Protein AF-A0A935EIK1-F1 (afdb_monomer_lite)

Structure (mmCIF, N/CA/C/O backbone):
data_AF-A0A935EIK1-F1
#
_entry.id   AF-A0A935EIK1-F1
#
loop_
_atom_site.group_PDB
_atom_site.id
_atom_site.type_symbol
_atom_site.label_atom_id
_atom_site.label_alt_id
_atom_site.label_comp_id
_atom_site.label_asym_id
_atom_site.label_entity_id
_atom_site.label_seq_id
_atom_site.pdbx_PDB_ins_code
_atom_site.Cartn_x
_atom_site.Cartn_y
_atom_site.Cartn_z
_atom_site.occupancy
_atom_site.B_iso_or_equiv
_atom_site.auth_seq_id
_atom_site.auth_comp_id
_atom_site.auth_asym_id
_atom_site.auth_atom_id
_atom_site.pdbx_PDB_model_num
ATOM 1 N N . MET A 1 1 ? 7.803 41.242 -5.830 1.00 48.94 1 MET A N 1
ATOM 2 C CA . MET A 1 1 ? 8.052 39.975 -6.547 1.00 48.94 1 MET A CA 1
ATOM 3 C C . MET A 1 1 ? 9.083 40.246 -7.625 1.00 48.94 1 MET A C 1
ATOM 5 O O . MET A 1 1 ? 8.835 41.115 -8.453 1.00 48.94 1 MET A O 1
ATOM 9 N N . ALA A 1 2 ? 10.243 39.585 -7.590 1.00 46.12 2 ALA A N 1
ATOM 10 C CA . ALA A 1 2 ? 11.174 39.636 -8.714 1.00 46.12 2 ALA A CA 1
ATOM 11 C C . ALA A 1 2 ? 10.506 38.923 -9.898 1.00 46.12 2 ALA A C 1
ATOM 13 O O . ALA A 1 2 ? 10.142 37.754 -9.791 1.00 46.12 2 ALA A O 1
ATOM 14 N N . ALA A 1 3 ? 10.238 39.652 -10.979 1.00 59.41 3 ALA A N 1
ATOM 15 C CA . ALA A 1 3 ? 9.610 39.079 -12.160 1.00 59.41 3 ALA A CA 1
ATOM 16 C C . ALA A 1 3 ? 10.594 38.110 -12.828 1.00 59.41 3 ALA A C 1
ATOM 18 O O . ALA A 1 3 ? 11.733 38.490 -13.097 1.00 59.41 3 ALA A O 1
ATOM 19 N N . LEU A 1 4 ? 10.150 36.879 -13.102 1.00 64.25 4 LEU A N 1
ATOM 20 C CA . LEU A 1 4 ? 10.910 35.935 -13.924 1.00 64.25 4 LEU A CA 1
ATOM 21 C C . LEU A 1 4 ? 11.305 36.606 -15.256 1.00 64.25 4 LEU A C 1
ATOM 23 O O . LEU A 1 4 ? 10.498 37.370 -15.807 1.00 64.25 4 LEU A O 1
ATOM 27 N N . PRO A 1 5 ? 12.509 36.337 -15.796 1.00 64.62 5 PRO A N 1
ATOM 28 C CA . PRO A 1 5 ? 12.889 36.852 -17.102 1.00 64.62 5 PRO A CA 1
ATOM 29 C C . PRO A 1 5 ? 11.842 36.446 -18.147 1.00 64.62 5 PRO A C 1
ATOM 31 O O . PRO A 1 5 ? 11.432 35.289 -18.232 1.00 64.62 5 PRO A O 1
ATOM 34 N N . LYS A 1 6 ? 11.370 37.416 -18.940 1.00 63.69 6 LYS A N 1
ATOM 35 C CA . LYS A 1 6 ? 10.276 37.198 -19.905 1.00 63.69 6 LYS A CA 1
ATOM 36 C C . LYS A 1 6 ? 10.668 36.293 -21.080 1.00 63.69 6 LYS A C 1
ATOM 38 O O . LYS A 1 6 ? 9.774 35.833 -21.787 1.00 63.69 6 LYS A O 1
ATOM 43 N N . LYS A 1 7 ? 11.967 36.079 -21.325 1.00 78.62 7 LYS A N 1
ATOM 44 C CA . LYS A 1 7 ? 12.505 35.248 -22.412 1.00 78.62 7 LYS A CA 1
ATOM 45 C C . LYS A 1 7 ? 13.832 34.619 -21.981 1.00 78.62 7 LYS A C 1
ATOM 47 O O . LYS A 1 7 ? 14.645 35.315 -21.385 1.00 78.62 7 LYS A O 1
ATOM 52 N N . PHE A 1 8 ? 14.015 33.349 -22.329 1.00 85.19 8 PHE A N 1
ATOM 53 C CA . PHE A 1 8 ? 15.267 32.596 -22.225 1.00 85.19 8 PHE A CA 1
ATOM 54 C C . PHE A 1 8 ? 15.775 32.314 -23.644 1.00 85.19 8 PHE A C 1
ATOM 56 O O . PHE A 1 8 ? 14.967 32.170 -24.569 1.00 85.19 8 PHE A O 1
ATOM 63 N N . THR A 1 9 ? 17.088 32.271 -23.838 1.00 88.06 9 THR A N 1
ATOM 64 C CA . THR A 1 9 ? 17.700 31.868 -25.110 1.00 88.06 9 THR A CA 1
ATOM 65 C C . THR A 1 9 ? 17.630 30.342 -25.294 1.00 88.06 9 THR A C 1
ATOM 67 O O . THR A 1 9 ? 17.447 29.617 -24.314 1.00 88.06 9 THR A O 1
ATOM 70 N N . PRO A 1 10 ? 17.778 29.811 -26.526 1.00 85.25 10 PRO A N 1
ATOM 71 C CA . PRO A 1 10 ? 17.805 28.364 -26.757 1.00 85.25 10 PRO A CA 1
ATOM 72 C C . PRO A 1 10 ? 18.889 27.634 -25.951 1.00 85.25 10 PRO A C 1
ATOM 74 O O . PRO A 1 10 ? 18.623 26.562 -25.421 1.00 85.25 10 PRO A O 1
ATOM 77 N N . GLU A 1 11 ? 20.068 28.242 -25.804 1.00 82.94 11 GLU A N 1
ATOM 78 C CA . GLU A 1 11 ? 21.182 27.700 -25.017 1.00 82.94 11 GLU A CA 1
ATOM 79 C C . GLU A 1 11 ? 20.847 27.660 -23.516 1.00 82.94 11 GLU A C 1
ATOM 81 O O . GLU A 1 11 ? 21.081 26.663 -22.839 1.00 82.94 11 GLU A O 1
ATOM 86 N N . GLU A 1 12 ? 20.208 28.708 -22.988 1.00 81.69 12 GLU A N 1
ATOM 87 C CA . GLU A 1 12 ? 19.737 28.735 -21.597 1.00 81.69 12 GLU A CA 1
ATOM 88 C C . GLU A 1 12 ? 18.641 27.689 -21.336 1.00 81.69 12 GLU A C 1
ATOM 90 O O . GLU A 1 12 ? 18.600 27.091 -20.260 1.00 81.69 12 GLU A O 1
ATOM 95 N N . MET A 1 13 ? 17.762 27.447 -22.315 1.00 79.25 13 MET A N 1
ATOM 96 C CA . MET A 1 13 ? 16.729 26.408 -22.241 1.00 79.25 13 MET A CA 1
ATOM 97 C C . MET A 1 13 ? 17.319 24.995 -22.323 1.00 79.25 13 MET A C 1
ATOM 99 O O . MET A 1 13 ? 16.858 24.094 -21.621 1.00 79.25 13 MET A O 1
ATOM 103 N N . GLU A 1 14 ? 18.341 24.788 -23.155 1.00 76.31 14 GLU A N 1
ATOM 104 C CA . GLU A 1 14 ? 19.065 23.517 -23.250 1.00 76.31 14 GLU A CA 1
ATOM 105 C C . GLU A 1 14 ? 19.783 23.185 -21.934 1.00 76.31 14 GLU A C 1
ATOM 107 O O . GLU A 1 14 ? 19.689 22.059 -21.438 1.00 76.31 14 GLU A O 1
ATOM 112 N N . ASN A 1 15 ? 20.373 24.204 -21.305 1.00 77.81 15 ASN A N 1
ATOM 113 C CA . ASN A 1 15 ? 20.990 24.122 -19.981 1.00 77.81 15 ASN A CA 1
ATOM 114 C C . ASN A 1 15 ? 19.970 24.103 -18.822 1.00 77.81 15 ASN A C 1
ATOM 116 O O . ASN A 1 15 ? 20.347 23.920 -17.668 1.00 77.81 15 ASN A O 1
ATOM 120 N N . GLY A 1 16 ? 18.672 24.254 -19.107 1.00 79.56 16 GLY A N 1
ATOM 121 C CA . GLY A 1 16 ? 17.587 24.110 -18.132 1.00 79.56 16 GLY A CA 1
ATOM 122 C C . GLY A 1 16 ? 17.366 25.300 -17.190 1.00 79.56 16 GLY A C 1
ATOM 123 O O . GLY A 1 16 ? 16.641 25.151 -16.201 1.00 79.56 16 GLY A O 1
ATOM 124 N N . LEU A 1 17 ? 17.927 26.475 -17.486 1.00 81.69 17 LEU A N 1
ATOM 125 C CA . LEU A 1 17 ? 17.800 27.676 -16.647 1.00 81.69 17 LEU A CA 1
ATOM 126 C C . LEU A 1 17 ? 16.355 28.192 -16.565 1.00 81.69 17 LEU A C 1
ATOM 128 O O . LEU A 1 17 ? 15.934 28.728 -15.538 1.00 81.69 17 LEU A O 1
ATOM 132 N N . ASP A 1 18 ? 15.554 27.986 -17.613 1.00 81.69 18 ASP A N 1
ATOM 133 C CA . ASP A 1 18 ? 14.126 28.322 -17.614 1.00 81.69 18 ASP A CA 1
ATOM 134 C C . ASP A 1 18 ? 13.339 27.469 -16.605 1.00 81.69 18 ASP A C 1
ATOM 136 O O . ASP A 1 18 ? 12.481 27.972 -15.869 1.00 81.69 18 ASP A O 1
ATOM 140 N N . LYS A 1 19 ? 13.661 26.171 -16.538 1.00 82.44 19 LYS A N 1
ATOM 141 C CA . LYS A 1 19 ? 13.072 25.219 -15.592 1.00 82.44 19 LYS A CA 1
ATOM 142 C C . LYS A 1 19 ? 13.507 25.533 -14.167 1.00 82.44 19 LYS A C 1
ATOM 144 O O . LYS A 1 19 ? 12.672 25.484 -13.265 1.00 82.44 19 LYS A O 1
ATOM 149 N N . GLU A 1 20 ? 14.778 25.870 -13.963 1.00 82.00 20 GLU A N 1
ATOM 150 C CA . GLU A 1 20 ? 15.302 26.273 -12.657 1.00 82.00 20 GLU A CA 1
ATOM 151 C C . GLU A 1 20 ? 14.608 27.537 -12.143 1.00 82.00 20 GLU A C 1
ATOM 153 O O . GLU A 1 20 ? 14.090 27.541 -11.027 1.00 82.00 20 GLU A O 1
ATOM 158 N N . ALA A 1 21 ? 14.490 28.572 -12.976 1.00 83.75 21 ALA A N 1
ATOM 159 C CA . ALA A 1 21 ? 13.821 29.812 -12.598 1.00 83.75 21 ALA A CA 1
ATOM 160 C C . ALA A 1 21 ? 12.345 29.575 -12.219 1.00 83.75 21 ALA A C 1
ATOM 162 O O . ALA A 1 21 ? 11.874 30.072 -11.194 1.00 83.75 21 ALA A O 1
ATOM 163 N N . ARG A 1 22 ? 11.620 28.757 -12.998 1.00 83.19 22 ARG A N 1
ATOM 164 C CA . ARG A 1 22 ? 10.240 28.350 -12.672 1.00 83.19 22 ARG A CA 1
ATOM 165 C C . ARG A 1 22 ? 10.157 27.575 -11.357 1.00 83.19 22 ARG A C 1
ATOM 167 O O . ARG A 1 22 ? 9.254 27.838 -10.566 1.00 83.19 22 ARG A O 1
ATOM 174 N N . ARG A 1 23 ? 11.090 26.649 -11.110 1.00 81.06 23 ARG A N 1
ATOM 175 C CA . ARG A 1 23 ? 11.163 25.875 -9.861 1.00 81.06 23 ARG A CA 1
ATOM 176 C C . ARG A 1 23 ? 11.371 26.798 -8.662 1.00 81.06 23 ARG A C 1
ATOM 178 O O . ARG A 1 23 ? 10.623 26.705 -7.695 1.00 81.06 23 ARG A O 1
ATOM 185 N N . SER A 1 24 ? 12.309 27.737 -8.762 1.00 83.25 24 SER A N 1
ATOM 186 C CA . SER A 1 24 ? 12.592 28.725 -7.716 1.00 83.25 24 SER A CA 1
ATOM 187 C C . SER A 1 24 ? 11.389 29.622 -7.413 1.00 83.25 24 SER A C 1
ATOM 189 O O . SER A 1 24 ? 11.083 29.854 -6.245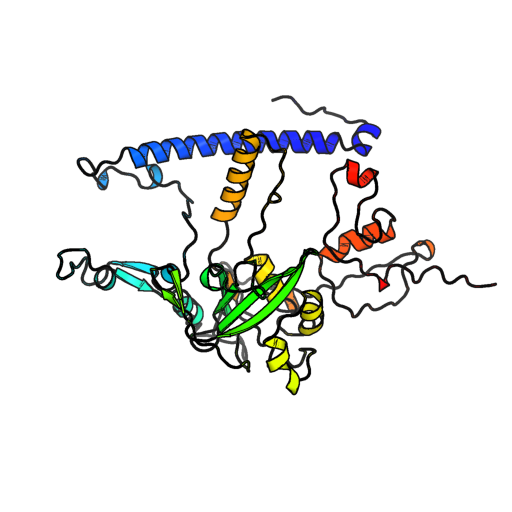 1.00 83.25 24 SER A O 1
ATOM 191 N N . ALA A 1 25 ? 10.658 30.077 -8.437 1.00 83.25 25 ALA A N 1
ATOM 192 C CA . ALA A 1 25 ? 9.421 30.834 -8.236 1.00 83.25 25 ALA A CA 1
ATOM 193 C C . ALA A 1 25 ? 8.346 29.999 -7.517 1.00 83.25 25 ALA A C 1
ATOM 195 O O . ALA A 1 25 ? 7.772 30.460 -6.533 1.00 83.25 25 ALA A O 1
ATOM 196 N N . GLY A 1 26 ? 8.132 28.749 -7.945 1.00 83.44 26 GLY A N 1
ATOM 197 C CA . GLY A 1 26 ? 7.192 27.841 -7.282 1.00 83.44 26 GLY A CA 1
ATOM 198 C C . GLY A 1 26 ? 7.568 27.535 -5.827 1.00 83.44 26 GLY A C 1
ATOM 199 O O . GLY A 1 26 ? 6.696 27.483 -4.958 1.00 83.44 26 GLY A O 1
ATOM 200 N N . HIS A 1 27 ? 8.863 27.385 -5.532 1.00 82.75 27 HIS A N 1
ATOM 201 C CA . HIS A 1 27 ? 9.359 27.198 -4.165 1.00 82.75 27 HIS A CA 1
ATOM 202 C C . HIS A 1 27 ? 9.091 28.425 -3.288 1.00 82.75 27 HIS A C 1
ATOM 204 O O . HIS A 1 27 ? 8.669 28.270 -2.143 1.00 82.75 27 HIS A O 1
ATOM 210 N N . LEU A 1 28 ? 9.292 29.636 -3.817 1.00 84.88 28 LEU A N 1
ATOM 211 C CA . LEU A 1 28 ? 9.009 30.875 -3.094 1.00 84.88 28 LEU A CA 1
ATOM 212 C C . LEU A 1 28 ? 7.517 31.023 -2.774 1.00 84.88 28 LEU A C 1
ATOM 214 O O . LEU A 1 28 ? 7.168 31.319 -1.633 1.00 84.88 28 LEU A O 1
ATOM 218 N N . ASP A 1 29 ? 6.641 30.783 -3.752 1.00 86.50 29 ASP A N 1
ATOM 219 C CA . ASP A 1 29 ? 5.190 30.846 -3.544 1.00 86.50 29 ASP A CA 1
ATOM 220 C C . ASP A 1 29 ? 4.730 29.825 -2.494 1.00 86.50 29 ASP A C 1
ATOM 222 O O . ASP A 1 29 ? 3.924 30.146 -1.617 1.00 86.50 29 ASP A O 1
ATOM 226 N N . THR A 1 30 ? 5.304 28.618 -2.533 1.00 85.19 30 THR A N 1
ATOM 227 C CA . THR A 1 30 ? 5.070 27.579 -1.521 1.00 85.19 30 THR A CA 1
ATOM 228 C C . THR A 1 30 ? 5.524 28.050 -0.139 1.00 85.19 30 THR A C 1
ATOM 230 O O . THR A 1 30 ? 4.749 27.974 0.809 1.00 85.19 30 THR A O 1
ATOM 233 N N . ALA A 1 31 ? 6.730 28.617 -0.021 1.00 84.81 31 ALA A N 1
ATOM 234 C CA . ALA A 1 31 ? 7.272 29.107 1.247 1.00 84.81 31 ALA A CA 1
ATOM 235 C C . ALA A 1 31 ? 6.433 30.245 1.857 1.00 84.81 31 ALA A C 1
ATOM 237 O O . ALA A 1 31 ? 6.176 30.241 3.059 1.00 84.81 31 ALA A O 1
ATOM 238 N N . ILE A 1 32 ? 5.949 31.184 1.036 1.00 89.25 32 ILE A N 1
ATOM 239 C CA . ILE A 1 32 ? 5.035 32.251 1.480 1.00 89.25 32 ILE A CA 1
ATOM 240 C C . ILE A 1 32 ? 3.710 31.654 1.977 1.00 89.25 32 ILE A C 1
ATOM 242 O O . ILE A 1 32 ? 3.155 32.100 2.987 1.00 89.25 32 ILE A O 1
ATOM 246 N N . GLY A 1 33 ? 3.187 30.652 1.264 1.00 89.19 33 GLY A N 1
ATOM 247 C CA . GLY A 1 33 ? 1.994 29.913 1.669 1.00 89.19 33 GLY A CA 1
ATOM 248 C C . GLY A 1 33 ? 2.174 29.221 3.020 1.00 89.19 33 GLY A C 1
ATOM 249 O O . GLY A 1 33 ? 1.354 29.419 3.918 1.00 89.19 33 GLY A O 1
ATOM 250 N N . ASP A 1 34 ? 3.268 28.477 3.180 1.00 85.69 34 ASP A N 1
ATOM 251 C CA . ASP A 1 34 ? 3.597 27.753 4.409 1.00 85.69 34 ASP A CA 1
ATOM 252 C C . ASP A 1 34 ? 3.795 28.693 5.597 1.00 85.69 34 ASP A C 1
ATOM 254 O O . ASP A 1 34 ? 3.262 28.433 6.673 1.00 85.69 34 ASP A O 1
ATOM 258 N N . GLU A 1 35 ? 4.505 29.813 5.420 1.00 87.94 35 GLU A N 1
ATOM 259 C CA . GLU A 1 35 ? 4.701 30.798 6.488 1.00 87.94 35 GLU A CA 1
ATOM 260 C C . GLU A 1 35 ? 3.354 31.332 6.998 1.00 87.94 35 GLU A C 1
ATOM 262 O O . GLU A 1 35 ? 3.126 31.447 8.207 1.00 87.94 35 GLU A O 1
ATOM 267 N N . ARG A 1 36 ? 2.429 31.633 6.080 1.00 90.31 36 ARG A N 1
ATOM 268 C CA . ARG A 1 36 ? 1.091 32.115 6.431 1.00 90.31 36 ARG A CA 1
ATOM 269 C C . ARG A 1 36 ? 0.307 31.078 7.234 1.00 90.31 36 ARG A C 1
ATOM 271 O O . ARG A 1 36 ? -0.321 31.454 8.224 1.00 90.31 36 ARG A O 1
ATOM 278 N N . GLU A 1 37 ? 0.322 29.810 6.830 1.00 85.62 37 GLU A N 1
ATOM 279 C CA . GLU A 1 37 ? -0.364 28.742 7.572 1.00 85.62 37 GLU A CA 1
ATOM 280 C C . GLU A 1 37 ? 0.315 28.460 8.920 1.00 85.62 37 GLU A C 1
ATOM 282 O O . GLU A 1 37 ? -0.363 28.325 9.939 1.00 85.62 37 GLU A O 1
ATOM 287 N N . TYR A 1 38 ? 1.648 28.493 8.973 1.00 84.38 38 TYR A N 1
ATOM 288 C CA . TYR A 1 38 ? 2.403 28.325 10.212 1.00 84.38 38 TYR A CA 1
ATOM 289 C C . TYR A 1 38 ? 2.086 29.421 11.238 1.00 84.38 38 TYR A C 1
ATOM 291 O O . TYR A 1 38 ? 1.880 29.129 12.416 1.00 84.38 38 TYR A O 1
ATOM 299 N N . ARG A 1 39 ? 1.952 30.686 10.813 1.00 88.25 39 ARG A N 1
ATOM 300 C CA . ARG A 1 39 ? 1.531 31.781 11.708 1.00 88.25 39 ARG A CA 1
ATOM 301 C C . ARG A 1 39 ? 0.150 31.534 12.325 1.00 88.25 39 ARG A C 1
ATOM 303 O O . ARG A 1 39 ? -0.043 31.844 13.501 1.00 88.25 39 ARG A O 1
ATOM 310 N N . LYS A 1 40 ? -0.798 30.959 11.572 1.00 85.88 40 LYS A N 1
ATOM 311 C CA . LYS A 1 40 ? -2.114 30.572 12.116 1.00 85.88 40 LYS A CA 1
ATOM 312 C C . LYS A 1 40 ? -1.971 29.466 13.160 1.00 85.88 40 LYS A C 1
ATOM 314 O O . LYS A 1 40 ? -2.536 29.588 14.244 1.00 85.88 40 LYS A O 1
ATOM 319 N N . TYR A 1 41 ? -1.178 28.438 12.855 1.00 83.94 41 TYR A N 1
ATOM 320 C CA . TYR A 1 41 ? -0.890 27.340 13.778 1.00 83.94 41 TYR A CA 1
ATOM 321 C C . TYR A 1 41 ? -0.285 27.840 15.100 1.00 83.94 41 TYR A C 1
ATOM 323 O O . TYR A 1 41 ? -0.772 27.478 16.168 1.00 83.94 41 TYR A O 1
ATOM 331 N N . VAL A 1 42 ? 0.712 28.732 15.050 1.00 87.31 42 VAL A N 1
ATOM 332 C CA . VAL A 1 42 ? 1.326 29.324 16.255 1.00 87.31 42 VAL A CA 1
ATOM 333 C C . VAL A 1 42 ? 0.298 30.082 17.099 1.00 87.31 42 VAL A C 1
ATOM 335 O O . VAL A 1 42 ? 0.295 29.954 18.323 1.00 87.31 42 VAL A O 1
ATOM 338 N N . GLY A 1 43 ? -0.600 30.842 16.465 1.00 88.94 43 GLY A N 1
ATOM 339 C CA . GLY A 1 43 ? -1.696 31.516 17.166 1.00 88.94 43 GLY A CA 1
ATOM 340 C C . GLY A 1 43 ? -2.595 30.536 17.926 1.00 88.94 43 GLY A C 1
ATOM 341 O O . GLY A 1 43 ? -2.879 30.749 19.102 1.00 88.94 43 GLY A O 1
ATOM 342 N N . MET A 1 44 ? -2.981 29.429 17.287 1.00 88.31 44 MET A N 1
ATOM 343 C CA . MET A 1 44 ? -3.814 28.394 17.912 1.00 88.31 44 MET A CA 1
ATOM 344 C C . MET A 1 44 ? -3.094 27.647 19.033 1.00 88.31 44 MET A C 1
ATOM 346 O O . MET A 1 44 ? -3.686 27.408 20.082 1.00 88.31 44 MET A O 1
ATOM 350 N N . LEU A 1 45 ? -1.810 27.324 18.858 1.00 86.62 45 LEU A N 1
ATOM 351 C CA . LEU A 1 45 ? -1.013 26.685 19.904 1.00 86.62 45 LEU A CA 1
ATOM 352 C C . LEU A 1 45 ? -0.897 27.587 21.140 1.00 86.62 45 LEU A C 1
ATOM 354 O O . LEU A 1 45 ? -1.048 27.108 22.261 1.00 86.62 45 LEU A O 1
ATOM 358 N N . ASN A 1 46 ? -0.701 28.894 20.950 1.00 90.75 46 ASN A N 1
ATOM 359 C CA . ASN A 1 46 ? -0.708 29.853 22.055 1.00 90.75 46 ASN A CA 1
ATOM 360 C C . ASN A 1 46 ? -2.066 29.884 22.773 1.00 90.75 46 ASN A C 1
ATOM 362 O O . ASN A 1 46 ? -2.099 29.883 24.004 1.00 90.75 46 ASN A O 1
ATOM 366 N N . ASN A 1 47 ? -3.179 29.853 22.031 1.00 89.88 47 ASN A N 1
ATOM 367 C CA . ASN A 1 47 ? -4.516 29.779 22.625 1.00 89.88 47 ASN A CA 1
ATOM 368 C C . ASN A 1 47 ? -4.693 28.489 23.437 1.00 89.88 47 ASN A C 1
ATOM 370 O O . ASN A 1 47 ? -5.130 28.549 24.586 1.00 89.88 47 ASN A O 1
ATOM 374 N N . LEU A 1 48 ? -4.298 27.339 22.884 1.00 88.38 48 LEU A N 1
ATOM 375 C CA . LEU A 1 48 ? -4.365 26.042 23.558 1.00 88.38 48 LEU A CA 1
ATOM 376 C C . LEU A 1 48 ? -3.528 26.024 24.848 1.00 88.38 48 LEU A C 1
ATOM 378 O O . LEU A 1 48 ? -4.039 25.653 25.902 1.00 88.38 48 LEU A O 1
ATOM 382 N N . LEU A 1 49 ? -2.273 26.480 24.793 1.00 89.31 49 LEU A N 1
ATOM 383 C CA . LEU A 1 49 ? -1.372 26.546 25.953 1.00 89.31 49 LEU A CA 1
ATOM 384 C C . LEU A 1 49 ? -1.816 27.569 27.011 1.00 89.31 49 LEU A C 1
ATOM 386 O O . LEU A 1 49 ? -1.403 27.482 28.168 1.00 89.31 49 LEU A O 1
ATOM 390 N N . SER A 1 50 ? -2.650 28.542 26.636 1.00 89.44 50 SER A N 1
ATOM 391 C CA . SER A 1 50 ? -3.224 29.515 27.569 1.00 89.44 50 SER A CA 1
ATOM 392 C C . SER A 1 50 ? -4.389 28.956 28.392 1.00 89.44 50 SER A C 1
ATOM 394 O O . SER A 1 50 ? -4.743 29.541 29.421 1.00 89.44 50 SER A O 1
ATOM 396 N N . LEU A 1 51 ? -4.969 27.818 27.983 1.00 89.69 51 LEU A N 1
ATOM 397 C CA . LEU A 1 51 ? -6.026 27.154 28.738 1.00 89.69 51 LEU A CA 1
ATOM 398 C C . LEU A 1 51 ? -5.464 26.631 30.065 1.00 89.69 51 LEU A C 1
ATOM 400 O O . LEU A 1 51 ? -4.551 25.808 30.098 1.00 89.69 51 LEU A O 1
ATOM 404 N N . ARG A 1 52 ? -6.042 27.086 31.180 1.00 88.25 52 ARG A N 1
ATOM 405 C CA . ARG A 1 52 ? -5.709 26.603 32.527 1.00 88.25 52 ARG A CA 1
ATOM 406 C C . ARG A 1 52 ? -6.915 25.977 33.191 1.00 88.25 52 ARG A C 1
ATOM 408 O O . ARG A 1 52 ? -8.019 26.504 33.071 1.00 88.25 52 ARG A O 1
ATOM 415 N N . ARG A 1 53 ? -6.693 24.898 33.946 1.00 86.19 53 ARG A N 1
ATOM 416 C CA . ARG A 1 53 ? -7.757 24.164 34.645 1.00 86.19 53 ARG A CA 1
ATOM 417 C C . ARG A 1 53 ? -8.559 25.069 35.578 1.00 86.19 53 ARG A C 1
ATOM 419 O O . ARG A 1 53 ? -9.773 24.926 35.644 1.00 86.19 53 ARG A O 1
ATOM 426 N N . GLU A 1 54 ? -7.897 26.013 36.249 1.00 91.44 54 GLU A N 1
ATOM 427 C CA . GLU A 1 54 ? -8.555 26.944 37.177 1.00 91.44 54 GLU A CA 1
ATOM 428 C C . GLU A 1 54 ? -9.573 27.874 36.492 1.00 91.44 54 GLU A C 1
ATOM 430 O O . GLU A 1 54 ? -10.547 28.278 37.119 1.00 91.44 54 GLU A O 1
ATOM 435 N N . ASN A 1 55 ? -9.365 28.193 35.208 1.00 82.75 55 ASN A N 1
ATOM 436 C CA . ASN A 1 55 ? -10.118 29.218 34.474 1.00 82.75 55 ASN A CA 1
ATOM 437 C C . ASN A 1 55 ? -10.812 28.671 33.214 1.00 82.75 55 ASN A C 1
ATOM 439 O O . ASN A 1 55 ? -11.279 29.444 32.374 1.00 82.75 55 ASN A O 1
ATOM 443 N N . PHE A 1 56 ? -10.855 27.348 33.053 1.00 87.12 56 PHE A N 1
ATOM 444 C CA . PHE A 1 56 ? -11.419 26.709 31.872 1.00 87.12 56 PHE A CA 1
ATOM 445 C C . PHE A 1 56 ? -12.952 26.765 31.903 1.00 87.12 56 PHE A C 1
ATOM 447 O O . PHE A 1 56 ? -13.597 26.116 32.723 1.00 87.12 56 PHE A O 1
ATOM 454 N N . ASP A 1 57 ? -13.540 27.519 30.972 1.00 85.12 57 ASP A N 1
ATOM 455 C CA . ASP A 1 57 ? -14.978 27.509 30.693 1.00 85.12 57 ASP A CA 1
ATOM 456 C C . ASP A 1 57 ? -15.197 27.022 29.260 1.00 85.12 57 ASP A C 1
ATOM 458 O O . ASP A 1 57 ? -14.993 27.771 28.302 1.00 85.12 57 ASP A O 1
ATOM 462 N N . ALA A 1 58 ? -15.637 25.770 29.119 1.00 83.44 58 ALA A N 1
ATOM 463 C CA . ALA A 1 58 ? -15.850 25.127 27.823 1.00 83.44 58 ALA A CA 1
ATOM 464 C C . ALA A 1 58 ? -16.789 25.922 26.896 1.00 83.44 58 ALA A C 1
ATOM 466 O O . ALA A 1 58 ? -16.654 25.846 25.682 1.00 83.44 58 ALA A O 1
ATOM 467 N N . ARG A 1 59 ? -17.710 26.730 27.443 1.00 88.38 59 ARG A N 1
ATOM 468 C CA . ARG A 1 59 ? -18.653 27.538 26.645 1.00 88.38 59 ARG A CA 1
ATOM 469 C C . ARG A 1 59 ? -17.991 28.733 25.962 1.00 88.38 59 ARG A C 1
ATOM 471 O O . ARG A 1 59 ? -18.573 29.307 25.047 1.00 88.38 59 ARG A O 1
ATOM 478 N N . LYS A 1 60 ? -16.817 29.151 26.444 1.00 86.94 60 LYS A N 1
ATOM 479 C CA . LYS A 1 60 ? -16.066 30.301 25.919 1.00 86.94 60 LYS A CA 1
ATOM 480 C C . LYS A 1 60 ? -14.992 29.896 24.916 1.00 86.94 60 LYS A C 1
ATOM 482 O O . LYS A 1 60 ? -14.434 30.768 24.260 1.00 86.94 60 LYS A O 1
ATOM 487 N N . VAL A 1 61 ? -14.697 28.604 24.810 1.00 88.00 61 VAL A N 1
ATOM 488 C CA . VAL A 1 61 ? -13.683 28.075 23.901 1.00 88.00 61 VAL A CA 1
ATOM 489 C C . VAL A 1 61 ? -14.365 27.659 22.608 1.00 88.00 61 VAL A C 1
ATOM 491 O O . VAL A 1 61 ? -15.219 26.775 22.613 1.00 88.00 61 VAL A O 1
ATOM 494 N N . LYS A 1 62 ? -13.978 28.276 21.491 1.00 89.00 62 LYS A N 1
ATOM 495 C CA . LYS A 1 62 ? -14.305 27.731 20.172 1.00 89.00 62 LYS A CA 1
ATOM 496 C C . LYS A 1 62 ? -13.259 26.692 19.818 1.00 89.00 62 LYS A C 1
ATOM 498 O O . LYS A 1 62 ? -12.064 26.970 19.909 1.00 89.00 62 LYS A O 1
ATOM 503 N N . ILE A 1 63 ? -13.699 25.498 19.436 1.00 86.50 63 ILE A N 1
ATOM 504 C CA . ILE A 1 63 ? -12.782 24.385 19.189 1.00 86.50 63 ILE A CA 1
ATOM 505 C C . ILE A 1 63 ? -11.801 24.716 18.058 1.00 86.50 63 ILE A C 1
ATOM 507 O O . ILE A 1 63 ? -10.627 24.384 18.152 1.00 86.50 63 ILE A O 1
ATOM 511 N N . GLU A 1 64 ? -12.242 25.479 17.061 1.00 88.19 64 GLU A N 1
ATOM 512 C CA . GLU A 1 64 ? -11.446 25.909 15.911 1.00 88.19 64 GLU A CA 1
ATOM 513 C C . GLU A 1 64 ? -10.367 26.943 16.272 1.00 88.19 64 GLU A C 1
ATOM 515 O O . GLU A 1 64 ? -9.473 27.204 15.473 1.00 88.19 64 GLU A O 1
ATOM 520 N N . GLU A 1 65 ? -10.444 27.561 17.457 1.00 87.38 65 GLU A N 1
ATOM 521 C CA . GLU A 1 65 ? -9.441 28.514 17.956 1.00 87.38 65 GLU A CA 1
ATOM 522 C C . GLU A 1 65 ? -8.313 27.820 18.735 1.00 87.38 65 GLU A C 1
ATOM 524 O O . GLU A 1 65 ? -7.286 28.448 19.009 1.00 87.38 65 GLU A O 1
ATOM 529 N N . VAL A 1 66 ? -8.496 26.540 19.081 1.00 87.12 66 VAL A N 1
ATOM 530 C CA . VAL A 1 66 ? -7.550 25.729 19.869 1.00 87.12 66 VAL A CA 1
ATOM 531 C C . VAL A 1 66 ? -7.120 24.442 19.158 1.00 87.12 66 VAL A C 1
ATOM 533 O O . VAL A 1 66 ? -6.091 23.870 19.507 1.00 87.12 66 VAL A O 1
ATOM 536 N N . ILE A 1 67 ? -7.862 24.008 18.137 1.00 82.75 67 ILE A N 1
ATOM 537 C CA . ILE A 1 67 ? -7.535 22.903 17.235 1.00 82.75 67 ILE A CA 1
ATOM 538 C C . ILE A 1 67 ? -7.716 23.402 15.801 1.00 82.75 67 ILE A C 1
ATOM 540 O O . ILE A 1 67 ? -8.801 23.838 15.417 1.00 82.75 67 ILE A O 1
ATOM 544 N N . LEU A 1 68 ? -6.656 23.321 14.996 1.00 79.88 68 LEU A N 1
ATOM 545 C CA . LEU A 1 68 ? -6.696 23.753 13.601 1.00 79.88 68 LEU A CA 1
ATOM 546 C C . LEU A 1 68 ? -7.688 22.888 12.802 1.00 79.88 68 LEU A C 1
ATOM 548 O O . LEU A 1 68 ? -7.579 21.659 12.837 1.00 79.88 68 LEU A O 1
ATOM 552 N N . PRO A 1 69 ? -8.632 23.487 12.052 1.00 78.88 69 PRO A N 1
ATOM 553 C CA . PRO A 1 69 ? -9.503 22.731 11.161 1.00 78.88 69 PRO A CA 1
ATOM 554 C C . PRO A 1 69 ? -8.696 21.879 10.177 1.00 78.88 69 PRO A C 1
ATOM 556 O O . PRO A 1 69 ? -7.757 22.366 9.551 1.00 78.88 69 PRO A O 1
ATOM 559 N N . GLY A 1 70 ? -9.062 20.603 10.048 1.00 75.12 70 GLY A N 1
ATOM 560 C CA . GLY A 1 70 ? -8.328 19.639 9.222 1.00 75.12 70 GLY A CA 1
ATOM 561 C C . GLY A 1 70 ? -7.057 19.078 9.870 1.00 75.12 70 GLY A C 1
ATOM 562 O O . GLY A 1 70 ? -6.363 18.290 9.235 1.00 75.12 70 GLY A O 1
ATOM 563 N N . SER A 1 71 ? -6.747 19.440 11.120 1.00 74.38 71 SER A N 1
ATOM 564 C CA . SER A 1 71 ? -5.700 18.770 11.892 1.00 74.38 71 SER A CA 1
ATOM 565 C C . SER A 1 71 ? -6.132 17.342 12.213 1.00 74.38 71 SER A C 1
ATOM 567 O O . SER A 1 71 ? -7.082 17.138 12.968 1.00 74.38 71 SER A O 1
ATOM 569 N N . MET A 1 72 ? -5.424 16.364 11.651 1.00 72.12 72 MET A N 1
ATOM 570 C CA . MET A 1 72 ? -5.717 14.935 11.830 1.00 72.12 72 MET A CA 1
ATOM 571 C C . MET A 1 72 ? -5.052 14.342 13.084 1.00 72.12 72 MET A C 1
ATOM 573 O O . MET A 1 72 ? -5.457 13.281 13.541 1.00 72.12 72 MET A O 1
ATOM 577 N N . GLY A 1 73 ? -4.091 15.053 13.689 1.00 78.62 73 GLY A N 1
ATOM 578 C CA . GLY A 1 73 ? -3.346 14.573 14.855 1.00 78.62 73 GLY A CA 1
ATOM 579 C C . GLY A 1 73 ? -2.282 13.535 14.492 1.00 78.62 73 GLY A C 1
ATOM 580 O O . GLY A 1 73 ? -1.724 13.567 13.395 1.00 78.62 73 GLY A O 1
ATOM 581 N N . ASP A 1 74 ? -1.965 12.661 15.445 1.00 83.31 74 ASP A N 1
ATOM 582 C CA . ASP A 1 74 ? -1.120 11.492 15.198 1.00 83.31 74 ASP A CA 1
ATOM 583 C C . ASP A 1 74 ? -1.925 10.364 14.527 1.00 83.31 74 ASP A C 1
ATOM 585 O O . ASP A 1 74 ? -3.134 10.273 14.760 1.00 83.31 74 ASP A O 1
ATOM 589 N N . PRO A 1 75 ? -1.267 9.486 13.743 1.00 86.56 75 PRO A N 1
ATOM 590 C CA . PRO A 1 75 ? -1.900 8.308 13.155 1.00 86.56 75 PRO A CA 1
ATOM 591 C C . PRO A 1 75 ? -2.607 7.447 14.201 1.00 86.56 75 PRO A C 1
ATOM 593 O O . PRO A 1 75 ? -2.067 7.212 15.289 1.00 86.56 75 PRO A O 1
ATOM 596 N N . ASN A 1 76 ? -3.785 6.925 13.860 1.00 91.38 76 ASN A N 1
ATOM 597 C CA . ASN A 1 76 ? -4.474 5.990 14.742 1.00 91.38 76 ASN A CA 1
ATOM 598 C C . ASN A 1 76 ? -3.692 4.672 14.845 1.00 91.38 76 ASN A C 1
ATOM 600 O O . ASN A 1 76 ? -3.293 4.076 13.844 1.00 91.38 76 ASN A O 1
ATOM 604 N N . THR A 1 77 ? -3.525 4.163 16.064 1.00 93.25 77 THR A N 1
ATOM 605 C CA . THR A 1 77 ? -2.991 2.817 16.288 1.00 93.25 77 THR A CA 1
ATOM 606 C C . THR A 1 77 ? -4.047 1.756 15.981 1.00 93.25 77 THR A C 1
ATOM 608 O O . THR A 1 77 ? -5.252 2.014 16.038 1.00 93.25 77 THR A O 1
ATOM 611 N N . VAL A 1 78 ? -3.623 0.515 15.726 1.00 95.44 78 VAL A N 1
ATOM 612 C CA . VAL A 1 78 ? -4.555 -0.614 15.568 1.00 95.44 78 VAL A CA 1
ATOM 613 C C . VAL A 1 78 ? -5.442 -0.768 16.803 1.00 95.44 78 VAL A C 1
ATOM 615 O O . VAL A 1 78 ? -6.643 -0.985 16.662 1.00 95.44 78 VAL A O 1
ATOM 618 N N . TYR A 1 79 ? -4.894 -0.576 18.007 1.00 95.69 79 TYR A N 1
ATOM 619 C CA . TYR A 1 79 ? -5.676 -0.616 19.243 1.00 95.69 79 TYR A CA 1
ATOM 620 C C . TYR A 1 79 ? -6.798 0.427 19.225 1.00 95.69 79 TYR A C 1
ATOM 622 O O . TYR A 1 79 ? -7.941 0.095 19.548 1.00 95.69 79 TYR A O 1
ATOM 630 N N . GLN A 1 80 ? -6.499 1.663 18.813 1.00 95.00 80 GLN A N 1
ATOM 631 C CA . GLN A 1 80 ? -7.493 2.733 18.701 1.00 95.00 80 GLN A CA 1
ATOM 632 C C . GLN A 1 80 ? -8.554 2.409 17.646 1.00 95.00 80 GLN A C 1
ATOM 634 O O . GLN A 1 80 ? -9.736 2.594 17.913 1.00 95.00 80 GLN A O 1
ATOM 639 N N . LEU A 1 81 ? -8.167 1.862 16.492 1.00 96.06 81 LEU A N 1
ATOM 640 C CA . LEU A 1 81 ? -9.105 1.468 15.433 1.00 96.06 81 LEU A CA 1
ATOM 641 C C . LEU A 1 81 ? -9.993 0.274 15.827 1.00 96.06 81 LEU A C 1
ATOM 643 O O . LEU A 1 81 ? -11.138 0.179 15.382 1.00 96.06 81 LEU A O 1
ATOM 647 N N . GLN A 1 82 ? -9.498 -0.618 16.689 1.00 96.44 82 GLN A N 1
ATOM 648 C CA . GLN A 1 82 ? -10.264 -1.730 17.262 1.00 96.44 82 GLN A CA 1
ATOM 649 C C . GLN A 1 82 ? -11.174 -1.299 18.427 1.00 96.44 82 GLN A C 1
ATOM 651 O O . GLN A 1 82 ? -12.134 -1.999 18.743 1.00 96.44 82 GLN A O 1
ATOM 656 N N . ASN A 1 83 ? -10.886 -0.162 19.067 1.00 96.19 83 ASN A N 1
ATOM 657 C CA . ASN A 1 83 ? -11.563 0.327 20.274 1.00 96.19 83 ASN A CA 1
ATOM 658 C C . ASN A 1 83 ? -12.059 1.772 20.107 1.00 96.19 83 ASN A C 1
ATOM 660 O O . ASN A 1 83 ? -12.068 2.546 21.069 1.00 96.19 83 ASN A O 1
ATOM 664 N N . TYR A 1 84 ? -12.461 2.154 18.895 1.00 94.50 84 TYR A N 1
ATOM 665 C CA . TYR A 1 84 ? -12.699 3.554 18.569 1.00 94.50 84 TYR A CA 1
ATOM 666 C C . TYR A 1 84 ? -13.945 4.081 19.273 1.00 94.50 84 TYR A C 1
ATOM 668 O O . TYR A 1 84 ? -15.027 3.505 19.147 1.00 94.50 84 TYR A O 1
ATOM 676 N N . ILE A 1 85 ? -13.805 5.181 20.010 1.00 93.69 85 ILE A N 1
ATOM 677 C CA . ILE A 1 85 ? -14.904 5.783 20.767 1.00 93.69 85 ILE A CA 1
ATOM 678 C C . ILE A 1 85 ? -15.814 6.555 19.810 1.00 93.69 85 ILE A C 1
ATOM 680 O O . ILE A 1 85 ? -15.392 7.523 19.186 1.00 93.69 85 ILE A O 1
ATOM 684 N N . VAL A 1 86 ? -17.081 6.150 19.733 1.00 93.81 86 VAL A N 1
ATOM 685 C CA . VAL A 1 86 ? -18.091 6.790 18.865 1.00 93.81 86 VAL A CA 1
ATOM 686 C C . VAL A 1 86 ? -19.117 7.614 19.640 1.00 93.81 86 VAL A C 1
ATOM 688 O O . VAL A 1 86 ? -19.936 8.310 19.045 1.00 93.81 86 VAL A O 1
ATOM 691 N N . GLY A 1 87 ? -19.094 7.552 20.971 1.00 93.12 87 GLY A N 1
ATOM 692 C CA . GLY A 1 87 ? -19.990 8.338 21.808 1.00 93.12 87 GLY A CA 1
ATOM 693 C C . GLY A 1 87 ? -19.964 7.924 23.271 1.00 93.12 87 GLY A C 1
ATOM 694 O O . GLY A 1 87 ? -19.331 6.940 23.648 1.00 93.12 87 GLY A O 1
ATOM 695 N N . ILE A 1 88 ? -20.675 8.687 24.096 1.00 94.19 88 ILE A N 1
ATOM 696 C CA . ILE A 1 88 ? -20.918 8.349 25.501 1.00 94.19 88 ILE A CA 1
ATOM 697 C C . ILE A 1 88 ? -21.894 7.169 25.551 1.00 94.19 88 ILE A C 1
ATOM 699 O O . ILE A 1 88 ? -22.815 7.074 24.736 1.00 94.19 88 ILE A O 1
ATOM 703 N N . SER A 1 89 ? -21.684 6.253 26.493 1.00 93.50 89 SER A N 1
ATOM 704 C CA . SER A 1 89 ? -22.597 5.135 26.711 1.00 93.50 89 SER A CA 1
ATOM 705 C C . SER A 1 89 ? -23.977 5.617 27.165 1.00 93.50 89 SER A C 1
ATOM 707 O O . SER A 1 89 ? -24.144 6.715 27.696 1.00 93.50 89 SER A O 1
ATOM 709 N N . GLN A 1 90 ? -24.997 4.772 26.995 1.00 92.19 90 GLN A N 1
ATOM 710 C CA . GLN A 1 90 ? -26.360 5.092 27.444 1.00 92.19 90 GLN A CA 1
ATOM 711 C C . GLN A 1 90 ? -26.449 5.336 28.957 1.00 92.19 90 GLN A C 1
ATOM 713 O O . GLN A 1 90 ? -27.368 6.003 29.424 1.00 92.19 90 GLN A O 1
ATOM 718 N N . THR A 1 91 ? -25.494 4.809 29.722 1.00 91.12 91 THR A N 1
ATOM 719 C CA . THR A 1 91 ? -25.410 4.984 31.173 1.00 91.12 91 THR A CA 1
ATOM 720 C C . THR A 1 91 ? -24.640 6.239 31.593 1.00 91.12 91 THR A C 1
ATOM 722 O O . THR A 1 91 ? -24.569 6.525 32.785 1.00 91.12 91 THR A O 1
ATOM 725 N N . GLY A 1 92 ? -24.084 6.997 30.644 1.00 92.44 92 GLY A N 1
ATOM 726 C CA . GLY A 1 92 ? -23.296 8.194 30.923 1.00 92.44 92 GLY A CA 1
ATOM 727 C C . GLY A 1 92 ? -21.886 7.892 31.437 1.00 92.44 92 GLY A C 1
ATOM 728 O O . GLY A 1 92 ? -21.398 6.766 31.356 1.00 92.44 92 GLY A O 1
ATOM 729 N N . LEU A 1 93 ? -21.226 8.926 31.968 1.00 94.50 93 LEU A N 1
ATOM 730 C CA . LEU A 1 93 ? -19.895 8.813 32.565 1.00 94.50 93 LEU A CA 1
ATOM 731 C C . LEU A 1 93 ? -19.990 8.111 33.924 1.00 94.50 93 LEU A C 1
ATOM 733 O O . LEU A 1 93 ? -20.644 8.606 34.843 1.00 94.50 93 LEU A O 1
ATOM 737 N N . ILE A 1 94 ? -19.329 6.965 34.045 1.00 94.88 94 ILE A N 1
ATOM 738 C CA . ILE A 1 94 ? -19.306 6.136 35.250 1.00 94.88 94 ILE A CA 1
ATOM 739 C C . ILE A 1 94 ? -17.904 6.182 35.842 1.00 94.88 94 ILE A C 1
ATOM 741 O O . ILE A 1 94 ? -16.918 6.109 35.116 1.00 94.88 94 ILE A O 1
ATOM 745 N N . LEU A 1 95 ? -17.816 6.278 37.167 1.00 94.00 95 LEU A N 1
ATOM 746 C CA . LEU A 1 95 ? -16.552 6.113 37.872 1.00 94.00 95 LEU A CA 1
ATOM 747 C C . LEU A 1 95 ? -16.351 4.645 38.270 1.00 94.00 95 LEU A C 1
ATOM 749 O O . LEU A 1 95 ? -17.310 3.960 38.640 1.00 94.00 95 LEU A O 1
ATOM 753 N N . ASN A 1 96 ? -15.112 4.171 38.206 1.00 92.25 96 ASN A N 1
ATOM 754 C CA . ASN A 1 96 ? -14.707 2.876 38.735 1.00 92.25 96 ASN A CA 1
ATOM 755 C C . ASN A 1 96 ? -14.652 2.908 40.280 1.00 92.25 96 ASN A C 1
ATOM 757 O O . ASN A 1 96 ? -14.981 3.909 40.925 1.00 92.25 96 ASN A O 1
ATOM 761 N N . THR A 1 97 ? -14.241 1.797 40.896 1.00 93.06 97 THR A N 1
ATOM 762 C CA . THR A 1 97 ? -14.127 1.674 42.361 1.00 93.06 97 THR A CA 1
ATOM 763 C C . THR A 1 97 ? -13.143 2.661 42.985 1.00 93.06 97 THR A C 1
ATOM 765 O O . THR A 1 97 ? -13.340 3.066 44.130 1.00 93.06 97 THR A O 1
ATOM 768 N N . ASP A 1 98 ? -12.145 3.102 42.221 1.00 94.50 98 ASP A N 1
ATOM 769 C CA . ASP A 1 98 ? -11.110 4.046 42.648 1.00 94.50 98 ASP A CA 1
ATOM 770 C C . ASP A 1 98 ? -11.529 5.514 42.455 1.00 94.50 98 ASP A C 1
ATOM 772 O O . ASP A 1 98 ? -10.783 6.430 42.793 1.00 94.50 98 ASP A O 1
ATOM 776 N N . LYS A 1 99 ? -12.771 5.747 41.997 1.00 91.44 99 LYS A N 1
ATOM 777 C CA . LYS A 1 99 ? -13.348 7.056 41.640 1.00 91.44 99 LYS A CA 1
ATOM 778 C C . LYS A 1 99 ? -12.720 7.710 40.405 1.00 91.44 99 LYS A C 1
ATOM 780 O O . LYS A 1 99 ? -12.961 8.894 40.166 1.00 91.44 99 LYS A O 1
ATOM 785 N N . ASP A 1 100 ? -11.999 6.944 39.598 1.00 93.19 100 ASP A N 1
ATOM 786 C CA . ASP A 1 100 ? -11.530 7.368 38.282 1.00 93.19 100 ASP A CA 1
ATOM 787 C C . ASP A 1 100 ? -12.578 7.072 37.209 1.00 93.19 100 ASP A C 1
ATOM 789 O O . ASP A 1 100 ? -13.454 6.231 37.394 1.00 93.19 100 ASP A O 1
ATOM 793 N N . LEU A 1 101 ? -12.514 7.766 36.072 1.00 92.12 101 LEU A N 1
ATOM 794 C CA . LEU A 1 101 ? -13.444 7.539 34.966 1.00 92.12 101 LEU A CA 1
ATOM 795 C C . LEU A 1 101 ? -13.256 6.131 34.378 1.00 92.12 101 LEU A C 1
ATOM 797 O O . LEU A 1 101 ? -12.195 5.804 33.851 1.00 92.12 101 LEU A O 1
ATOM 801 N N . ASP A 1 102 ? -14.312 5.322 34.406 1.00 93.12 102 ASP A N 1
ATOM 802 C CA . ASP A 1 102 ? -14.349 4.004 33.779 1.00 93.12 102 ASP A CA 1
ATOM 803 C C . ASP A 1 102 ? -14.566 4.171 32.272 1.00 93.12 102 ASP A C 1
ATOM 805 O O . ASP A 1 102 ? -15.696 4.324 31.801 1.00 93.12 102 ASP A O 1
ATOM 809 N N . LEU A 1 103 ? -13.478 4.188 31.504 1.00 90.38 103 LEU A N 1
ATOM 810 C CA . LEU A 1 103 ? -13.534 4.423 30.061 1.00 90.38 103 LEU A CA 1
ATOM 811 C C . LEU A 1 103 ? -14.313 3.339 29.305 1.00 90.38 103 LEU A C 1
ATOM 813 O O . LEU A 1 103 ? -14.838 3.621 28.229 1.00 90.38 103 LEU A O 1
ATOM 817 N N . ASP A 1 104 ? -14.361 2.110 29.816 1.00 89.75 104 ASP A N 1
ATOM 818 C CA . ASP A 1 104 ? -14.993 0.974 29.136 1.00 89.75 104 ASP A CA 1
ATOM 819 C C . ASP A 1 104 ? -16.510 1.049 29.261 1.00 89.75 104 ASP A C 1
ATOM 821 O O . ASP A 1 104 ? -17.237 0.801 28.301 1.00 89.75 104 ASP A O 1
ATOM 825 N N . ARG A 1 105 ? -16.999 1.450 30.437 1.00 92.25 105 ARG A N 1
ATOM 826 C CA . ARG A 1 105 ? -18.434 1.597 30.700 1.00 92.25 105 ARG A CA 1
ATOM 827 C C . ARG A 1 105 ? -18.974 2.971 30.328 1.00 92.25 105 ARG A C 1
ATOM 829 O O . ARG A 1 105 ? -20.175 3.102 30.097 1.00 92.25 105 ARG A O 1
ATOM 836 N N . SER A 1 106 ? -18.118 3.989 30.264 1.00 94.94 106 SER A N 1
ATOM 837 C CA . SER A 1 106 ? -18.526 5.368 29.961 1.00 94.94 106 SER A CA 1
ATOM 838 C C . SER A 1 106 ? -18.704 5.649 28.473 1.00 94.94 106 SER A C 1
ATOM 840 O O . SER A 1 106 ? -19.372 6.620 28.119 1.00 94.94 106 SER A O 1
ATOM 842 N N . PHE A 1 107 ? -18.132 4.828 27.589 1.00 96.00 107 PHE A N 1
ATOM 843 C CA . PHE A 1 107 ? -18.108 5.098 26.152 1.00 96.00 107 PHE A CA 1
ATOM 844 C C . PHE A 1 107 ? -18.564 3.899 25.322 1.00 96.00 107 PHE A C 1
ATOM 846 O O . PHE A 1 107 ? -18.263 2.750 25.629 1.00 96.00 107 PHE A O 1
ATOM 853 N N . VAL A 1 108 ? -19.270 4.181 24.228 1.00 95.94 108 VAL A N 1
ATOM 854 C CA . VAL A 1 108 ? -19.537 3.203 23.172 1.00 95.94 108 VAL A CA 1
ATOM 855 C C . VAL A 1 108 ? -18.311 3.126 22.278 1.00 95.94 108 VAL A C 1
ATOM 857 O O . VAL A 1 108 ? -17.814 4.154 21.808 1.00 95.94 108 VAL A O 1
ATOM 860 N N . ARG A 1 109 ? -17.852 1.902 22.019 1.00 95.38 109 ARG A N 1
ATOM 861 C CA . ARG A 1 109 ? -16.716 1.636 21.143 1.00 95.38 109 ARG A CA 1
ATOM 862 C C . ARG A 1 109 ? -17.108 0.781 19.959 1.00 95.38 109 ARG A C 1
ATOM 864 O O . ARG A 1 109 ? -18.010 -0.049 20.054 1.00 95.38 109 ARG A O 1
ATOM 871 N N . VAL A 1 110 ? -16.400 0.984 18.859 1.00 95.94 110 VAL A N 1
ATOM 872 C CA . VAL A 1 110 ? -16.559 0.211 17.635 1.00 95.94 110 VAL A CA 1
ATOM 873 C C . VAL A 1 110 ? -15.199 -0.288 17.174 1.00 95.94 110 VAL A C 1
ATOM 875 O O . VAL A 1 110 ? -14.222 0.457 17.167 1.00 95.94 110 VAL A O 1
ATOM 878 N N . ASN A 1 111 ? -15.160 -1.550 16.756 1.00 96.94 111 ASN A N 1
ATOM 879 C CA . ASN A 1 111 ? -14.058 -2.081 15.974 1.00 96.94 111 ASN A CA 1
ATOM 880 C C . ASN A 1 111 ? -14.299 -1.730 14.499 1.00 96.94 111 ASN A C 1
ATOM 882 O O . ASN A 1 111 ? -15.218 -2.276 13.880 1.00 96.94 111 ASN A O 1
ATOM 886 N N . TYR A 1 112 ? -13.503 -0.819 13.930 1.00 97.19 112 TYR A N 1
ATOM 887 C CA . TYR A 1 112 ? -13.671 -0.398 12.536 1.00 97.19 112 TYR A CA 1
ATOM 888 C C . TYR A 1 112 ? -13.493 -1.547 11.542 1.00 97.19 112 TYR A C 1
ATOM 890 O O . TYR A 1 112 ? -14.188 -1.574 10.530 1.00 97.19 112 TYR A O 1
ATOM 898 N N . PHE A 1 113 ? -12.625 -2.516 11.832 1.00 97.75 113 PHE A N 1
ATOM 899 C CA . PHE A 1 113 ? -12.390 -3.664 10.956 1.00 97.75 113 PHE A CA 1
ATOM 900 C C . PHE A 1 113 ? -13.655 -4.527 10.828 1.00 97.75 113 PHE A C 1
ATOM 902 O O . PHE A 1 113 ? -14.136 -4.767 9.715 1.00 97.75 113 PHE A O 1
ATOM 909 N N . ASP A 1 114 ? -14.261 -4.891 11.964 1.00 96.00 114 ASP A N 1
ATOM 910 C CA . ASP A 1 114 ? -15.534 -5.622 12.009 1.00 96.00 114 ASP A CA 1
ATOM 911 C C . ASP A 1 114 ? -16.680 -4.786 11.414 1.00 96.00 114 ASP A C 1
ATOM 913 O O . ASP A 1 114 ? -17.483 -5.288 10.621 1.00 96.00 114 ASP A O 1
ATOM 917 N N . LEU A 1 115 ? -16.768 -3.495 11.764 1.00 96.25 115 LEU A N 1
ATOM 918 C CA . LEU A 1 115 ? -17.808 -2.595 11.260 1.00 96.25 115 LEU A CA 1
ATOM 919 C C . LEU A 1 115 ? -17.777 -2.533 9.731 1.00 96.25 115 LEU A C 1
ATOM 921 O O . LEU A 1 115 ? -18.806 -2.719 9.086 1.00 96.25 115 LEU A O 1
ATOM 925 N N . LEU A 1 116 ? -16.608 -2.290 9.144 1.00 95.94 116 LEU A N 1
ATOM 926 C CA . LEU A 1 116 ? -16.443 -2.168 7.700 1.00 95.94 116 LEU A CA 1
ATOM 927 C C . LEU A 1 116 ? -16.703 -3.512 7.004 1.00 95.94 116 LEU A C 1
ATOM 929 O O . LEU A 1 116 ? -17.478 -3.587 6.050 1.00 95.94 116 LEU A O 1
ATOM 933 N N . ARG A 1 117 ? -16.154 -4.621 7.505 1.00 95.06 117 ARG A N 1
ATOM 934 C CA . ARG A 1 117 ? -16.344 -5.936 6.865 1.00 95.06 117 ARG A CA 1
ATOM 935 C C . ARG A 1 117 ? -17.728 -6.543 7.058 1.00 95.06 117 ARG A C 1
ATOM 937 O O . ARG A 1 117 ? -18.154 -7.385 6.255 1.00 95.06 117 ARG A O 1
ATOM 944 N N . SER A 1 118 ? -18.475 -6.098 8.063 1.00 94.75 118 SER A N 1
ATOM 945 C CA . SER A 1 118 ? -19.864 -6.510 8.278 1.00 94.75 118 SER A CA 1
ATOM 946 C C . SER A 1 118 ? -20.870 -5.793 7.375 1.00 94.75 118 SER A C 1
ATOM 948 O O . SER A 1 118 ? -22.008 -6.254 7.293 1.00 94.75 118 SER A O 1
ATOM 950 N N . GLN A 1 119 ? -20.477 -4.746 6.635 1.00 93.94 119 GLN A N 1
ATOM 951 C CA . GLN A 1 119 ? -21.393 -4.027 5.743 1.00 93.94 119 GLN A CA 1
ATOM 952 C C . GLN A 1 119 ? -22.028 -4.962 4.701 1.00 93.94 119 GLN A C 1
ATOM 954 O O . GLN A 1 119 ? -21.354 -5.783 4.071 1.00 93.94 119 GLN A O 1
ATOM 959 N N . ARG A 1 120 ? -23.347 -4.851 4.513 1.00 91.94 120 ARG A N 1
ATOM 960 C CA . ARG A 1 120 ? -24.127 -5.632 3.539 1.00 91.94 120 ARG A CA 1
ATOM 961 C C . ARG A 1 120 ? -25.133 -4.742 2.838 1.00 91.94 120 ARG A C 1
ATOM 963 O O . ARG A 1 120 ? -25.796 -3.929 3.480 1.00 91.94 120 ARG A O 1
ATOM 970 N N . VAL A 1 121 ? -25.331 -4.982 1.549 1.00 88.31 121 VAL A N 1
ATOM 971 C CA . VAL A 1 121 ? -26.436 -4.387 0.796 1.00 88.31 121 VAL A CA 1
ATOM 972 C C . VAL A 1 121 ? -27.563 -5.408 0.676 1.00 88.31 121 VAL A C 1
ATOM 974 O O . VAL A 1 121 ? -27.333 -6.577 0.378 1.00 88.31 121 VAL A O 1
ATOM 977 N N . ARG A 1 122 ? -28.800 -4.987 0.955 1.00 82.94 122 ARG A N 1
ATOM 978 C CA . ARG A 1 122 ? -29.963 -5.895 0.973 1.00 82.94 122 ARG A CA 1
ATOM 979 C C . ARG A 1 122 ? -30.361 -6.376 -0.421 1.00 82.94 122 ARG A C 1
ATOM 981 O O . ARG A 1 122 ? -30.728 -7.533 -0.576 1.00 82.94 122 ARG A O 1
ATOM 988 N N . ASN A 1 123 ? -30.254 -5.498 -1.416 1.00 74.50 123 ASN A N 1
ATOM 989 C CA . ASN A 1 123 ? -30.630 -5.785 -2.793 1.00 74.50 123 ASN A CA 1
ATOM 990 C C . ASN A 1 123 ? -29.383 -5.740 -3.664 1.00 74.50 123 ASN A C 1
ATOM 992 O O . ASN A 1 123 ? -28.854 -4.659 -3.921 1.00 74.50 123 ASN A O 1
ATOM 996 N N . ASN A 1 124 ? -28.924 -6.906 -4.117 1.00 73.19 124 ASN A N 1
ATOM 997 C CA . ASN A 1 124 ? -27.959 -6.938 -5.200 1.00 73.19 124 ASN A CA 1
ATOM 998 C C . ASN A 1 124 ? -28.707 -6.893 -6.531 1.00 73.19 124 ASN A C 1
ATOM 1000 O O . ASN A 1 124 ? -29.557 -7.739 -6.799 1.00 73.19 124 ASN A O 1
ATOM 1004 N N . VAL A 1 125 ? -28.404 -5.888 -7.344 1.00 71.12 125 VAL A N 1
ATOM 1005 C CA . VAL A 1 125 ? -29.037 -5.688 -8.652 1.00 71.12 125 VAL A CA 1
ATOM 1006 C C . VAL A 1 125 ? -28.472 -6.624 -9.725 1.00 71.12 125 VAL A C 1
ATOM 1008 O O . VAL A 1 125 ? -29.053 -6.725 -10.801 1.00 71.12 125 VAL A O 1
ATOM 1011 N N . GLN A 1 126 ? -27.368 -7.328 -9.443 1.00 80.50 126 GLN A N 1
ATOM 1012 C CA . GLN A 1 126 ? -26.725 -8.263 -10.367 1.00 80.50 126 GLN A CA 1
ATOM 1013 C C . GLN A 1 126 ? -26.568 -9.655 -9.741 1.00 80.50 126 GLN A C 1
ATOM 1015 O O . GLN A 1 126 ? -25.998 -9.820 -8.659 1.00 80.50 126 GLN A O 1
ATOM 1020 N N . ALA A 1 127 ? -27.051 -10.679 -10.447 1.00 82.69 127 ALA A N 1
ATOM 1021 C CA . ALA A 1 127 ? -26.861 -12.070 -10.052 1.00 82.69 127 ALA A CA 1
ATOM 1022 C C . ALA A 1 127 ? -25.367 -12.438 -10.048 1.00 82.69 127 ALA A C 1
ATOM 1024 O O . ALA A 1 127 ? -24.614 -12.040 -10.934 1.00 82.69 127 ALA A O 1
ATOM 1025 N N . GLY A 1 128 ? -24.934 -13.203 -9.043 1.00 82.31 128 GLY A N 1
ATOM 1026 C CA . GLY A 1 128 ? -23.538 -13.638 -8.911 1.00 82.31 128 GLY A CA 1
ATOM 1027 C C . GLY A 1 128 ? -22.564 -12.564 -8.412 1.00 82.31 128 GLY A C 1
ATOM 1028 O O . GLY A 1 128 ? -21.378 -12.851 -8.275 1.00 82.31 128 GLY A O 1
ATOM 1029 N N . VAL A 1 129 ? -23.031 -11.348 -8.111 1.00 85.75 129 VAL A N 1
ATOM 1030 C CA . VAL A 1 129 ? -22.236 -10.346 -7.389 1.00 85.75 129 VAL A CA 1
ATOM 1031 C C . VAL A 1 129 ? -22.446 -10.540 -5.885 1.00 85.75 1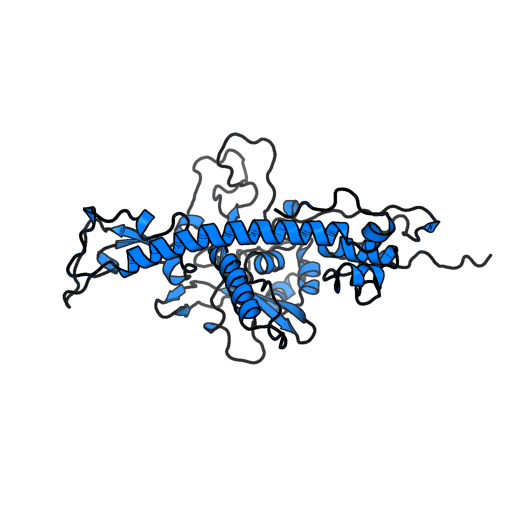29 VAL A C 1
ATOM 1033 O O . VAL A 1 129 ? -23.553 -10.814 -5.414 1.00 85.75 129 VAL A O 1
ATOM 1036 N N . SER A 1 130 ? -21.376 -10.412 -5.103 1.00 88.12 130 SER A N 1
ATOM 1037 C CA . SER A 1 130 ? -21.457 -10.470 -3.641 1.00 88.12 130 SER A CA 1
ATOM 1038 C C . SER A 1 130 ? -22.288 -9.304 -3.106 1.00 88.12 130 SER A C 1
ATOM 1040 O O . SER A 1 130 ? -22.161 -8.186 -3.590 1.00 88.12 130 SER A O 1
ATOM 1042 N N . ASN A 1 131 ? -23.102 -9.523 -2.072 1.00 90.94 131 ASN A N 1
ATOM 1043 C CA . ASN A 1 131 ? -23.783 -8.432 -1.364 1.00 90.94 131 ASN A CA 1
ATOM 1044 C C . ASN A 1 131 ? -22.892 -7.737 -0.311 1.00 90.94 131 ASN A C 1
ATOM 1046 O O . ASN A 1 131 ? -23.377 -6.905 0.462 1.00 90.94 131 ASN A O 1
ATOM 1050 N N . ARG A 1 132 ? -21.607 -8.114 -0.249 1.00 92.69 132 ARG A N 1
ATOM 1051 C CA . ARG A 1 132 ? -20.583 -7.543 0.630 1.00 92.69 132 ARG A CA 1
ATOM 1052 C C . ARG A 1 132 ? -19.742 -6.543 -0.176 1.00 92.69 132 ARG A C 1
ATOM 1054 O O . ARG A 1 132 ? -18.942 -6.991 -0.994 1.00 92.69 132 ARG A O 1
ATOM 1061 N N . PRO A 1 133 ? -19.893 -5.227 0.043 1.00 92.19 133 PRO A N 1
ATOM 1062 C CA . PRO A 1 133 ? -19.234 -4.215 -0.779 1.00 92.19 133 PRO A CA 1
ATOM 1063 C C . PRO A 1 133 ? -17.745 -4.041 -0.477 1.00 92.19 133 PRO A C 1
ATOM 1065 O O . PRO A 1 133 ? -17.015 -3.521 -1.310 1.00 92.19 133 PRO A O 1
ATOM 1068 N N . ILE A 1 134 ? -17.289 -4.462 0.702 1.00 95.25 134 ILE A N 1
ATOM 1069 C CA . ILE A 1 134 ? -15.895 -4.336 1.135 1.00 95.25 134 ILE A CA 1
ATOM 1070 C C . ILE A 1 134 ? -15.234 -5.705 1.043 1.00 95.25 134 ILE A C 1
ATOM 1072 O O . ILE A 1 134 ? -15.793 -6.697 1.522 1.00 95.25 134 ILE A O 1
ATOM 1076 N N . ASP A 1 135 ? -14.058 -5.751 0.433 1.00 95.31 135 ASP A N 1
ATOM 1077 C CA . ASP A 1 135 ? -13.259 -6.961 0.279 1.00 95.31 135 ASP A CA 1
ATOM 1078 C C . ASP A 1 135 ? -12.397 -7.220 1.510 1.00 95.31 135 ASP A C 1
ATOM 1080 O O . ASP A 1 135 ? -12.613 -8.184 2.241 1.00 95.31 135 ASP A O 1
ATOM 1084 N N . PHE A 1 136 ? -11.495 -6.282 1.784 1.00 97.56 136 PHE A N 1
ATOM 1085 C CA . PHE A 1 136 ? -10.611 -6.271 2.932 1.00 97.56 136 PHE A CA 1
ATOM 1086 C C . PHE A 1 136 ? -10.331 -4.831 3.366 1.00 97.56 136 PHE A C 1
ATOM 1088 O O . PHE A 1 136 ? -10.608 -3.865 2.647 1.00 97.56 136 PHE A O 1
ATOM 1095 N N . VAL A 1 137 ? -9.764 -4.708 4.558 1.00 98.12 137 VAL A N 1
ATOM 1096 C CA . VAL A 1 137 ? -9.222 -3.459 5.094 1.00 98.12 137 VAL A CA 1
ATOM 1097 C C . VAL A 1 137 ? -7.734 -3.676 5.336 1.00 98.12 137 VAL A C 1
ATOM 1099 O O . VAL A 1 137 ? -7.367 -4.715 5.873 1.00 98.12 137 VAL A O 1
ATOM 1102 N N . ALA A 1 138 ? -6.882 -2.741 4.931 1.00 97.81 138 ALA A N 1
ATOM 1103 C CA . ALA A 1 138 ? -5.442 -2.831 5.128 1.00 97.81 138 ALA A CA 1
ATOM 1104 C C . ALA A 1 138 ? -4.917 -1.650 5.948 1.00 97.81 138 ALA A C 1
ATOM 1106 O O . ALA A 1 138 ? -5.376 -0.519 5.776 1.00 97.81 138 ALA A O 1
ATOM 1107 N N . VAL A 1 139 ? -3.965 -1.925 6.838 1.00 96.12 139 VAL A N 1
ATOM 1108 C CA . VAL A 1 139 ? -3.300 -0.929 7.688 1.00 96.12 139 VAL A CA 1
ATOM 1109 C C . VAL A 1 139 ? -1.831 -1.274 7.867 1.00 96.12 139 VAL A C 1
ATOM 1111 O O . VAL A 1 139 ? -1.437 -2.437 7.797 1.00 96.12 139 VAL A O 1
ATOM 1114 N N . ARG A 1 140 ? -1.025 -0.263 8.171 1.00 93.31 140 ARG A N 1
ATOM 1115 C CA . ARG A 1 140 ? 0.362 -0.442 8.595 1.00 93.31 140 ARG A CA 1
ATOM 1116 C C . ARG A 1 140 ? 0.410 -0.855 10.073 1.00 93.31 140 ARG A C 1
ATOM 1118 O O . ARG A 1 140 ? -0.246 -0.239 10.911 1.00 93.31 140 ARG A O 1
ATOM 1125 N N . LEU A 1 141 ? 1.200 -1.872 10.404 1.00 91.50 141 LEU A N 1
ATOM 1126 C CA . LEU A 1 141 ? 1.520 -2.260 11.779 1.00 91.50 141 LEU A CA 1
ATOM 1127 C C . LEU A 1 141 ? 2.797 -1.554 12.253 1.00 91.50 141 LEU A C 1
ATOM 1129 O O . LEU A 1 141 ? 3.674 -1.273 11.441 1.00 91.50 141 LEU A O 1
ATOM 1133 N N . PRO A 1 142 ? 2.963 -1.286 13.560 1.00 86.25 142 PRO A N 1
ATOM 1134 C CA . PRO A 1 142 ? 4.265 -0.874 14.073 1.00 86.25 142 PRO A CA 1
ATOM 1135 C C . PRO A 1 142 ? 5.290 -1.996 13.853 1.00 86.25 142 PRO A C 1
ATOM 1137 O O . PRO A 1 142 ? 4.996 -3.153 14.144 1.00 86.25 142 PRO A O 1
ATOM 1140 N N . GLY A 1 143 ? 6.486 -1.660 13.363 1.00 76.25 143 GLY A N 1
ATOM 1141 C CA . GLY A 1 143 ? 7.543 -2.634 13.072 1.00 76.25 143 GLY A CA 1
ATOM 1142 C C . GLY A 1 143 ? 8.260 -3.192 14.306 1.00 76.25 143 GLY A C 1
ATOM 1143 O O . GLY A 1 143 ? 8.659 -4.351 14.292 1.00 76.25 143 GLY A O 1
ATOM 1144 N N . GLU A 1 144 ? 8.382 -2.421 15.396 1.00 76.38 144 GLU A N 1
ATOM 1145 C CA . GLU A 1 144 ? 9.137 -2.814 16.607 1.00 76.38 144 GLU A CA 1
ATOM 1146 C C . GLU A 1 144 ? 8.785 -4.211 17.164 1.00 76.38 144 GLU A C 1
ATOM 1148 O O . GLU A 1 144 ? 9.703 -4.992 17.414 1.00 76.38 144 GLU A O 1
ATOM 1153 N N . PRO A 1 145 ? 7.502 -4.616 17.289 1.00 72.12 145 PRO A N 1
ATOM 1154 C CA . PRO A 1 145 ? 7.140 -5.958 17.757 1.00 72.12 145 PRO A CA 1
ATOM 1155 C C . PRO A 1 145 ? 7.626 -7.107 16.857 1.00 72.12 145 PRO A C 1
ATOM 1157 O O . PRO A 1 145 ? 7.648 -8.256 17.292 1.00 72.12 145 PRO A O 1
ATOM 1160 N N . PHE A 1 146 ? 8.010 -6.815 15.612 1.00 75.88 146 PHE A N 1
ATOM 1161 C CA . PHE A 1 146 ? 8.459 -7.787 14.614 1.00 75.88 146 PHE A CA 1
ATOM 1162 C C . PHE A 1 146 ? 9.993 -7.784 14.431 1.00 75.88 146 PHE A C 1
ATOM 1164 O O . PHE A 1 146 ? 10.517 -8.598 13.666 1.00 75.88 146 PHE A O 1
ATOM 1171 N N . ARG A 1 147 ? 10.718 -6.923 15.172 1.00 69.12 147 ARG A N 1
ATOM 1172 C CA . ARG A 1 147 ? 12.179 -6.719 15.122 1.00 69.12 147 ARG A CA 1
ATOM 1173 C C . ARG A 1 147 ? 12.936 -7.440 16.269 1.00 69.12 147 ARG A C 1
ATOM 1175 O O . ARG A 1 147 ? 13.316 -6.850 17.269 1.00 69.12 147 ARG A O 1
ATOM 1182 N N . SER A 1 148 ? 13.142 -8.746 16.154 1.00 52.19 148 SER A N 1
ATOM 1183 C CA . SER A 1 148 ? 13.922 -9.660 17.030 1.00 52.19 148 SER A CA 1
ATOM 1184 C C . SER A 1 148 ? 15.102 -10.537 16.448 1.00 52.19 148 SER A C 1
ATOM 1186 O O . SER A 1 148 ? 15.550 -11.431 17.159 1.00 52.19 148 SER A O 1
ATOM 1188 N N . SER A 1 149 ? 15.627 -10.379 15.210 1.00 47.84 149 SER A N 1
ATOM 1189 C CA . SER A 1 149 ? 16.666 -11.226 14.542 1.00 47.84 149 SER A CA 1
ATOM 1190 C C . SER A 1 149 ? 17.080 -10.778 13.107 1.00 47.84 149 SER A C 1
ATOM 1192 O O . SER A 1 149 ? 16.324 -10.114 12.412 1.00 47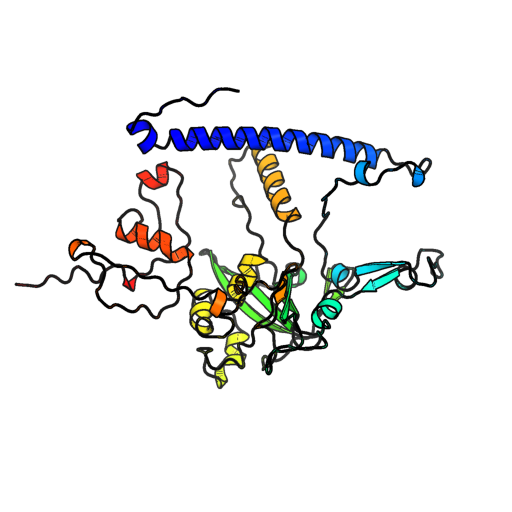.84 149 SER A O 1
ATOM 1194 N N . ASN A 1 150 ? 18.226 -11.255 12.587 1.00 45.78 150 ASN A N 1
ATOM 1195 C CA . ASN A 1 150 ? 18.800 -10.952 11.247 1.00 45.78 150 ASN A CA 1
ATOM 1196 C C . ASN A 1 150 ? 17.991 -11.437 10.008 1.00 45.78 150 ASN A C 1
ATOM 1198 O O . ASN A 1 150 ? 18.528 -11.500 8.905 1.00 45.78 150 ASN A O 1
ATOM 1202 N N . THR A 1 151 ? 16.725 -11.835 10.160 1.00 50.12 151 THR A N 1
ATOM 1203 C CA . THR A 1 151 ? 15.863 -12.338 9.063 1.00 50.12 151 THR A CA 1
ATOM 1204 C C . THR A 1 151 ? 14.604 -11.490 8.865 1.00 50.12 151 THR A C 1
ATOM 1206 O O . THR A 1 151 ? 13.582 -11.985 8.386 1.00 50.12 151 THR A O 1
ATOM 1209 N N . GLN A 1 152 ? 14.665 -10.222 9.269 1.00 62.53 152 GLN A N 1
ATOM 1210 C CA . GLN A 1 152 ? 13.482 -9.447 9.619 1.00 62.53 152 GLN A CA 1
ATOM 1211 C C . GLN A 1 152 ? 13.011 -8.419 8.621 1.00 62.53 152 GLN A C 1
ATOM 1213 O O . GLN A 1 152 ? 13.797 -7.988 7.781 1.00 62.53 152 GLN A O 1
ATOM 1218 N N . PRO A 1 153 ? 11.733 -8.020 8.758 1.00 61.38 153 PRO A N 1
ATOM 1219 C CA . PRO A 1 153 ? 11.256 -6.813 8.128 1.00 61.38 153 PRO A CA 1
ATOM 1220 C C . PRO A 1 153 ? 12.042 -5.622 8.675 1.00 61.38 153 PRO A C 1
ATOM 1222 O O . PRO A 1 153 ? 12.110 -5.415 9.891 1.00 61.38 153 PRO A O 1
ATOM 1225 N N . ASP A 1 154 ? 12.662 -4.859 7.789 1.00 70.94 154 ASP A N 1
ATOM 1226 C CA . ASP A 1 154 ? 13.229 -3.551 8.121 1.00 70.94 154 ASP A CA 1
ATOM 1227 C C . ASP A 1 154 ? 12.155 -2.450 8.047 1.00 70.94 154 ASP A C 1
ATOM 1229 O O . ASP A 1 154 ? 12.219 -1.466 8.789 1.00 70.94 154 ASP A O 1
ATOM 1233 N N . GLU A 1 155 ? 11.113 -2.674 7.252 1.00 79.75 155 GLU A N 1
ATOM 1234 C CA . GLU A 1 155 ? 9.917 -1.852 7.106 1.00 79.75 155 GLU A CA 1
ATOM 1235 C C . GLU A 1 155 ? 8.781 -2.255 8.064 1.00 79.75 155 GLU A C 1
ATOM 1237 O O . GLU A 1 155 ? 8.820 -3.258 8.783 1.00 79.75 155 GLU A O 1
ATOM 1242 N N . ASN A 1 156 ? 7.743 -1.419 8.107 1.00 88.25 156 ASN A N 1
ATOM 1243 C CA . ASN A 1 156 ? 6.548 -1.678 8.899 1.00 88.25 156 ASN A CA 1
ATOM 1244 C C . ASN A 1 156 ? 5.636 -2.681 8.168 1.00 88.25 156 ASN A C 1
ATOM 1246 O O . ASN A 1 156 ? 5.176 -2.363 7.072 1.00 88.25 156 ASN A O 1
ATOM 1250 N N . PRO A 1 157 ? 5.294 -3.840 8.763 1.00 92.88 157 PRO A N 1
ATOM 1251 C CA . PRO A 1 157 ? 4.442 -4.821 8.098 1.00 92.88 157 PRO A CA 1
ATOM 1252 C C . PRO A 1 157 ? 3.044 -4.279 7.786 1.00 92.88 157 PRO A C 1
ATOM 1254 O O . PRO A 1 157 ? 2.497 -3.450 8.517 1.00 92.88 157 PRO A O 1
ATOM 1257 N N . ILE A 1 158 ? 2.419 -4.811 6.742 1.00 95.50 158 ILE A N 1
ATOM 1258 C CA . ILE A 1 158 ? 1.057 -4.459 6.338 1.00 95.50 158 ILE A CA 1
ATOM 1259 C C . ILE A 1 158 ? 0.111 -5.542 6.845 1.00 95.50 158 ILE A C 1
ATOM 1261 O O . ILE A 1 158 ? 0.229 -6.705 6.465 1.00 95.50 158 ILE A O 1
ATOM 1265 N N . TRP A 1 159 ? -0.874 -5.176 7.656 1.00 97.25 159 TRP A N 1
ATOM 1266 C CA . TRP A 1 159 ? -1.962 -6.073 8.023 1.00 97.25 159 TRP A CA 1
ATOM 1267 C C . TRP A 1 159 ? -3.127 -5.917 7.057 1.00 97.25 159 TRP A C 1
ATOM 1269 O O . TRP A 1 159 ? -3.658 -4.824 6.890 1.00 97.25 159 TRP A O 1
ATOM 1279 N N . VAL A 1 160 ? -3.550 -7.027 6.460 1.00 98.31 160 VAL A N 1
ATOM 1280 C CA . VAL A 1 160 ? -4.723 -7.129 5.596 1.00 98.31 160 VAL A CA 1
ATOM 1281 C C . VAL A 1 160 ? -5.788 -7.952 6.316 1.00 98.31 160 VAL A C 1
ATOM 1283 O O . VAL A 1 160 ? -5.669 -9.166 6.493 1.00 98.31 160 VAL A O 1
ATOM 1286 N N . TYR A 1 161 ? -6.850 -7.277 6.736 1.00 98.50 161 TYR A N 1
ATOM 1287 C CA . TYR A 1 161 ? -7.975 -7.845 7.458 1.00 98.50 161 TYR A CA 1
ATOM 1288 C C . TYR A 1 161 ? -9.076 -8.302 6.492 1.00 98.50 161 TYR A C 1
ATOM 1290 O O . TYR A 1 161 ? -9.790 -7.484 5.898 1.00 98.50 161 TYR A O 1
ATOM 1298 N N . GLY A 1 162 ? -9.223 -9.623 6.348 1.00 96.81 162 GLY A N 1
ATOM 1299 C CA . GLY A 1 162 ? -10.344 -10.261 5.659 1.00 96.81 162 GLY A CA 1
ATOM 1300 C C . GLY A 1 162 ? -11.514 -10.497 6.609 1.00 96.81 162 GLY A C 1
ATOM 1301 O O . GLY A 1 162 ? -12.616 -10.032 6.355 1.00 96.81 162 GLY A O 1
ATOM 1302 N N . ASP A 1 163 ? -11.302 -11.184 7.716 1.00 95.44 163 ASP A N 1
ATOM 1303 C CA . ASP A 1 163 ? -12.239 -11.285 8.840 1.00 95.44 163 ASP A CA 1
ATOM 1304 C C . ASP A 1 163 ? -11.467 -11.722 10.096 1.00 95.44 163 ASP A C 1
ATOM 1306 O O . ASP A 1 163 ? -10.240 -11.644 10.127 1.00 95.44 163 ASP A O 1
ATOM 1310 N N . ASN A 1 164 ? -12.147 -12.147 11.161 1.00 95.38 164 ASN A N 1
ATOM 1311 C CA . ASN A 1 164 ? -11.469 -12.555 12.394 1.00 95.38 164 ASN A CA 1
ATOM 1312 C C . ASN A 1 164 ? -10.661 -13.856 12.249 1.00 95.38 164 ASN A C 1
ATOM 1314 O O . ASN A 1 164 ? -9.677 -14.025 12.970 1.00 95.38 164 ASN A O 1
ATOM 1318 N N . ASP A 1 165 ? -11.007 -14.714 11.290 1.00 97.31 165 ASP A N 1
ATOM 1319 C CA . ASP A 1 165 ? -10.384 -16.024 11.086 1.00 97.31 165 ASP A CA 1
ATOM 1320 C C . ASP A 1 165 ? -9.381 -16.027 9.919 1.00 97.31 165 ASP A C 1
ATOM 1322 O O . ASP A 1 165 ? -8.503 -16.890 9.857 1.00 97.31 165 ASP A O 1
ATOM 1326 N N . LYS A 1 166 ? -9.511 -15.080 8.980 1.00 97.62 166 LYS A N 1
ATOM 1327 C CA . LYS A 1 166 ? -8.728 -14.994 7.742 1.00 97.62 166 LYS A CA 1
ATOM 1328 C C . LYS A 1 166 ? -8.101 -13.616 7.570 1.00 97.62 166 LYS A C 1
ATOM 1330 O O . LYS A 1 166 ? -8.720 -12.673 7.070 1.00 97.62 166 LYS A O 1
ATOM 1335 N N . GLN A 1 167 ? -6.837 -13.510 7.964 1.00 98.12 167 GLN A N 1
ATOM 1336 C CA . GLN A 1 167 ? -6.046 -12.284 7.898 1.00 98.12 167 GLN A CA 1
ATOM 1337 C C . GLN A 1 167 ? -4.646 -12.580 7.371 1.00 98.12 167 GLN A C 1
ATOM 1339 O O . GLN A 1 167 ? -4.172 -13.715 7.425 1.00 98.12 167 GLN A O 1
ATOM 1344 N N . VAL A 1 168 ? -3.980 -11.547 6.868 1.00 98.00 168 VAL A N 1
ATOM 1345 C CA . VAL A 1 168 ? -2.619 -11.651 6.341 1.00 98.00 168 VAL A CA 1
ATOM 1346 C C . VAL A 1 168 ? -1.762 -10.545 6.919 1.00 98.00 168 VAL A C 1
ATOM 1348 O O . VAL A 1 168 ? -2.209 -9.405 7.003 1.00 98.00 168 VAL A O 1
ATOM 1351 N N . ILE A 1 169 ? -0.523 -10.869 7.265 1.00 96.81 169 ILE A N 1
ATOM 1352 C CA . ILE A 1 169 ? 0.542 -9.887 7.448 1.00 96.81 169 ILE A CA 1
ATOM 1353 C C . ILE A 1 169 ? 1.487 -10.012 6.253 1.00 96.81 169 ILE A C 1
ATOM 1355 O O . ILE A 1 169 ? 2.026 -11.089 5.992 1.00 96.81 169 ILE A O 1
ATOM 1359 N N . ILE A 1 170 ? 1.659 -8.923 5.511 1.00 96.00 170 ILE A N 1
ATOM 1360 C CA . ILE A 1 170 ? 2.673 -8.805 4.465 1.00 96.00 170 ILE A CA 1
ATOM 1361 C C . ILE A 1 170 ? 3.896 -8.179 5.114 1.00 96.00 170 ILE A C 1
ATOM 1363 O O . ILE A 1 170 ? 3.829 -7.083 5.670 1.00 96.00 170 ILE A O 1
ATOM 1367 N N . HIS A 1 171 ? 5.004 -8.898 5.041 1.00 94.00 171 HIS A N 1
ATOM 1368 C CA . HIS A 1 171 ? 6.302 -8.416 5.482 1.00 94.00 171 HIS A CA 1
ATOM 1369 C C . HIS A 1 171 ? 7.109 -7.986 4.266 1.00 94.00 171 HIS A C 1
ATOM 1371 O O . HIS A 1 171 ? 7.073 -8.687 3.254 1.00 94.00 171 HIS A O 1
ATOM 1377 N N . SER A 1 172 ? 7.860 -6.901 4.388 1.00 92.06 172 SER A N 1
ATOM 1378 C CA . SER A 1 172 ? 8.841 -6.432 3.410 1.00 92.06 172 SER A CA 1
ATOM 1379 C C . SER A 1 172 ? 10.213 -6.334 4.067 1.00 92.06 172 SER A C 1
ATOM 1381 O O . SER A 1 172 ? 10.314 -6.099 5.269 1.00 92.06 172 SER A O 1
ATOM 1383 N N . ARG A 1 173 ? 11.268 -6.586 3.294 1.00 89.38 173 ARG A N 1
ATOM 1384 C CA . ARG A 1 173 ? 12.650 -6.336 3.701 1.00 89.38 173 ARG A CA 1
ATOM 1385 C C . ARG A 1 173 ? 13.475 -5.839 2.528 1.00 89.38 173 ARG A C 1
ATOM 1387 O O . ARG A 1 173 ? 13.281 -6.344 1.420 1.00 89.38 173 ARG A O 1
ATOM 1394 N N . THR A 1 174 ? 14.440 -4.972 2.785 1.00 86.94 174 THR A N 1
ATOM 1395 C CA . THR A 1 174 ? 15.404 -4.502 1.792 1.00 86.94 174 THR A CA 1
ATOM 1396 C C . THR A 1 174 ? 16.784 -5.102 2.065 1.00 86.94 174 THR A C 1
ATOM 1398 O O . THR A 1 174 ? 17.257 -5.142 3.199 1.00 86.94 174 THR A O 1
ATOM 1401 N N . ASP A 1 175 ? 17.433 -5.639 1.030 1.00 84.38 175 ASP A N 1
ATOM 1402 C CA . ASP A 1 175 ? 18.813 -6.123 1.137 1.00 84.38 175 ASP A CA 1
ATOM 1403 C C . ASP A 1 175 ? 19.853 -4.994 0.974 1.00 84.38 175 ASP A C 1
ATOM 1405 O O . ASP A 1 175 ? 19.524 -3.857 0.633 1.00 84.38 175 ASP A O 1
ATOM 1409 N N . ASP A 1 176 ? 21.138 -5.309 1.169 1.00 79.88 176 ASP A N 1
ATOM 1410 C CA . ASP A 1 176 ? 22.239 -4.335 1.052 1.00 79.88 176 ASP A CA 1
ATOM 1411 C C . ASP A 1 176 ? 22.346 -3.680 -0.344 1.00 79.88 176 ASP A C 1
ATOM 1413 O O . ASP A 1 176 ? 22.960 -2.622 -0.494 1.00 79.88 176 ASP A O 1
ATOM 1417 N N . ASN A 1 177 ? 21.763 -4.294 -1.380 1.00 77.50 177 ASN A N 1
ATOM 1418 C CA . ASN A 1 177 ? 21.745 -3.771 -2.746 1.00 77.50 177 ASN A CA 1
ATOM 1419 C C . ASN A 1 177 ? 20.496 -2.923 -3.039 1.00 77.50 177 ASN A C 1
ATOM 1421 O O . ASN A 1 177 ? 20.363 -2.403 -4.154 1.00 77.50 177 ASN A O 1
ATOM 1425 N N . GLY A 1 178 ? 19.595 -2.773 -2.065 1.00 79.62 178 GLY A N 1
ATOM 1426 C CA . GLY A 1 178 ? 18.325 -2.072 -2.212 1.00 79.62 178 GLY A CA 1
ATOM 1427 C C . GLY A 1 178 ? 17.220 -2.916 -2.850 1.00 79.62 178 GLY A C 1
ATOM 1428 O O . GLY A 1 178 ? 16.226 -2.352 -3.301 1.00 79.62 178 GLY A O 1
ATOM 1429 N N . ALA A 1 179 ? 17.386 -4.239 -2.956 1.00 85.38 179 ALA A N 1
ATOM 1430 C CA . ALA A 1 179 ? 16.358 -5.115 -3.501 1.00 85.38 179 ALA A CA 1
ATOM 1431 C C . ALA A 1 179 ? 15.344 -5.497 -2.419 1.00 85.38 179 ALA A C 1
ATOM 1433 O O . ALA A 1 179 ? 15.709 -5.990 -1.349 1.00 85.38 179 ALA A O 1
ATOM 1434 N N . ILE A 1 180 ? 14.061 -5.312 -2.731 1.00 89.56 180 ILE A N 1
ATOM 1435 C CA . ILE A 1 180 ? 12.967 -5.599 -1.807 1.00 89.56 180 ILE A CA 1
ATOM 1436 C C . ILE A 1 180 ? 12.511 -7.053 -1.969 1.00 89.56 180 ILE A C 1
ATOM 1438 O O . ILE A 1 180 ? 12.362 -7.578 -3.080 1.00 89.56 180 ILE A O 1
ATOM 1442 N N . SER A 1 181 ? 12.293 -7.722 -0.841 1.00 93.88 181 SER A N 1
ATOM 1443 C CA . SER A 1 181 ? 11.669 -9.041 -0.755 1.00 93.88 181 SER A CA 1
ATOM 1444 C C . SER A 1 181 ? 10.452 -9.001 0.150 1.00 93.88 181 SER A C 1
ATOM 1446 O O . SER A 1 181 ? 10.439 -8.278 1.142 1.00 93.88 181 SER A O 1
ATOM 1448 N N . TYR A 1 182 ? 9.473 -9.854 -0.135 1.00 95.38 182 TYR A N 1
ATOM 1449 C CA . TYR A 1 182 ? 8.239 -9.944 0.625 1.00 95.38 182 TYR A CA 1
ATOM 1450 C C . TYR A 1 182 ? 7.921 -11.357 1.092 1.00 95.38 182 TYR A C 1
ATOM 1452 O O . TYR A 1 182 ? 8.301 -12.342 0.452 1.00 95.38 182 TYR A O 1
ATOM 1460 N N . ARG A 1 183 ? 7.153 -11.444 2.179 1.00 95.12 183 ARG A N 1
ATOM 1461 C CA . ARG A 1 183 ? 6.615 -12.694 2.725 1.00 95.12 183 ARG A CA 1
ATOM 1462 C C . ARG A 1 183 ? 5.144 -12.530 3.098 1.00 95.12 183 ARG A C 1
ATOM 1464 O O . ARG A 1 183 ? 4.768 -11.544 3.729 1.00 95.12 183 ARG A O 1
ATOM 1471 N N . TYR A 1 184 ? 4.331 -13.527 2.752 1.00 96.69 184 TYR A N 1
ATOM 1472 C CA . TYR A 1 184 ? 2.904 -13.581 3.063 1.00 96.69 184 TYR A CA 1
ATOM 1473 C C . TYR A 1 184 ? 2.673 -14.475 4.288 1.00 96.69 184 TYR A C 1
ATOM 1475 O O . TYR A 1 184 ? 2.911 -15.681 4.247 1.00 96.69 184 TYR A O 1
ATOM 1483 N N . GLN A 1 185 ? 2.213 -13.898 5.398 1.00 96.12 185 GLN A N 1
ATOM 1484 C CA . GLN A 1 185 ? 1.951 -14.642 6.631 1.00 96.12 185 GLN A CA 1
ATOM 1485 C C . GLN A 1 185 ? 0.452 -14.707 6.917 1.00 96.12 185 GLN A C 1
ATOM 1487 O O . GLN A 1 185 ? -0.186 -13.685 7.157 1.00 96.12 185 GLN A O 1
ATOM 1492 N N . SER A 1 186 ? -0.109 -15.915 6.925 1.00 97.56 186 SER A N 1
ATOM 1493 C CA . SER A 1 186 ? -1.508 -16.152 7.293 1.00 97.56 186 SER A CA 1
ATOM 1494 C C . SER A 1 186 ? -1.680 -16.125 8.811 1.00 97.56 186 SER A C 1
ATOM 1496 O O . SER A 1 186 ? -0.968 -16.824 9.530 1.00 97.56 186 SER A O 1
ATOM 1498 N N . VAL A 1 187 ? -2.623 -15.324 9.306 1.00 97.81 187 VAL A N 1
ATOM 1499 C CA . VAL A 1 187 ? -2.891 -15.172 10.743 1.00 97.81 187 VAL A CA 1
ATOM 1500 C C . VAL A 1 187 ? -4.393 -15.078 11.028 1.00 97.81 187 VAL A C 1
ATOM 1502 O O . VAL A 1 187 ? -5.198 -14.817 10.132 1.00 97.81 187 VAL A O 1
ATOM 1505 N N . SER A 1 188 ? -4.774 -15.271 12.288 1.00 98.19 188 SER A N 1
ATOM 1506 C CA . SER A 1 188 ? -6.128 -15.042 12.797 1.00 98.19 188 SER A CA 1
ATOM 1507 C C . SER A 1 188 ? -6.101 -14.271 14.118 1.00 98.19 188 SER A C 1
ATOM 1509 O O . SER A 1 188 ? -5.104 -14.268 14.852 1.00 98.19 188 SER A O 1
ATOM 1511 N N . GLY A 1 189 ? -7.206 -13.581 14.411 1.00 97.00 189 GLY A N 1
ATOM 1512 C CA . GLY A 1 189 ? -7.418 -12.901 15.687 1.00 97.00 189 GLY A CA 1
ATOM 1513 C C . GLY A 1 189 ? -6.392 -11.815 16.025 1.00 97.00 189 GLY A C 1
ATOM 1514 O O . GLY A 1 189 ? -6.116 -11.622 17.209 1.00 97.00 189 GLY A O 1
ATOM 1515 N N . LEU A 1 190 ? -5.815 -11.123 15.029 1.00 97.00 190 LEU A N 1
ATOM 1516 C CA . LEU A 1 190 ? -4.842 -10.065 15.301 1.00 97.00 190 LEU A CA 1
ATOM 1517 C C . LEU A 1 190 ? -5.469 -8.933 16.116 1.00 97.00 190 LEU A C 1
ATOM 1519 O O . LEU A 1 190 ? -6.491 -8.347 15.747 1.00 97.00 190 LEU A O 1
ATOM 1523 N N . ARG A 1 191 ? -4.817 -8.601 17.227 1.00 95.81 191 ARG A N 1
ATOM 1524 C CA . ARG A 1 191 ? -5.175 -7.499 18.112 1.00 95.81 191 ARG A CA 1
ATOM 1525 C C . ARG A 1 191 ? -3.930 -6.744 18.539 1.00 95.81 191 ARG A C 1
ATOM 1527 O O . ARG A 1 191 ? -2.899 -7.347 18.819 1.00 95.81 191 ARG A O 1
ATOM 1534 N N . GLN A 1 192 ? -4.054 -5.427 18.644 1.00 95.00 192 GLN A N 1
ATOM 1535 C CA . GLN A 1 192 ? -3.082 -4.623 19.372 1.00 95.00 192 GLN A CA 1
ATOM 1536 C C . GLN A 1 192 ? -3.637 -4.291 20.758 1.00 95.00 192 GLN A C 1
ATOM 1538 O O . GLN A 1 192 ? -4.822 -3.992 20.894 1.00 95.00 192 GLN A O 1
ATOM 1543 N N . ASN A 1 193 ? -2.802 -4.365 21.788 1.00 93.75 193 ASN A N 1
ATOM 1544 C CA . ASN A 1 193 ? -3.140 -3.964 23.150 1.00 93.75 193 ASN A CA 1
ATOM 1545 C C . ASN A 1 193 ? -2.832 -2.476 23.380 1.00 93.75 193 ASN A C 1
ATOM 1547 O O . ASN A 1 193 ? -2.143 -1.833 22.590 1.00 93.75 193 ASN A O 1
ATOM 1551 N N . ALA A 1 194 ? -3.329 -1.922 24.488 1.00 91.50 194 ALA A N 1
ATOM 1552 C CA . ALA A 1 194 ? -3.130 -0.511 24.831 1.00 91.50 194 ALA A CA 1
ATOM 1553 C C . ALA A 1 194 ? -1.650 -0.129 25.033 1.00 91.50 194 ALA A C 1
ATOM 1555 O O . ALA A 1 194 ? -1.289 1.029 24.849 1.00 91.50 194 ALA A O 1
ATOM 1556 N N . ASP A 1 195 ? -0.799 -1.096 25.387 1.00 91.25 195 ASP A N 1
ATOM 1557 C CA . ASP A 1 195 ? 0.654 -0.930 25.528 1.00 91.25 195 ASP A CA 1
ATOM 1558 C C . ASP A 1 195 ? 1.412 -0.984 24.187 1.00 91.25 195 ASP A C 1
ATOM 1560 O O . ASP A 1 195 ? 2.634 -0.865 24.157 1.00 91.25 195 ASP A O 1
ATOM 1564 N N . GLY A 1 196 ? 0.696 -1.167 23.073 1.00 90.00 196 GLY A N 1
ATOM 1565 C CA . GLY A 1 196 ? 1.256 -1.265 21.730 1.00 90.00 196 GLY A CA 1
ATOM 1566 C C . GLY A 1 196 ? 1.661 -2.679 21.308 1.00 90.00 196 GLY A C 1
ATOM 1567 O O . GLY A 1 196 ? 1.957 -2.869 20.125 1.00 90.00 196 GLY A O 1
ATOM 1568 N N . SER A 1 197 ? 1.628 -3.669 22.210 1.00 91.44 197 SER A N 1
ATOM 1569 C CA . SER A 1 197 ? 1.935 -5.064 21.874 1.00 91.44 197 SER A CA 1
ATOM 1570 C C . SER A 1 197 ? 0.912 -5.637 20.893 1.00 91.44 197 SER A C 1
ATOM 1572 O O . SER A 1 197 ? -0.286 -5.365 20.988 1.00 91.44 197 SER A O 1
ATOM 1574 N N . VAL A 1 198 ? 1.387 -6.429 19.932 1.00 92.50 198 VAL A N 1
ATOM 1575 C CA . VAL A 1 198 ? 0.554 -7.060 18.902 1.00 92.50 198 VAL A CA 1
ATOM 1576 C C . VAL A 1 198 ? 0.514 -8.561 19.156 1.00 92.50 198 VAL A C 1
ATOM 1578 O O . VAL A 1 198 ? 1.554 -9.197 19.310 1.00 92.50 198 VAL A O 1
ATOM 1581 N N . VAL A 1 199 ? -0.690 -9.123 19.206 1.00 94.38 199 VAL A N 1
ATOM 1582 C CA . VAL A 1 199 ? -0.940 -10.552 19.420 1.00 94.38 199 VAL A CA 1
ATOM 1583 C C . VAL A 1 199 ? -1.796 -11.097 18.288 1.00 94.38 199 VAL A C 1
ATOM 1585 O O . VAL A 1 199 ? -2.723 -10.434 17.833 1.00 94.38 199 VAL A O 1
ATOM 1588 N N . PHE A 1 200 ? -1.486 -12.301 17.827 1.00 95.81 200 PHE A N 1
ATOM 1589 C CA . PHE A 1 200 ? -2.235 -13.024 16.801 1.00 95.81 200 PHE A CA 1
ATOM 1590 C C . PHE A 1 200 ? -1.898 -14.513 16.890 1.00 95.81 200 PHE A C 1
ATOM 1592 O O . PHE A 1 200 ? -0.933 -14.907 17.550 1.00 95.81 200 PHE A O 1
ATOM 1599 N N . LYS A 1 201 ? -2.681 -15.341 16.203 1.00 96.81 201 LYS A N 1
ATOM 1600 C CA . LYS A 1 201 ? -2.369 -16.752 15.986 1.00 96.81 201 LYS A CA 1
ATOM 1601 C C . LYS A 1 201 ? -1.893 -16.937 14.549 1.00 96.81 201 LYS A C 1
ATOM 1603 O O . LYS A 1 201 ? -2.570 -16.508 13.622 1.00 96.81 201 LYS A O 1
ATOM 1608 N N . GLU A 1 202 ? -0.736 -17.564 14.364 1.00 95.75 202 GLU A N 1
ATOM 1609 C CA . GLU A 1 202 ? -0.277 -17.970 13.033 1.00 95.75 202 GLU A CA 1
ATOM 1610 C C . GLU A 1 202 ? -1.122 -19.145 12.531 1.00 95.75 202 GLU A C 1
ATOM 1612 O O . GLU A 1 202 ? -1.407 -20.091 13.272 1.00 95.75 202 GLU A O 1
ATOM 1617 N N . GLU A 1 203 ? -1.550 -19.064 11.277 1.00 97.00 203 GLU A N 1
ATOM 1618 C CA . GLU A 1 203 ? -2.384 -20.068 10.627 1.00 97.00 203 GLU A CA 1
ATOM 1619 C C . GLU A 1 203 ? -1.626 -20.723 9.473 1.00 97.00 203 GLU A C 1
ATOM 1621 O O . GLU A 1 203 ? -0.748 -20.128 8.848 1.00 97.00 203 GLU A O 1
ATOM 1626 N N . SER A 1 204 ? -2.002 -21.958 9.144 1.00 95.62 204 SER A N 1
ATOM 1627 C CA . SER A 1 204 ? -1.528 -22.584 7.909 1.00 95.62 204 SER A CA 1
ATOM 1628 C C . SER A 1 204 ? -2.134 -21.877 6.698 1.00 95.62 204 SER A C 1
ATOM 1630 O O . SER A 1 204 ? -3.341 -21.621 6.662 1.00 95.62 204 SER A O 1
ATOM 1632 N N . VAL A 1 205 ? -1.301 -21.600 5.693 1.00 94.81 205 VAL A N 1
ATOM 1633 C CA . VAL A 1 205 ? -1.754 -21.043 4.414 1.00 94.81 205 VAL A CA 1
ATOM 1634 C C . VAL A 1 205 ? -2.779 -21.984 3.777 1.00 94.81 205 VAL A C 1
ATOM 1636 O O . VAL A 1 205 ? -2.604 -23.203 3.766 1.00 94.81 205 VAL A O 1
ATOM 1639 N N . GLY A 1 206 ? -3.855 -21.411 3.244 1.00 95.81 206 GLY A N 1
ATOM 1640 C CA . GLY A 1 206 ? -4.941 -22.150 2.613 1.00 95.81 206 GLY A CA 1
ATOM 1641 C C . GLY A 1 206 ? -5.925 -21.222 1.899 1.00 95.81 206 GLY A C 1
ATOM 1642 O O . GLY A 1 206 ? -5.643 -20.034 1.747 1.00 95.81 206 GLY A O 1
ATOM 1643 N N . PRO A 1 207 ? -7.086 -21.736 1.466 1.00 97.19 207 PRO A N 1
ATOM 1644 C CA . PRO A 1 207 ? -8.065 -20.939 0.738 1.00 97.19 207 PRO A CA 1
ATOM 1645 C C . PRO A 1 207 ? -8.773 -19.916 1.639 1.00 97.19 207 PRO A C 1
ATOM 1647 O O . PRO A 1 207 ? -8.953 -20.136 2.844 1.00 97.19 207 PRO A O 1
ATOM 1650 N N . GLY A 1 208 ? -9.236 -18.823 1.030 1.00 96.06 208 GLY A N 1
ATOM 1651 C CA . GLY A 1 208 ? -10.083 -17.810 1.660 1.00 96.06 208 GLY A CA 1
ATOM 1652 C C . GLY A 1 208 ? -9.336 -16.730 2.443 1.00 96.06 208 GLY A C 1
ATOM 1653 O O . GLY A 1 208 ? -9.980 -15.840 2.998 1.00 96.06 208 GLY A O 1
ATOM 1654 N N . PHE A 1 209 ? -8.003 -16.778 2.497 1.00 98.00 209 PHE A N 1
ATOM 1655 C CA . PHE A 1 209 ? -7.225 -15.652 3.009 1.00 98.00 209 PHE A CA 1
ATOM 1656 C C . PHE A 1 209 ? -7.231 -14.480 2.006 1.00 98.00 209 PHE A C 1
ATOM 1658 O O . PHE A 1 209 ? -7.342 -14.702 0.797 1.00 98.00 209 PHE A O 1
ATOM 1665 N N . PRO A 1 210 ? -7.116 -13.223 2.481 1.00 97.50 210 PRO A N 1
ATOM 1666 C CA . PRO A 1 210 ? -7.002 -12.047 1.622 1.00 97.50 210 PRO A CA 1
ATOM 1667 C C . PRO A 1 210 ? -6.039 -12.223 0.441 1.00 97.50 210 PRO A C 1
ATOM 1669 O O . PRO A 1 210 ? -4.994 -12.861 0.566 1.00 97.50 210 PRO A O 1
ATOM 1672 N N . LEU A 1 211 ? -6.380 -11.615 -0.699 1.00 97.25 211 LEU A N 1
ATOM 1673 C CA . LEU A 1 211 ? -5.689 -11.734 -1.996 1.00 97.25 211 LEU A CA 1
ATOM 1674 C C . LEU A 1 211 ? -5.838 -13.094 -2.703 1.00 97.25 211 LEU A C 1
ATOM 1676 O O . LEU A 1 211 ? -5.549 -13.175 -3.891 1.00 97.25 211 LEU A O 1
ATOM 1680 N N . GLY A 1 212 ? -6.326 -14.142 -2.028 1.00 96.75 212 GLY A N 1
ATOM 1681 C CA . GLY A 1 212 ? -6.773 -15.392 -2.658 1.00 96.75 212 GLY A CA 1
ATOM 1682 C C . GLY A 1 212 ? -5.727 -16.150 -3.487 1.00 96.75 212 GLY A C 1
ATOM 1683 O O . GLY A 1 212 ? -6.099 -16.965 -4.326 1.00 96.75 212 GLY A O 1
ATOM 1684 N N . TYR A 1 213 ? -4.428 -15.888 -3.298 1.00 97.81 213 TYR A N 1
ATOM 1685 C CA . TYR A 1 213 ? -3.369 -16.478 -4.130 1.00 97.81 213 TYR A CA 1
ATOM 1686 C C . TYR A 1 213 ? -3.313 -18.006 -4.049 1.00 97.81 213 TYR A C 1
ATOM 1688 O O . TYR A 1 213 ? -2.956 -18.664 -5.023 1.00 97.81 213 TYR A O 1
ATOM 1696 N N . PHE A 1 214 ? -3.662 -18.585 -2.897 1.00 98.12 214 PHE A N 1
ATOM 1697 C CA . PHE A 1 214 ? -3.603 -20.030 -2.699 1.00 98.12 214 PHE A CA 1
ATOM 1698 C C . PHE A 1 214 ? -4.575 -20.772 -3.627 1.00 98.12 214 PHE A C 1
ATOM 1700 O O . PHE A 1 214 ? -4.220 -21.796 -4.210 1.00 98.12 214 PHE A O 1
ATOM 1707 N N . GLU A 1 215 ? -5.789 -20.252 -3.787 1.00 97.62 215 GLU A N 1
ATOM 1708 C CA . GLU A 1 215 ? -6.860 -20.840 -4.591 1.00 97.62 215 GLU A CA 1
ATOM 1709 C C . GLU A 1 215 ? -6.926 -20.326 -6.037 1.00 97.62 215 GLU A C 1
ATOM 1711 O O . GLU A 1 215 ? -7.671 -20.886 -6.841 1.00 97.62 215 GLU A O 1
ATOM 1716 N N . ASP A 1 216 ? -6.163 -19.288 -6.391 1.00 97.88 216 ASP A N 1
ATOM 1717 C CA . ASP A 1 216 ? -6.220 -18.692 -7.726 1.00 97.88 216 ASP A CA 1
ATOM 1718 C C . ASP A 1 216 ? -5.636 -19.653 -8.786 1.00 97.88 216 ASP A C 1
ATOM 1720 O O . ASP A 1 216 ? -4.491 -20.105 -8.656 1.00 97.88 216 ASP A O 1
ATOM 1724 N N . PRO A 1 217 ? -6.392 -20.032 -9.831 1.00 97.50 217 PRO A N 1
ATOM 1725 C CA . PRO A 1 217 ? -5.920 -20.980 -10.840 1.00 97.50 217 PRO A CA 1
ATOM 1726 C C . PRO A 1 217 ? -4.772 -20.428 -11.695 1.00 97.50 217 PRO A C 1
ATOM 1728 O O . PRO A 1 217 ? -3.972 -21.216 -12.190 1.00 97.50 217 PRO A O 1
ATOM 1731 N N . ASP A 1 218 ? -4.658 -19.104 -11.824 1.00 97.56 218 ASP A N 1
ATOM 1732 C CA . ASP A 1 218 ? -3.642 -18.429 -12.635 1.00 97.56 218 ASP A CA 1
ATOM 1733 C C . ASP A 1 218 ? -2.380 -18.075 -11.828 1.00 97.56 218 ASP A C 1
ATOM 1735 O O . ASP A 1 218 ? -1.455 -17.444 -12.349 1.00 97.56 218 ASP A O 1
ATOM 1739 N N . PHE A 1 219 ? -2.313 -18.481 -10.555 1.00 98.12 219 PHE A N 1
ATOM 1740 C CA . PHE A 1 219 ? -1.098 -18.359 -9.757 1.00 98.12 219 PHE A CA 1
ATOM 1741 C C . PHE A 1 219 ? -0.041 -19.338 -10.271 1.00 98.12 219 PHE A C 1
ATOM 1743 O O . PHE A 1 219 ? -0.273 -20.550 -10.293 1.00 98.12 219 PHE A O 1
ATOM 1750 N N . ALA A 1 220 ? 1.118 -18.813 -10.683 1.00 97.69 220 ALA A N 1
ATOM 1751 C CA . ALA A 1 220 ? 2.106 -19.574 -11.452 1.00 97.69 220 ALA A CA 1
ATOM 1752 C C . ALA A 1 220 ? 2.797 -20.698 -10.660 1.00 97.69 220 ALA A C 1
ATOM 1754 O O . ALA A 1 220 ? 3.469 -21.542 -11.251 1.00 97.69 220 ALA A O 1
ATOM 1755 N N . ILE A 1 221 ? 2.642 -20.711 -9.334 1.00 98.19 221 ILE A N 1
ATOM 1756 C CA . ILE A 1 221 ? 3.216 -21.731 -8.460 1.00 98.19 221 ILE A CA 1
ATOM 1757 C C . ILE A 1 221 ? 2.335 -22.995 -8.473 1.00 98.19 221 ILE A C 1
ATOM 1759 O O . ILE A 1 221 ? 1.114 -22.881 -8.264 1.00 98.19 221 ILE A O 1
ATOM 1763 N N . PRO A 1 222 ? 2.923 -24.194 -8.676 1.00 97.62 222 PRO A N 1
ATOM 1764 C CA . PRO A 1 222 ? 2.204 -25.467 -8.627 1.00 97.62 222 PRO A CA 1
ATOM 1765 C C . PRO A 1 222 ? 1.394 -25.634 -7.340 1.00 97.62 222 PRO A C 1
ATOM 1767 O O . PRO A 1 222 ? 1.849 -25.254 -6.263 1.00 97.62 222 PRO A O 1
ATOM 1770 N N . ALA A 1 223 ? 0.183 -26.188 -7.443 1.00 96.25 223 ALA A N 1
ATOM 1771 C CA . ALA A 1 223 ? -0.793 -26.216 -6.349 1.00 96.25 223 ALA A CA 1
ATOM 1772 C C . ALA A 1 223 ? -0.271 -26.861 -5.050 1.00 96.25 223 ALA A C 1
ATOM 1774 O O . ALA A 1 223 ? -0.601 -26.398 -3.959 1.00 96.25 223 ALA A O 1
ATOM 1775 N N . ASP A 1 224 ? 0.555 -27.896 -5.167 1.00 96.94 224 ASP A N 1
ATOM 1776 C CA . ASP A 1 224 ? 1.205 -28.617 -4.070 1.00 96.94 224 ASP A CA 1
ATOM 1777 C C . ASP A 1 224 ? 2.359 -27.839 -3.414 1.00 96.94 224 ASP A C 1
ATOM 1779 O O . ASP A 1 224 ? 2.697 -28.095 -2.259 1.00 96.94 224 ASP A O 1
ATOM 1783 N N . GLU A 1 225 ? 2.906 -26.834 -4.098 1.00 97.69 225 GLU A N 1
ATOM 1784 C CA . GLU A 1 225 ? 3.995 -25.983 -3.608 1.00 97.69 225 GLU A CA 1
ATOM 1785 C C . GLU A 1 225 ? 3.502 -24.639 -3.038 1.00 97.69 225 GLU A C 1
ATOM 1787 O O . GLU A 1 225 ? 4.230 -23.974 -2.296 1.00 97.69 225 GLU A O 1
ATOM 1792 N N . ARG A 1 226 ? 2.253 -24.235 -3.324 1.00 97.62 226 ARG A N 1
ATOM 1793 C CA . ARG A 1 226 ? 1.717 -22.898 -2.986 1.00 97.62 226 ARG A CA 1
ATOM 1794 C C . ARG A 1 226 ? 1.843 -22.533 -1.513 1.00 97.62 226 ARG A C 1
ATOM 1796 O O . ARG A 1 226 ? 2.251 -21.419 -1.201 1.00 97.62 226 ARG A O 1
ATOM 1803 N N . ALA A 1 227 ? 1.490 -23.444 -0.605 1.00 96.62 227 ALA A N 1
ATOM 1804 C CA . ALA A 1 227 ? 1.535 -23.163 0.832 1.00 96.62 227 ALA A CA 1
ATOM 1805 C C . ALA A 1 227 ? 2.964 -22.873 1.312 1.00 96.62 227 ALA A C 1
ATOM 1807 O O . ALA A 1 227 ? 3.186 -21.918 2.061 1.00 96.62 227 ALA A O 1
ATOM 1808 N N . ALA A 1 228 ? 3.927 -23.683 0.860 1.00 96.38 228 ALA A N 1
ATOM 1809 C CA . ALA A 1 228 ? 5.333 -23.512 1.199 1.00 96.38 228 ALA A CA 1
ATOM 1810 C C . ALA A 1 228 ? 5.875 -22.212 0.600 1.00 96.38 228 ALA A C 1
ATOM 1812 O O . ALA A 1 228 ? 6.462 -21.413 1.324 1.00 96.38 228 ALA A O 1
ATOM 1813 N N . TRP A 1 229 ? 5.600 -21.968 -0.684 1.00 97.81 229 TRP A N 1
ATOM 1814 C CA . TRP A 1 229 ? 6.065 -20.779 -1.389 1.00 97.81 229 TRP A CA 1
ATOM 1815 C C . TRP A 1 229 ? 5.522 -19.490 -0.758 1.00 97.81 229 TRP A C 1
ATOM 1817 O O . TRP A 1 229 ? 6.299 -18.606 -0.420 1.00 97.81 229 TRP A O 1
ATOM 1827 N N . LEU A 1 230 ? 4.212 -19.385 -0.501 1.00 97.19 230 LEU A N 1
ATOM 1828 C CA . LEU A 1 230 ? 3.616 -18.178 0.098 1.00 97.19 230 LEU A CA 1
ATOM 1829 C C . LEU A 1 230 ? 4.212 -17.855 1.479 1.00 97.19 230 LEU A C 1
ATOM 1831 O O . LEU A 1 230 ? 4.350 -16.688 1.842 1.00 97.19 230 LEU A O 1
ATOM 1835 N N . SER A 1 231 ? 4.606 -18.885 2.229 1.00 93.25 231 SER A N 1
ATOM 1836 C CA . SER A 1 231 ? 5.116 -18.753 3.595 1.00 93.25 231 SER A CA 1
ATOM 1837 C C . SER A 1 231 ? 6.591 -18.346 3.678 1.00 93.25 231 SER A C 1
ATOM 1839 O O . SER A 1 231 ? 7.092 -18.185 4.795 1.00 93.25 231 SER A O 1
ATOM 1841 N N . THR A 1 232 ? 7.302 -18.185 2.558 1.00 94.69 232 THR A N 1
ATOM 1842 C CA . THR A 1 232 ? 8.730 -17.820 2.521 1.00 94.69 232 THR A CA 1
ATOM 1843 C C . THR A 1 232 ? 8.968 -16.440 1.908 1.00 94.69 232 THR A C 1
ATOM 1845 O O . THR A 1 232 ? 8.062 -15.805 1.377 1.00 94.69 232 THR A O 1
ATOM 1848 N N . TRP A 1 233 ? 10.201 -15.949 2.036 1.00 95.12 233 TRP A N 1
ATOM 1849 C CA . TRP A 1 233 ? 10.631 -14.696 1.421 1.00 95.12 233 TRP A CA 1
ATOM 1850 C C . TRP A 1 233 ? 10.911 -14.890 -0.067 1.00 95.12 233 TRP A C 1
ATOM 1852 O O . TRP A 1 233 ? 11.661 -15.798 -0.417 1.00 95.12 233 TRP A O 1
ATOM 1862 N N . HIS A 1 234 ? 10.384 -13.990 -0.894 1.00 96.50 234 HIS A N 1
ATOM 1863 C CA . HIS A 1 234 ? 10.679 -13.901 -2.326 1.00 96.50 234 HIS A CA 1
ATOM 1864 C C . HIS A 1 234 ? 10.904 -12.451 -2.714 1.00 96.50 234 HIS A C 1
ATOM 1866 O O . HIS A 1 234 ? 10.288 -11.551 -2.145 1.00 96.50 234 HIS A O 1
ATOM 1872 N N . THR A 1 235 ? 11.766 -12.216 -3.688 1.00 95.06 235 THR A N 1
ATOM 1873 C CA . THR A 1 235 ? 11.998 -10.885 -4.252 1.00 95.06 235 THR A CA 1
ATOM 1874 C C . THR A 1 235 ? 10.726 -10.324 -4.888 1.00 95.06 235 THR A C 1
ATOM 1876 O O . THR A 1 235 ? 9.832 -11.066 -5.307 1.00 95.06 235 THR A O 1
ATOM 1879 N N . GLU A 1 236 ? 10.649 -9.001 -5.027 1.00 93.94 236 GLU A N 1
ATOM 1880 C CA . GLU A 1 236 ? 9.564 -8.344 -5.767 1.00 93.94 236 GLU A CA 1
ATOM 1881 C C . GLU A 1 236 ? 9.372 -8.936 -7.176 1.00 93.94 236 GLU A C 1
ATOM 1883 O O . GLU A 1 236 ? 8.247 -9.159 -7.622 1.00 93.94 236 GLU A O 1
ATOM 1888 N N . THR A 1 237 ? 10.473 -9.248 -7.869 1.00 93.62 237 THR A N 1
ATOM 1889 C CA . THR A 1 237 ? 10.430 -9.816 -9.224 1.00 93.62 237 THR A CA 1
ATOM 1890 C C . THR A 1 237 ? 9.836 -11.225 -9.240 1.00 93.62 237 THR A C 1
ATOM 1892 O O . THR A 1 237 ? 9.040 -11.531 -10.127 1.00 93.62 237 THR A O 1
ATOM 1895 N N . GLU A 1 238 ? 10.186 -12.072 -8.270 1.00 96.56 238 GLU A N 1
ATOM 1896 C CA . GLU A 1 238 ? 9.603 -13.412 -8.128 1.00 96.56 238 GLU A CA 1
ATOM 1897 C C . GLU A 1 238 ? 8.107 -13.332 -7.810 1.00 96.56 238 GLU A C 1
ATOM 1899 O O . GLU A 1 238 ? 7.312 -14.032 -8.437 1.00 96.56 238 GLU A O 1
ATOM 1904 N N . TRP A 1 239 ? 7.704 -12.422 -6.915 1.00 97.12 239 TRP A N 1
ATOM 1905 C CA . TRP A 1 239 ? 6.290 -12.156 -6.645 1.00 97.12 239 TRP A CA 1
ATOM 1906 C C . TRP A 1 239 ? 5.543 -11.711 -7.897 1.00 97.12 239 TRP A C 1
ATOM 1908 O O . TRP A 1 239 ? 4.509 -12.289 -8.230 1.00 97.12 239 TRP A O 1
ATOM 1918 N N . MET A 1 240 ? 6.073 -10.733 -8.630 1.00 95.38 240 MET A N 1
ATOM 1919 C CA . MET A 1 240 ? 5.449 -10.232 -9.851 1.00 95.38 240 MET A CA 1
ATOM 1920 C C . MET A 1 240 ? 5.313 -11.337 -10.908 1.00 95.38 240 MET A C 1
ATOM 1922 O O . MET A 1 240 ? 4.244 -11.499 -11.498 1.00 95.38 240 MET A O 1
ATOM 1926 N N . ALA A 1 241 ? 6.354 -12.152 -11.103 1.00 96.25 241 ALA A N 1
ATOM 1927 C CA . ALA A 1 241 ? 6.301 -13.317 -11.982 1.00 96.25 241 ALA A CA 1
ATOM 1928 C C . ALA A 1 241 ? 5.203 -14.304 -11.556 1.00 96.25 241 ALA A C 1
ATOM 1930 O O . ALA A 1 241 ? 4.422 -14.746 -12.401 1.00 96.25 241 ALA A O 1
ATOM 1931 N N . ALA A 1 242 ? 5.086 -14.582 -10.256 1.00 97.56 242 ALA A N 1
ATOM 1932 C CA . ALA A 1 242 ? 4.127 -15.540 -9.727 1.00 97.56 242 ALA A CA 1
ATOM 1933 C C . ALA A 1 242 ? 2.667 -15.063 -9.828 1.00 97.56 242 ALA A C 1
ATOM 1935 O O . ALA A 1 242 ? 1.785 -15.863 -10.154 1.00 97.56 242 ALA A O 1
ATOM 1936 N N . VAL A 1 243 ? 2.402 -13.773 -9.574 1.00 97.00 243 VAL A N 1
ATOM 1937 C CA . VAL A 1 243 ? 1.032 -13.259 -9.405 1.00 97.00 243 VAL A CA 1
ATOM 1938 C C . VAL A 1 243 ? 0.461 -12.501 -10.604 1.00 97.00 243 VAL A C 1
ATOM 1940 O O . VAL A 1 243 ? -0.756 -12.360 -10.659 1.00 97.00 243 VAL A O 1
ATOM 1943 N N . HIS A 1 244 ? 1.244 -12.057 -11.597 1.00 95.38 244 HIS A N 1
ATOM 1944 C CA . HIS A 1 244 ? 0.760 -11.120 -12.637 1.00 95.38 244 HIS A CA 1
ATOM 1945 C C . HIS A 1 244 ? -0.465 -11.575 -13.467 1.00 95.38 244 HIS A C 1
ATOM 1947 O O . HIS A 1 244 ? -1.137 -10.742 -14.092 1.00 95.38 244 HIS A O 1
ATOM 1953 N N . LYS A 1 245 ? -0.766 -12.881 -13.504 1.00 95.88 245 LYS A N 1
ATOM 1954 C CA . LYS A 1 245 ? -1.955 -13.442 -14.175 1.00 95.88 245 LYS A CA 1
ATOM 1955 C C . LYS A 1 245 ? -3.148 -13.676 -13.243 1.00 95.88 245 LYS A C 1
ATOM 1957 O O . LYS A 1 245 ? -4.261 -13.759 -13.746 1.00 95.88 245 LYS A O 1
ATOM 1962 N N . THR A 1 246 ? -2.934 -13.695 -11.928 1.00 97.44 246 THR A N 1
ATOM 1963 C CA . THR A 1 246 ? -3.981 -13.889 -10.910 1.00 97.44 246 THR A CA 1
ATOM 1964 C C . THR A 1 246 ? -4.994 -12.747 -10.893 1.00 97.44 246 THR A C 1
ATOM 1966 O O . THR A 1 246 ? -4.762 -11.667 -11.451 1.00 97.44 246 THR A O 1
ATOM 1969 N N . LYS A 1 247 ? -6.106 -12.941 -10.174 1.00 96.00 247 LYS A N 1
ATOM 1970 C CA . LYS A 1 247 ? -7.099 -11.896 -9.898 1.00 96.00 247 LYS A CA 1
ATOM 1971 C C . LYS A 1 247 ? -6.470 -10.650 -9.268 1.00 96.00 247 LYS A C 1
ATOM 1973 O O . LYS A 1 247 ? -6.881 -9.543 -9.616 1.00 96.00 247 LYS A O 1
ATOM 1978 N N . TYR A 1 248 ? -5.491 -10.812 -8.380 1.00 96.56 248 TYR A N 1
ATOM 1979 C CA . TYR A 1 248 ? -4.773 -9.724 -7.707 1.00 96.56 248 TYR A CA 1
ATOM 1980 C C . TYR A 1 248 ? -3.341 -9.624 -8.234 1.00 96.56 248 TYR A C 1
ATOM 1982 O O . TYR A 1 248 ? -2.386 -10.012 -7.571 1.00 96.56 248 TYR A O 1
ATOM 1990 N N . SER A 1 249 ? -3.169 -9.088 -9.440 1.00 93.31 249 SER A N 1
ATOM 1991 C CA . SER A 1 249 ? -1.917 -9.270 -10.183 1.00 93.31 249 SER A CA 1
ATOM 1992 C C . SER A 1 249 ? -0.671 -8.622 -9.577 1.00 93.31 249 SER A C 1
ATOM 1994 O O . SER A 1 249 ? 0.438 -9.023 -9.905 1.00 93.31 249 SER A O 1
ATOM 1996 N N . ASN A 1 250 ? -0.829 -7.596 -8.745 1.00 91.44 250 ASN A N 1
ATOM 1997 C CA . ASN A 1 250 ? 0.276 -6.893 -8.090 1.00 91.44 250 ASN A CA 1
ATOM 1998 C C . ASN A 1 250 ? -0.100 -6.401 -6.684 1.00 91.44 250 ASN A C 1
ATOM 2000 O O . ASN A 1 250 ? 0.559 -5.509 -6.158 1.00 91.44 250 ASN A O 1
ATOM 2004 N N . ALA A 1 251 ? -1.161 -6.946 -6.077 1.00 95.25 251 ALA A N 1
ATOM 2005 C CA . ALA A 1 251 ? -1.725 -6.389 -4.848 1.00 95.25 251 ALA A CA 1
ATOM 2006 C C . ALA A 1 251 ? -0.747 -6.417 -3.679 1.00 95.25 251 ALA A C 1
ATOM 2008 O O . ALA A 1 251 ? -0.739 -5.491 -2.884 1.00 95.25 251 ALA A O 1
ATOM 2009 N N . LEU A 1 252 ? 0.083 -7.457 -3.580 1.00 95.12 252 LEU A N 1
ATOM 2010 C CA . LEU A 1 252 ? 1.057 -7.564 -2.497 1.00 95.12 252 LEU A CA 1
ATOM 2011 C C . LEU A 1 252 ? 2.073 -6.410 -2.548 1.00 95.12 252 LEU A C 1
ATOM 2013 O O . LEU A 1 252 ? 2.273 -5.726 -1.550 1.00 95.12 252 LEU A O 1
ATOM 2017 N N . ILE A 1 253 ? 2.642 -6.167 -3.731 1.00 93.25 253 ILE A N 1
ATOM 2018 C CA . ILE A 1 253 ? 3.621 -5.098 -3.978 1.00 93.25 253 ILE A CA 1
ATOM 2019 C C . ILE A 1 253 ? 2.934 -3.735 -3.836 1.00 93.25 253 ILE A C 1
ATOM 2021 O O . ILE A 1 253 ? 3.396 -2.865 -3.109 1.00 93.25 253 ILE A O 1
ATOM 2025 N N . GLY A 1 254 ? 1.770 -3.572 -4.471 1.00 93.56 254 GLY A N 1
ATOM 2026 C CA . GLY A 1 254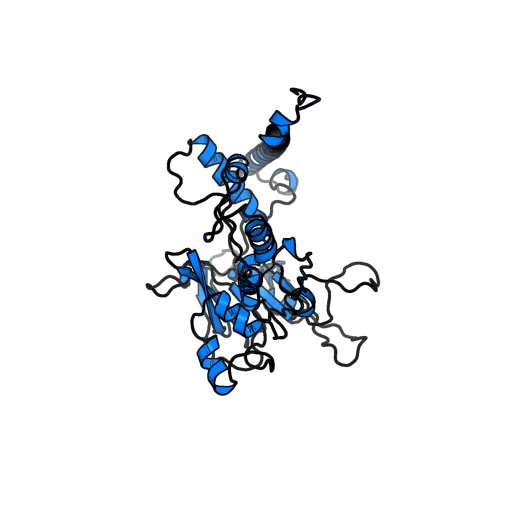 ? 1.011 -2.325 -4.452 1.00 93.56 254 GLY A CA 1
ATOM 2027 C C . GLY A 1 254 ? 0.495 -1.937 -3.065 1.00 93.56 254 GLY A C 1
ATOM 2028 O O . GLY A 1 254 ? 0.426 -0.751 -2.767 1.00 93.56 254 GLY A O 1
ATOM 2029 N N . LEU A 1 255 ? 0.148 -2.903 -2.209 1.00 95.12 255 LEU A N 1
ATOM 2030 C CA . LEU A 1 255 ? -0.219 -2.636 -0.818 1.00 95.12 255 LEU A CA 1
ATOM 2031 C C . LEU A 1 255 ? 0.979 -2.140 -0.016 1.00 95.12 255 LEU A C 1
ATOM 2033 O O . LEU A 1 255 ? 0.800 -1.199 0.750 1.00 95.12 255 LEU A O 1
ATOM 2037 N N . ASN A 1 256 ? 2.166 -2.728 -0.211 1.00 91.31 256 ASN A N 1
ATOM 2038 C CA . ASN A 1 256 ? 3.386 -2.205 0.396 1.00 91.31 256 ASN A CA 1
ATOM 2039 C C . ASN A 1 256 ? 3.623 -0.771 -0.071 1.00 91.31 256 ASN A C 1
ATOM 2041 O O . ASN A 1 256 ? 3.601 0.136 0.737 1.00 91.31 256 ASN A O 1
ATOM 2045 N N . GLU A 1 257 ? 3.700 -0.529 -1.377 1.00 89.06 257 GLU A N 1
ATOM 2046 C CA . GLU A 1 257 ? 3.930 0.810 -1.936 1.00 89.06 257 GLU A CA 1
ATOM 2047 C C . GLU A 1 257 ? 2.917 1.865 -1.456 1.00 89.06 257 GLU A C 1
ATOM 2049 O O . GLU A 1 257 ? 3.284 2.994 -1.136 1.00 89.06 257 GLU A O 1
ATOM 2054 N N . GLN A 1 258 ? 1.635 1.503 -1.374 1.00 90.38 258 GLN A N 1
ATOM 2055 C CA . GLN A 1 258 ? 0.557 2.418 -0.994 1.00 90.38 258 GLN A CA 1
ATOM 2056 C C . GLN A 1 258 ? 0.553 2.775 0.499 1.00 90.38 258 GLN A C 1
ATOM 2058 O O . GLN A 1 258 ? 0.045 3.837 0.872 1.00 90.38 258 GLN A O 1
ATOM 2063 N N . LEU A 1 259 ? 1.040 1.875 1.350 1.00 90.56 259 LEU A N 1
ATOM 2064 C CA . LEU A 1 259 ? 0.980 2.004 2.803 1.00 90.56 259 LEU A CA 1
ATOM 2065 C C . LEU A 1 259 ? 2.365 2.008 3.449 1.00 90.56 259 LEU A C 1
ATOM 2067 O O . LEU A 1 259 ? 2.424 2.106 4.666 1.00 90.56 259 LEU A O 1
ATOM 2071 N N . ASP A 1 260 ? 3.470 1.933 2.720 1.00 83.19 260 ASP A N 1
ATOM 2072 C CA . ASP A 1 260 ? 4.822 2.088 3.257 1.00 83.19 260 ASP A CA 1
ATOM 2073 C C . ASP A 1 260 ? 5.191 3.577 3.403 1.00 83.19 260 ASP A C 1
ATOM 2075 O O . ASP A 1 260 ? 4.487 4.468 2.914 1.00 83.19 260 ASP A O 1
ATOM 2079 N N . ARG A 1 261 ? 6.229 3.876 4.190 1.00 78.31 261 ARG A N 1
ATOM 2080 C CA . ARG A 1 261 ? 6.736 5.235 4.385 1.00 78.31 261 ARG A CA 1
ATOM 2081 C C . ARG A 1 261 ? 7.832 5.515 3.378 1.00 78.31 261 ARG A C 1
ATOM 2083 O O . ARG A 1 261 ? 8.951 5.050 3.530 1.00 78.31 261 ARG A O 1
ATOM 2090 N N . HIS A 1 262 ? 7.539 6.416 2.450 1.00 76.44 262 HIS A N 1
ATOM 2091 C CA . HIS A 1 262 ? 8.503 6.894 1.462 1.00 76.44 262 HIS A CA 1
ATOM 2092 C C . HIS A 1 262 ? 9.197 8.168 1.961 1.00 76.44 262 HIS A C 1
ATOM 2094 O O . HIS A 1 262 ? 8.635 9.267 1.808 1.00 76.44 262 HIS A O 1
ATOM 2100 N N . PRO A 1 263 ? 10.391 8.080 2.586 1.00 76.25 263 PRO A N 1
ATOM 2101 C CA . PRO A 1 263 ? 11.104 9.267 3.032 1.00 76.25 263 PRO A CA 1
ATOM 2102 C C . PRO A 1 263 ? 11.408 10.176 1.839 1.00 76.25 263 PRO A C 1
ATOM 2104 O O . PRO A 1 263 ? 11.871 9.738 0.788 1.00 76.25 263 PRO A O 1
ATOM 2107 N N . VAL A 1 264 ? 11.145 11.475 1.992 1.00 76.50 264 VAL A N 1
ATOM 2108 C CA . VAL A 1 264 ? 11.393 12.456 0.914 1.00 76.50 264 VAL A CA 1
ATOM 2109 C C . VAL A 1 264 ? 12.886 12.689 0.708 1.00 76.50 264 VAL A C 1
ATOM 2111 O O . VAL A 1 264 ? 13.331 13.016 -0.390 1.00 76.50 264 VAL A O 1
ATOM 2114 N N . PHE A 1 265 ? 13.641 12.569 1.796 1.00 80.12 265 PHE A N 1
ATOM 2115 C CA . PHE A 1 265 ? 15.061 12.866 1.866 1.00 80.12 265 PHE A CA 1
ATOM 2116 C C . PHE A 1 265 ? 15.795 11.616 2.332 1.00 80.12 265 PHE A C 1
ATOM 2118 O O . PHE A 1 265 ? 15.326 10.928 3.239 1.00 80.12 265 PHE A O 1
ATOM 2125 N N . ALA A 1 266 ? 16.950 11.341 1.731 1.00 67.81 266 ALA A N 1
ATOM 2126 C CA . ALA A 1 266 ? 17.773 10.210 2.123 1.00 67.81 266 ALA A CA 1
ATOM 2127 C C . ALA A 1 266 ? 18.245 10.358 3.579 1.00 67.81 266 ALA A C 1
ATOM 2129 O O . ALA A 1 266 ? 18.653 11.438 4.020 1.00 67.81 266 ALA A O 1
ATOM 2130 N N . SER A 1 267 ? 18.207 9.258 4.328 1.00 59.44 267 SER A N 1
ATOM 2131 C CA . SER A 1 267 ? 18.817 9.182 5.652 1.00 59.44 267 SER A CA 1
ATOM 2132 C C . SER A 1 267 ? 20.342 9.237 5.530 1.00 59.44 267 SER A C 1
ATOM 2134 O O . SER A 1 267 ? 20.921 8.481 4.754 1.00 59.44 267 SER A O 1
ATOM 2136 N N . GLY A 1 268 ? 20.999 10.086 6.325 1.00 59.06 268 GLY A N 1
ATOM 2137 C CA . GLY A 1 268 ? 22.462 10.076 6.460 1.00 59.06 268 GLY A CA 1
ATOM 2138 C C . GLY A 1 268 ? 23.241 11.040 5.560 1.00 59.06 268 GLY A C 1
ATOM 2139 O O . GLY A 1 268 ? 24.460 10.924 5.495 1.00 59.06 268 GLY A O 1
ATOM 2140 N N . GLU A 1 269 ? 22.598 12.009 4.899 1.00 65.56 269 GLU A N 1
ATOM 2141 C CA . GLU A 1 269 ? 23.337 13.118 4.275 1.00 65.56 269 GLU A CA 1
ATOM 2142 C C . GLU A 1 269 ? 24.038 13.962 5.357 1.00 65.56 269 GLU A C 1
ATOM 2144 O O . GLU A 1 269 ? 23.386 14.554 6.218 1.00 65.56 269 GLU A O 1
ATOM 2149 N N . THR A 1 270 ? 25.373 14.005 5.328 1.00 60.81 270 THR A N 1
ATOM 2150 C CA . THR A 1 270 ? 26.201 14.619 6.384 1.00 60.81 270 THR A CA 1
ATOM 2151 C C . THR A 1 270 ? 26.474 16.114 6.197 1.00 60.81 270 THR A C 1
ATOM 2153 O O . THR A 1 270 ? 26.939 16.753 7.134 1.00 60.81 270 THR A O 1
ATOM 2156 N N . ASP A 1 271 ? 26.133 16.689 5.039 1.00 75.00 271 ASP A N 1
ATOM 2157 C CA . ASP A 1 271 ? 26.426 18.091 4.679 1.00 75.00 271 ASP A CA 1
ATOM 2158 C C . ASP A 1 271 ? 25.174 18.982 4.655 1.00 75.00 271 ASP A C 1
ATOM 2160 O O . ASP A 1 271 ? 25.024 19.890 3.836 1.00 75.00 271 ASP A O 1
ATOM 2164 N N . VAL A 1 272 ? 24.233 18.717 5.558 1.00 81.38 272 VAL A N 1
ATOM 2165 C CA . VAL A 1 272 ? 22.986 19.478 5.654 1.00 81.38 272 VAL A CA 1
ATOM 2166 C C . VAL A 1 272 ? 23.125 20.540 6.745 1.00 81.38 272 VAL A C 1
ATOM 2168 O O . VAL A 1 272 ? 23.470 20.228 7.885 1.00 81.38 272 VAL A O 1
ATOM 2171 N N . SER A 1 273 ? 22.857 21.810 6.419 1.00 87.00 273 SER A N 1
ATOM 2172 C CA . SER A 1 273 ? 22.837 22.875 7.430 1.00 87.00 273 SER A CA 1
ATOM 2173 C C . SER A 1 273 ? 21.750 22.609 8.479 1.00 87.00 273 SER A C 1
ATOM 2175 O O . SER A 1 273 ? 20.774 21.907 8.214 1.00 87.00 273 SER A O 1
ATOM 2177 N N . ALA A 1 274 ? 21.882 23.191 9.674 1.00 86.88 274 ALA A N 1
ATOM 2178 C CA . ALA A 1 274 ? 20.872 23.027 10.722 1.00 86.88 274 ALA A CA 1
ATOM 2179 C C . ALA A 1 274 ? 19.470 23.450 10.242 1.00 86.88 274 ALA A C 1
ATOM 2181 O O . ALA A 1 274 ? 18.504 22.715 10.445 1.00 86.88 274 ALA A O 1
ATOM 2182 N N . ASP A 1 275 ? 19.374 24.587 9.548 1.00 86.00 275 ASP A N 1
ATOM 2183 C CA . ASP A 1 275 ? 18.113 25.101 9.005 1.00 86.00 275 ASP A CA 1
ATOM 2184 C C . ASP A 1 275 ? 17.525 24.173 7.937 1.00 86.00 275 ASP A C 1
ATOM 2186 O O . ASP A 1 275 ? 16.333 23.866 7.970 1.00 86.00 275 ASP A O 1
ATOM 2190 N N . GLU A 1 276 ? 18.354 23.658 7.028 1.00 84.19 276 GLU A N 1
ATOM 2191 C CA . GLU A 1 276 ? 17.907 22.698 6.018 1.00 84.19 276 GLU A CA 1
ATOM 2192 C C . GLU A 1 276 ? 17.441 21.388 6.676 1.00 84.19 276 GLU A C 1
ATOM 2194 O O . GLU A 1 276 ? 16.408 20.835 6.301 1.00 84.19 276 GLU A O 1
ATOM 2199 N N . GLY A 1 277 ? 18.120 20.925 7.7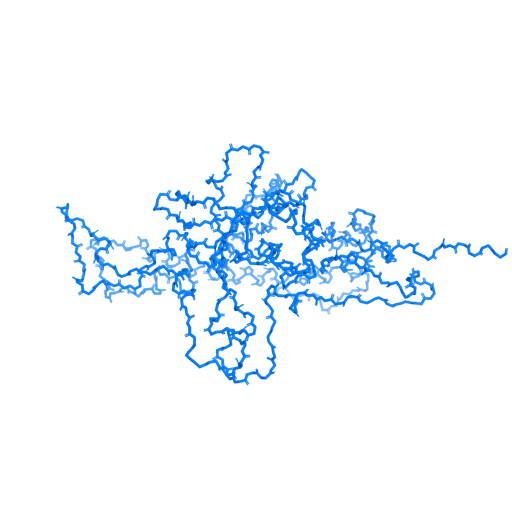29 1.00 86.69 277 GLY A N 1
ATOM 2200 C CA . GLY A 1 277 ? 17.687 19.769 8.514 1.00 86.69 277 GLY A CA 1
ATOM 2201 C C . GLY A 1 277 ? 16.309 19.976 9.155 1.00 86.69 277 GLY A C 1
ATOM 2202 O O . GLY A 1 277 ? 15.463 19.075 9.129 1.00 86.69 277 GLY A O 1
ATOM 2203 N N . LEU A 1 278 ? 16.041 21.178 9.680 1.00 84.44 278 LEU A N 1
ATOM 2204 C CA . LEU A 1 278 ? 14.728 21.547 10.216 1.00 84.44 278 LEU A CA 1
ATOM 2205 C C . LEU A 1 278 ? 13.648 21.552 9.129 1.00 84.44 278 LEU A C 1
ATOM 2207 O O . LEU A 1 278 ? 12.573 20.987 9.347 1.00 84.44 278 LEU A O 1
ATOM 2211 N N . LEU A 1 279 ? 13.934 22.148 7.969 1.00 83.12 279 LEU A N 1
ATOM 2212 C CA . LEU A 1 279 ? 13.011 22.199 6.834 1.00 83.12 279 LEU A CA 1
ATOM 2213 C C . LEU A 1 279 ? 12.681 20.798 6.317 1.00 83.12 279 LEU A C 1
ATOM 2215 O O . LEU A 1 279 ? 11.508 20.472 6.130 1.00 83.12 279 LEU A O 1
ATOM 2219 N N . ARG A 1 280 ? 13.687 19.938 6.153 1.00 86.50 280 ARG A N 1
ATOM 2220 C CA . ARG A 1 280 ? 13.497 18.549 5.719 1.00 86.50 280 ARG A CA 1
ATOM 2221 C C . ARG A 1 280 ? 12.628 17.762 6.690 1.00 86.50 280 ARG A C 1
ATOM 2223 O O . ARG A 1 280 ? 11.675 17.111 6.267 1.00 86.50 280 ARG A O 1
ATOM 2230 N N . ARG A 1 281 ? 12.883 17.884 7.997 1.00 85.31 281 ARG A N 1
ATOM 2231 C CA . ARG A 1 281 ? 12.047 17.261 9.034 1.00 85.31 281 ARG A CA 1
ATOM 2232 C C . ARG A 1 281 ? 10.610 17.783 9.004 1.00 85.31 281 ARG A C 1
ATOM 2234 O O . ARG A 1 281 ? 9.679 16.994 9.129 1.00 85.31 281 ARG A O 1
ATOM 2241 N N . PHE A 1 282 ? 10.421 19.089 8.815 1.00 84.25 282 PHE A N 1
ATOM 2242 C CA . PHE A 1 282 ? 9.091 19.684 8.676 1.00 84.25 282 PHE A CA 1
ATOM 2243 C C . PHE A 1 282 ? 8.338 19.110 7.466 1.00 84.25 282 PHE A C 1
ATOM 2245 O O . PHE A 1 282 ? 7.199 18.673 7.609 1.00 84.25 282 PHE A O 1
ATOM 2252 N N . ARG A 1 283 ? 8.985 19.027 6.298 1.00 84.25 283 ARG A N 1
ATOM 2253 C CA . ARG A 1 283 ? 8.400 18.444 5.078 1.00 84.25 283 ARG A CA 1
ATOM 2254 C C . ARG A 1 283 ? 8.084 16.960 5.215 1.00 84.25 283 ARG A C 1
ATOM 2256 O O . ARG A 1 283 ? 7.027 16.525 4.765 1.00 84.25 283 ARG A O 1
ATOM 2263 N N . GLN A 1 284 ? 8.970 16.196 5.850 1.00 86.44 284 GLN A N 1
ATOM 2264 C CA . GLN A 1 284 ? 8.723 14.787 6.141 1.00 86.44 284 GLN A CA 1
ATOM 2265 C C . GLN A 1 284 ? 7.483 14.638 7.028 1.00 86.44 284 GLN A C 1
ATOM 2267 O O . GLN A 1 284 ? 6.566 13.899 6.684 1.00 86.44 284 GLN A O 1
ATOM 2272 N N . ARG A 1 285 ? 7.396 15.425 8.108 1.00 84.31 285 ARG A N 1
ATOM 2273 C CA . ARG A 1 285 ? 6.239 15.407 9.005 1.00 84.31 285 ARG A CA 1
ATOM 2274 C C . ARG A 1 285 ? 4.945 15.815 8.301 1.00 84.31 285 ARG A C 1
ATOM 2276 O O . ARG A 1 285 ? 3.917 15.209 8.570 1.00 84.31 285 ARG A O 1
ATOM 2283 N N . GLN A 1 286 ? 4.984 16.800 7.398 1.00 82.25 286 GLN A N 1
ATOM 2284 C CA . GLN A 1 286 ? 3.819 17.178 6.588 1.00 82.25 286 GLN A CA 1
ATOM 2285 C C . GLN A 1 286 ? 3.287 16.002 5.761 1.00 82.25 286 GLN A C 1
ATOM 2287 O O . GLN A 1 286 ? 2.074 15.852 5.667 1.00 82.25 286 GLN A O 1
ATOM 2292 N N . ARG A 1 287 ? 4.161 15.162 5.189 1.00 84.50 287 ARG A N 1
ATOM 2293 C CA . ARG A 1 287 ? 3.714 13.953 4.483 1.00 84.50 287 ARG A CA 1
ATOM 2294 C C . ARG A 1 287 ? 3.099 12.947 5.445 1.00 84.50 287 ARG A C 1
ATOM 2296 O O . ARG A 1 287 ? 1.961 12.549 5.228 1.00 84.50 287 ARG A O 1
ATOM 2303 N N . GLU A 1 288 ? 3.801 12.635 6.533 1.00 84.94 288 GLU A N 1
ATOM 2304 C CA . GLU A 1 288 ? 3.364 11.641 7.522 1.00 84.94 288 GLU A CA 1
ATOM 2305 C C . GLU A 1 288 ? 1.965 11.926 8.084 1.00 84.94 288 GLU A C 1
ATOM 2307 O O . GLU A 1 288 ? 1.169 11.007 8.223 1.00 84.94 288 GLU A O 1
ATOM 2312 N N . VAL A 1 289 ? 1.635 13.189 8.383 1.00 82.56 289 VAL A N 1
ATOM 2313 C CA . VAL A 1 289 ? 0.318 13.553 8.953 1.00 82.56 289 VAL A CA 1
ATOM 2314 C C . VAL A 1 289 ? -0.825 13.545 7.932 1.00 82.56 289 VAL A C 1
ATOM 2316 O O . VAL A 1 289 ? -1.982 13.709 8.308 1.00 82.56 289 VAL A O 1
ATOM 2319 N N . THR A 1 290 ? -0.510 13.401 6.643 1.00 82.88 290 THR A N 1
ATOM 2320 C CA . THR A 1 290 ? -1.500 13.268 5.559 1.00 82.88 290 THR A CA 1
ATOM 2321 C C . THR A 1 290 ? -1.631 11.838 5.046 1.00 82.88 290 THR A C 1
ATOM 2323 O O . THR A 1 290 ? -2.469 11.580 4.181 1.00 82.88 290 THR A O 1
ATOM 2326 N N . GLU A 1 291 ? -0.814 10.913 5.554 1.00 85.94 291 GLU A N 1
ATOM 2327 C CA . GLU A 1 291 ? -0.929 9.495 5.227 1.00 85.94 291 GLU A CA 1
ATOM 2328 C C . GLU A 1 291 ? -2.255 8.933 5.750 1.00 85.94 291 GLU A C 1
ATOM 2330 O O . GLU A 1 291 ? -2.768 9.340 6.793 1.00 85.94 291 GLU A O 1
ATOM 2335 N N . ALA A 1 292 ? -2.829 7.994 5.003 1.00 88.25 292 ALA A N 1
ATOM 2336 C CA . ALA A 1 292 ? -4.038 7.312 5.429 1.00 88.25 292 ALA A CA 1
ATOM 2337 C C . ALA A 1 292 ? -3.705 6.255 6.490 1.00 88.25 292 ALA A C 1
ATOM 2339 O O . ALA A 1 292 ? -2.829 5.417 6.281 1.00 88.25 292 ALA A O 1
ATOM 2340 N N . ASP A 1 293 ? -4.469 6.235 7.582 1.00 88.94 293 ASP A N 1
ATOM 2341 C CA . ASP A 1 293 ? -4.373 5.174 8.595 1.00 88.94 293 ASP A CA 1
ATOM 2342 C C . ASP A 1 293 ? -4.950 3.840 8.097 1.00 88.94 293 ASP A C 1
ATOM 2344 O O . ASP A 1 293 ? -4.563 2.769 8.559 1.00 88.94 293 ASP A O 1
ATOM 2348 N N . LEU A 1 294 ? -5.913 3.914 7.173 1.00 93.25 294 LEU A N 1
ATOM 2349 C CA . LEU A 1 294 ? -6.734 2.806 6.697 1.00 93.25 294 LEU A CA 1
ATOM 2350 C C . LEU A 1 294 ? -6.889 2.868 5.180 1.00 93.25 294 LEU A C 1
ATOM 2352 O O . LEU A 1 294 ? -7.337 3.876 4.632 1.00 93.25 294 LEU A O 1
ATOM 2356 N N . LEU A 1 295 ? -6.632 1.742 4.520 1.00 95.56 295 LEU A N 1
ATOM 2357 C CA . LEU A 1 295 ? -7.056 1.488 3.150 1.00 95.56 295 LEU A CA 1
ATOM 2358 C C . LEU A 1 295 ? -8.242 0.525 3.164 1.00 95.56 295 LEU A C 1
ATOM 2360 O O . LEU A 1 295 ? -8.179 -0.553 3.751 1.00 95.56 295 LEU A O 1
ATOM 2364 N N . ILE A 1 296 ? -9.327 0.893 2.489 1.00 95.81 296 ILE A N 1
ATOM 2365 C CA . ILE A 1 296 ? -10.517 0.049 2.349 1.00 95.81 296 ILE A CA 1
ATOM 2366 C C . ILE A 1 296 ? -10.632 -0.331 0.880 1.00 95.81 296 ILE A C 1
ATOM 2368 O O . ILE A 1 296 ? -10.833 0.542 0.036 1.00 95.81 296 ILE A O 1
ATOM 2372 N N . LEU A 1 297 ? -10.529 -1.625 0.573 1.00 95.00 297 LEU A N 1
ATOM 2373 C CA . LEU A 1 297 ? -10.715 -2.098 -0.793 1.00 95.00 297 LEU A CA 1
ATOM 2374 C C . LEU A 1 297 ? -12.177 -2.501 -1.018 1.00 95.00 297 LEU A C 1
ATOM 2376 O O . LEU A 1 297 ? -12.756 -3.279 -0.254 1.00 95.00 297 LEU A O 1
ATOM 2380 N N . ALA A 1 298 ? -12.769 -1.993 -2.096 1.00 93.19 298 ALA A N 1
ATOM 2381 C CA . ALA A 1 298 ? -14.060 -2.466 -2.574 1.00 93.19 298 ALA A CA 1
ATOM 2382 C C . ALA A 1 298 ? -13.951 -3.905 -3.109 1.00 93.19 298 ALA A C 1
ATOM 2384 O O . ALA A 1 298 ? -12.953 -4.290 -3.716 1.00 93.19 298 ALA A O 1
ATOM 2385 N N . ASN A 1 299 ? -14.993 -4.703 -2.890 1.00 91.62 299 ASN A N 1
ATOM 2386 C CA . ASN A 1 299 ? -15.090 -6.045 -3.458 1.00 91.62 299 ASN A CA 1
ATOM 2387 C C . ASN A 1 299 ? -15.212 -5.991 -4.983 1.00 91.62 299 ASN A C 1
ATOM 2389 O O . ASN A 1 299 ? -15.543 -4.958 -5.562 1.00 91.62 299 ASN A O 1
ATOM 2393 N N . ASP A 1 300 ? -14.941 -7.114 -5.641 1.00 88.44 300 ASP A N 1
ATOM 2394 C CA . ASP A 1 300 ? -15.050 -7.207 -7.090 1.00 88.44 300 ASP A CA 1
ATOM 2395 C C . ASP A 1 300 ? -16.456 -6.780 -7.535 1.00 88.44 300 ASP A C 1
ATOM 2397 O O . ASP A 1 300 ? -17.467 -7.191 -6.952 1.00 88.44 300 ASP A O 1
ATOM 2401 N N . ARG A 1 301 ? -16.498 -5.922 -8.560 1.00 86.56 301 ARG A N 1
ATOM 2402 C CA . ARG A 1 301 ? -17.706 -5.271 -9.101 1.00 86.56 301 ARG A CA 1
ATOM 2403 C C . ARG A 1 301 ? -18.414 -4.297 -8.149 1.00 86.56 301 ARG A C 1
ATOM 2405 O O . ARG A 1 301 ? -19.522 -3.861 -8.459 1.00 86.56 301 ARG A O 1
ATOM 2412 N N . TRP A 1 302 ? -17.783 -3.911 -7.042 1.00 87.38 302 TRP A N 1
ATOM 2413 C CA . TRP A 1 302 ? -18.199 -2.780 -6.213 1.00 87.38 302 TRP A CA 1
ATOM 2414 C C . TRP A 1 302 ? -17.304 -1.562 -6.442 1.00 87.38 302 TRP A C 1
ATOM 2416 O O . TRP A 1 302 ? -16.115 -1.681 -6.725 1.00 87.38 302 TRP A O 1
ATOM 2426 N N . ASN A 1 303 ? -17.882 -0.374 -6.278 1.00 84.88 303 ASN A N 1
ATOM 2427 C CA . ASN A 1 303 ? -17.163 0.893 -6.193 1.00 84.88 303 ASN A CA 1
ATOM 2428 C C . ASN A 1 303 ? -17.742 1.733 -5.040 1.00 84.88 303 ASN A C 1
ATOM 2430 O O . ASN A 1 303 ? -18.857 1.481 -4.577 1.00 84.88 303 ASN A O 1
ATOM 2434 N N . PHE A 1 304 ? -16.974 2.708 -4.553 1.00 83.56 304 PHE A N 1
ATOM 2435 C CA . PHE A 1 304 ? -17.412 3.646 -3.515 1.00 83.56 304 PHE A CA 1
ATOM 2436 C C . PHE A 1 304 ? -17.747 5.013 -4.123 1.00 83.56 304 PHE A C 1
ATOM 2438 O O . PHE A 1 304 ? -17.182 6.032 -3.732 1.00 83.56 304 PHE A O 1
ATOM 2445 N N . ASP A 1 305 ? -18.670 5.043 -5.087 1.00 76.12 305 ASP A N 1
ATOM 2446 C CA . ASP A 1 305 ? -19.131 6.295 -5.689 1.00 76.12 305 ASP A CA 1
ATOM 2447 C C . ASP A 1 305 ? -20.319 6.882 -4.910 1.00 76.12 305 ASP A C 1
ATOM 2449 O O . ASP A 1 305 ? -21.337 6.232 -4.673 1.00 76.12 305 ASP A O 1
ATOM 2453 N N . VAL A 1 306 ? -20.196 8.149 -4.504 1.00 60.88 306 VAL A N 1
ATOM 2454 C CA . VAL A 1 306 ? -21.170 8.812 -3.615 1.00 60.88 306 VAL A CA 1
ATOM 2455 C C . VAL A 1 306 ? -22.264 9.570 -4.391 1.00 60.88 306 VAL A C 1
ATOM 2457 O O . VAL A 1 306 ? -23.230 10.035 -3.785 1.00 60.88 306 VAL A O 1
ATOM 2460 N N . ARG A 1 307 ? -22.185 9.713 -5.728 1.00 53.16 307 ARG A N 1
ATOM 2461 C CA . ARG A 1 307 ? -23.186 10.484 -6.501 1.00 53.16 307 ARG A CA 1
ATOM 2462 C C . ARG A 1 307 ? -23.461 9.955 -7.913 1.00 53.16 307 ARG A C 1
ATOM 2464 O O . ARG A 1 307 ? -22.604 10.035 -8.782 1.00 53.16 307 ARG A O 1
ATOM 2471 N N . GLY A 1 308 ? -24.727 9.587 -8.146 1.00 56.34 308 GLY A N 1
ATOM 2472 C CA . GLY A 1 308 ? -25.304 9.286 -9.462 1.00 56.34 308 GLY A CA 1
ATOM 2473 C C . GLY A 1 308 ? -24.986 7.880 -9.975 1.00 56.34 308 GLY A C 1
ATOM 2474 O O . GLY A 1 308 ? -23.960 7.304 -9.636 1.00 56.34 308 GLY A O 1
ATOM 2475 N N . PHE A 1 309 ? -25.869 7.321 -10.808 1.00 55.44 309 PHE A N 1
ATOM 2476 C CA . PHE A 1 309 ? -25.501 6.185 -11.654 1.00 55.44 309 PHE A CA 1
ATOM 2477 C C . PHE A 1 309 ? -24.399 6.674 -12.593 1.00 55.44 309 PHE A C 1
ATOM 2479 O O . PHE A 1 309 ? -24.697 7.352 -13.574 1.00 55.44 309 PHE A O 1
ATOM 2486 N N . ASN A 1 310 ? -23.140 6.396 -12.268 1.00 53.19 310 ASN A N 1
ATOM 2487 C CA . ASN A 1 310 ? -22.042 6.580 -13.198 1.00 53.19 310 ASN A CA 1
ATOM 2488 C C . ASN A 1 310 ? -21.967 5.315 -14.068 1.00 53.19 310 ASN A C 1
ATOM 2490 O O . ASN A 1 310 ? -21.574 4.262 -13.567 1.00 53.19 310 ASN A O 1
ATOM 2494 N N . PRO A 1 311 ? -22.398 5.355 -15.343 1.00 55.88 311 PRO A N 1
ATOM 2495 C CA . PRO A 1 311 ? -22.304 4.195 -16.226 1.00 55.88 311 PRO A CA 1
ATOM 2496 C C . PRO A 1 311 ? -20.854 3.911 -16.651 1.00 55.88 311 PRO A C 1
ATOM 2498 O O . PRO A 1 311 ? -20.589 2.860 -17.232 1.00 55.88 311 PRO A O 1
ATOM 2501 N N . GLY A 1 312 ? -19.921 4.835 -16.390 1.00 57.19 312 GLY A N 1
ATOM 2502 C CA . GLY A 1 312 ? -18.493 4.614 -16.573 1.00 57.19 312 GLY A CA 1
ATOM 2503 C C . GLY A 1 312 ? -17.938 3.849 -15.379 1.00 57.19 312 GLY A C 1
ATOM 2504 O O . GLY A 1 312 ? -17.988 4.346 -14.258 1.00 57.19 312 GLY A O 1
ATOM 2505 N N . GLY A 1 313 ? -17.431 2.636 -15.610 1.00 66.31 313 GLY A N 1
ATOM 2506 C CA . GLY A 1 313 ? -16.714 1.877 -14.585 1.00 66.31 313 GLY A CA 1
ATOM 2507 C C . GLY A 1 313 ? -15.581 2.694 -13.952 1.00 66.31 313 GLY A C 1
ATOM 2508 O O . GLY A 1 313 ? -15.063 3.629 -14.560 1.00 66.31 313 GLY A O 1
ATOM 2509 N N . ASN A 1 314 ? -15.206 2.339 -12.726 1.00 73.50 314 ASN A N 1
ATOM 2510 C CA . ASN A 1 314 ? -14.133 2.996 -11.983 1.00 73.50 314 ASN A CA 1
ATOM 2511 C C . ASN A 1 314 ? -12.887 2.089 -11.936 1.00 73.50 314 ASN A C 1
ATOM 2513 O O . ASN A 1 314 ? -12.986 0.873 -12.105 1.00 73.50 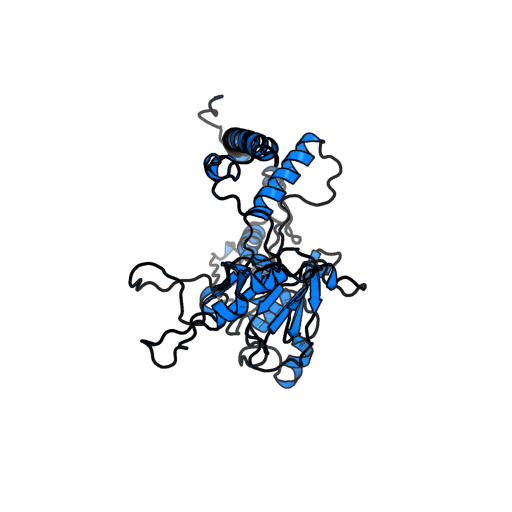314 ASN A O 1
ATOM 2517 N N . HIS A 1 315 ? -11.725 2.688 -11.712 1.00 82.19 315 HIS A N 1
ATOM 2518 C CA . HIS A 1 315 ? -10.417 2.037 -11.585 1.00 82.19 315 HIS A CA 1
ATOM 2519 C C . HIS A 1 315 ? -9.796 2.371 -10.217 1.00 82.19 315 HIS A C 1
ATOM 2521 O O . HIS A 1 315 ? -10.365 3.133 -9.442 1.00 82.19 315 HIS A O 1
ATOM 2527 N N . GLY A 1 316 ? -8.636 1.791 -9.899 1.00 84.94 316 GLY A N 1
ATOM 2528 C CA . GLY A 1 316 ? -7.945 2.016 -8.617 1.00 84.94 316 GLY A CA 1
ATOM 2529 C C . GLY A 1 316 ? -8.076 0.871 -7.608 1.00 84.94 316 GLY A C 1
ATOM 2530 O O . GLY A 1 316 ? -7.694 1.020 -6.453 1.00 84.94 316 GLY A O 1
ATOM 2531 N N . SER A 1 317 ? -8.595 -0.284 -8.029 1.00 90.25 317 SER A N 1
ATOM 2532 C CA . SER A 1 317 ? -8.485 -1.530 -7.260 1.00 90.25 317 SER A CA 1
ATOM 2533 C C . SER A 1 317 ? -7.145 -2.225 -7.511 1.00 90.25 317 SER A C 1
ATOM 2535 O O . SER A 1 317 ? -6.543 -2.017 -8.561 1.00 90.25 317 SER A O 1
ATOM 2537 N N . PHE A 1 318 ? -6.790 -3.204 -6.679 1.00 93.56 318 PHE A N 1
ATOM 2538 C CA . PHE A 1 318 ? -5.684 -4.130 -6.964 1.00 93.56 318 PHE A CA 1
ATOM 2539 C C . PHE A 1 318 ? -6.054 -5.319 -7.870 1.00 93.56 318 PHE A C 1
ATOM 2541 O O . PHE A 1 318 ? -5.229 -6.203 -8.103 1.00 93.56 318 PHE A O 1
ATOM 2548 N N . PHE A 1 319 ? -7.290 -5.371 -8.380 1.00 94.06 319 PHE A N 1
ATOM 2549 C CA . PHE A 1 319 ? -7.674 -6.382 -9.359 1.00 94.06 319 PHE A CA 1
ATOM 2550 C C . PHE A 1 319 ? -6.899 -6.204 -10.661 1.00 94.06 319 PHE A C 1
ATOM 2552 O O . PHE A 1 319 ? -6.712 -5.079 -11.128 1.00 94.06 319 PHE A O 1
ATOM 2559 N N . ARG A 1 320 ? -6.564 -7.320 -11.309 1.00 93.38 320 ARG A N 1
ATOM 2560 C CA . ARG A 1 320 ? -5.847 -7.356 -12.587 1.00 93.38 320 ARG A CA 1
ATOM 2561 C C . ARG A 1 320 ? -6.486 -6.481 -13.662 1.00 93.38 320 ARG A C 1
ATOM 2563 O O . ARG A 1 320 ? -5.774 -5.876 -14.450 1.00 93.38 320 ARG A O 1
ATOM 2570 N N . ILE A 1 321 ? -7.815 -6.375 -13.685 1.00 90.19 321 ILE A N 1
ATOM 2571 C CA . ILE A 1 321 ? -8.531 -5.511 -14.638 1.00 90.19 321 ILE A CA 1
ATOM 2572 C C . ILE A 1 321 ? -8.190 -4.017 -14.482 1.00 90.19 321 ILE A C 1
ATOM 2574 O O . ILE A 1 321 ? -8.292 -3.272 -15.449 1.00 90.19 321 ILE A O 1
ATOM 2578 N N . SER A 1 322 ? -7.772 -3.590 -13.288 1.00 90.50 322 SER A N 1
ATOM 2579 C CA . SER A 1 322 ? -7.389 -2.205 -12.991 1.00 90.50 322 SER A CA 1
ATOM 2580 C C . SER A 1 322 ? -5.884 -1.962 -13.092 1.00 90.50 322 SER A C 1
ATOM 2582 O O . SER A 1 322 ? -5.473 -0.818 -13.263 1.00 90.50 322 SER A O 1
ATOM 2584 N N . THR A 1 323 ? -5.060 -3.001 -12.950 1.00 91.38 323 THR A N 1
ATOM 2585 C CA . THR A 1 323 ? -3.601 -2.855 -12.813 1.00 91.38 323 THR A CA 1
ATOM 2586 C C . THR A 1 323 ? -2.816 -3.411 -13.998 1.00 91.38 323 THR A C 1
ATOM 2588 O O . THR A 1 323 ? -1.682 -2.995 -14.228 1.00 91.38 323 THR A O 1
ATOM 2591 N N . ASN A 1 324 ? -3.399 -4.304 -14.802 1.00 91.50 324 ASN A N 1
ATOM 2592 C CA . ASN A 1 324 ? -2.763 -4.805 -16.015 1.00 91.50 324 ASN A CA 1
ATOM 2593 C C . ASN A 1 324 ? -2.894 -3.782 -17.151 1.00 91.50 324 ASN A C 1
ATOM 2595 O O . ASN A 1 324 ? -3.996 -3.455 -17.588 1.00 91.50 324 ASN A O 1
ATOM 2599 N N . SER A 1 325 ? -1.755 -3.300 -17.644 1.00 91.12 325 SER A N 1
ATOM 2600 C CA . SER A 1 325 ? -1.670 -2.404 -18.798 1.00 91.12 325 SER A CA 1
ATOM 2601 C C . SER A 1 325 ? -0.843 -3.042 -19.908 1.00 91.12 325 SER A C 1
ATOM 2603 O O . SER A 1 325 ? 0.104 -3.780 -19.646 1.00 91.12 325 SER A O 1
ATOM 2605 N N . THR A 1 326 ? -1.183 -2.741 -21.161 1.00 91.06 326 THR A N 1
ATOM 2606 C CA . THR A 1 326 ? -0.396 -3.172 -22.323 1.00 91.06 326 THR A CA 1
ATOM 2607 C C . THR A 1 326 ? 0.551 -2.057 -22.744 1.00 91.06 326 THR A C 1
ATOM 2609 O O . THR A 1 326 ? 0.110 -0.948 -23.045 1.00 91.06 326 THR A O 1
ATOM 2612 N N . PHE A 1 327 ? 1.846 -2.360 -22.813 1.00 92.00 327 PHE A N 1
ATOM 2613 C CA . PHE A 1 327 ? 2.846 -1.472 -23.393 1.00 92.00 327 PHE A CA 1
ATOM 2614 C C . PHE A 1 327 ? 3.217 -1.951 -24.799 1.00 92.00 327 PHE A C 1
ATOM 2616 O O . PHE A 1 327 ? 3.645 -3.087 -24.981 1.00 92.00 327 PHE A O 1
ATOM 2623 N N . MET A 1 328 ? 3.041 -1.085 -25.799 1.00 93.50 328 MET A N 1
ATOM 2624 C CA . MET A 1 328 ? 3.389 -1.369 -27.192 1.00 93.50 328 MET A CA 1
ATOM 2625 C C . MET A 1 328 ? 4.420 -0.358 -27.685 1.00 93.50 328 MET A C 1
ATOM 2627 O O . MET A 1 328 ? 4.238 0.849 -27.520 1.00 93.50 328 MET A O 1
ATOM 2631 N N . ILE A 1 329 ? 5.473 -0.848 -28.339 1.00 90.12 329 ILE A N 1
ATOM 2632 C CA . ILE A 1 329 ? 6.490 -0.021 -28.990 1.00 90.12 329 ILE A CA 1
ATOM 2633 C C . ILE A 1 329 ? 6.512 -0.376 -30.475 1.00 90.12 329 ILE A C 1
ATOM 2635 O O . ILE A 1 329 ? 6.567 -1.548 -30.843 1.00 90.12 329 ILE A O 1
ATOM 2639 N N . ALA A 1 330 ? 6.494 0.641 -31.331 1.00 90.44 330 ALA A N 1
ATOM 2640 C CA . ALA A 1 330 ? 6.683 0.493 -32.767 1.00 90.44 330 ALA A CA 1
ATOM 2641 C C . ALA A 1 330 ? 7.788 1.439 -33.241 1.00 90.44 330 ALA A C 1
ATOM 2643 O O . ALA A 1 330 ? 7.896 2.569 -32.766 1.00 90.44 330 ALA A O 1
ATOM 2644 N N . GLY A 1 331 ? 8.597 0.980 -34.193 1.00 85.50 331 GLY A N 1
ATOM 2645 C CA . GLY A 1 331 ? 9.681 1.762 -34.773 1.00 85.50 331 GLY A CA 1
ATOM 2646 C C . GLY A 1 331 ? 10.043 1.297 -36.180 1.00 85.50 331 GLY A C 1
ATOM 2647 O O . GLY A 1 331 ? 9.640 0.218 -36.620 1.00 85.50 331 GLY A O 1
ATOM 2648 N N . GLY A 1 332 ? 10.751 2.159 -36.911 1.00 81.81 332 GLY A N 1
ATOM 2649 C CA . GLY A 1 332 ? 11.268 1.852 -38.245 1.00 81.81 332 GLY A CA 1
ATOM 2650 C C . GLY A 1 332 ? 12.492 0.934 -38.197 1.00 81.81 332 GLY A C 1
ATOM 2651 O O . GLY A 1 332 ? 13.009 0.620 -37.131 1.00 81.81 332 GLY A O 1
ATOM 2652 N N . ARG A 1 333 ? 13.006 0.533 -39.367 1.00 81.06 333 ARG A N 1
ATOM 2653 C CA . ARG A 1 333 ? 14.206 -0.328 -39.453 1.00 81.06 333 ARG A CA 1
ATOM 2654 C C . ARG A 1 333 ? 15.409 0.251 -38.697 1.00 81.06 333 ARG A C 1
ATOM 2656 O O . ARG A 1 333 ? 16.157 -0.503 -38.088 1.00 81.06 333 ARG A O 1
ATOM 2663 N N . ASP A 1 334 ? 15.531 1.575 -38.671 1.00 82.44 334 ASP A N 1
ATOM 2664 C CA . ASP A 1 334 ? 16.664 2.275 -38.059 1.00 82.44 334 ASP A CA 1
ATOM 2665 C C . ASP A 1 334 ? 16.564 2.408 -36.530 1.00 82.44 334 ASP A C 1
ATOM 2667 O O . ASP A 1 334 ? 17.509 2.866 -35.893 1.00 82.44 334 ASP A O 1
ATOM 2671 N N . THR A 1 335 ? 15.443 2.011 -35.912 1.00 80.31 335 THR A N 1
ATOM 2672 C CA . THR A 1 335 ? 15.269 2.109 -34.451 1.00 80.31 335 THR A CA 1
ATOM 2673 C C . THR A 1 335 ? 15.718 0.854 -33.705 1.00 80.31 335 THR A C 1
ATOM 2675 O O . THR A 1 335 ? 15.769 0.872 -32.479 1.00 80.31 335 THR A O 1
ATOM 2678 N N . GLY A 1 336 ? 15.988 -0.253 -34.409 1.00 80.00 336 GLY A N 1
ATOM 2679 C CA . GLY A 1 336 ? 16.378 -1.529 -33.797 1.00 80.00 336 GLY A CA 1
ATOM 2680 C C . GLY A 1 336 ? 15.281 -2.215 -32.971 1.00 80.00 336 GLY A C 1
ATOM 2681 O O . GLY A 1 336 ? 15.583 -3.154 -32.238 1.00 80.00 336 GLY A O 1
ATOM 2682 N N . ILE A 1 337 ? 14.023 -1.764 -33.085 1.00 88.56 337 ILE A N 1
ATOM 2683 C CA . ILE A 1 337 ? 12.888 -2.345 -32.356 1.00 88.56 337 ILE A CA 1
ATOM 2684 C C . ILE A 1 337 ? 12.459 -3.648 -33.052 1.00 88.56 337 ILE A C 1
ATOM 2686 O O . ILE A 1 337 ? 12.194 -3.627 -34.259 1.00 88.56 337 ILE A O 1
ATOM 2690 N N . PRO A 1 338 ? 12.354 -4.778 -32.334 1.00 87.44 338 PRO A N 1
ATOM 2691 C CA . PRO A 1 338 ? 12.055 -6.070 -32.948 1.00 87.44 338 PRO A CA 1
ATOM 2692 C C . PRO A 1 338 ? 10.611 -6.140 -33.450 1.00 87.44 338 PRO A C 1
ATOM 2694 O O . PRO A 1 338 ? 9.675 -5.709 -32.774 1.00 87.44 338 PRO A O 1
ATOM 2697 N N . ARG A 1 339 ? 10.398 -6.720 -34.636 1.00 89.25 339 ARG A N 1
ATOM 2698 C CA . ARG A 1 339 ? 9.049 -6.880 -35.194 1.00 89.25 339 ARG A CA 1
ATOM 2699 C C . ARG A 1 339 ? 8.361 -8.109 -34.604 1.00 89.25 339 ARG A C 1
ATOM 2701 O O . ARG A 1 339 ? 8.888 -9.209 -34.705 1.00 89.25 339 ARG A O 1
ATOM 2708 N N . GLY A 1 340 ? 7.142 -7.927 -34.094 1.00 89.31 340 GLY A N 1
ATOM 2709 C CA . GLY A 1 340 ? 6.292 -9.033 -33.636 1.00 89.31 340 GLY A CA 1
ATOM 2710 C C . GLY A 1 340 ? 6.780 -9.716 -32.357 1.00 89.31 340 GLY A C 1
ATOM 2711 O O . GLY A 1 340 ? 6.325 -10.815 -32.059 1.00 89.31 340 GLY A O 1
ATOM 2712 N N . LEU A 1 341 ? 7.695 -9.085 -31.616 1.00 92.00 341 LEU A N 1
ATOM 2713 C CA . LEU A 1 341 ? 8.134 -9.576 -30.317 1.00 92.00 341 LEU A CA 1
ATOM 2714 C C . LEU A 1 341 ? 7.003 -9.408 -29.297 1.00 92.00 341 LEU A C 1
ATOM 2716 O O . LEU A 1 341 ? 6.528 -8.296 -29.069 1.00 92.00 341 LEU A O 1
ATOM 2720 N N . ALA A 1 342 ? 6.604 -10.516 -28.679 1.00 94.06 342 ALA A N 1
ATOM 2721 C CA . ALA A 1 342 ? 5.749 -10.526 -27.503 1.00 94.06 342 ALA A CA 1
ATOM 2722 C C . ALA A 1 342 ? 6.631 -10.754 -26.271 1.00 94.06 342 ALA A C 1
ATOM 2724 O O . ALA A 1 342 ? 7.293 -11.784 -26.163 1.00 94.06 342 ALA A O 1
ATOM 2725 N N . VAL A 1 343 ? 6.656 -9.778 -25.365 1.00 93.19 343 VAL A N 1
ATOM 2726 C CA . VAL A 1 343 ? 7.322 -9.914 -24.066 1.00 93.19 343 VAL A CA 1
ATOM 2727 C C . VAL A 1 343 ? 6.290 -10.442 -23.077 1.00 93.19 343 VAL A C 1
ATOM 2729 O O . VAL A 1 343 ? 5.307 -9.763 -22.789 1.00 93.19 343 VAL A O 1
ATOM 2732 N N . GLU A 1 344 ? 6.488 -11.671 -22.601 1.00 91.19 344 GLU A N 1
ATOM 2733 C CA . GLU A 1 344 ? 5.594 -12.305 -21.619 1.00 91.19 344 GLU A CA 1
ATOM 2734 C C . GLU A 1 344 ? 6.038 -12.068 -20.169 1.00 91.19 344 GLU A C 1
ATOM 2736 O O . GLU A 1 344 ? 5.235 -12.214 -19.248 1.00 91.19 344 GLU A O 1
ATOM 2741 N N . GLN A 1 345 ? 7.300 -11.678 -19.967 1.00 92.38 345 GLN A N 1
ATOM 2742 C CA . GLN A 1 345 ? 7.842 -11.303 -18.665 1.00 92.38 345 GLN A CA 1
ATOM 2743 C C . GLN A 1 345 ? 7.102 -10.066 -18.122 1.00 92.38 345 GLN A C 1
ATOM 2745 O O . GLN A 1 345 ? 6.961 -9.076 -18.848 1.00 92.38 345 GLN A O 1
ATOM 2750 N N . PRO A 1 346 ? 6.640 -10.067 -16.857 1.00 93.69 346 PRO A N 1
ATOM 2751 C CA . PRO A 1 346 ? 5.962 -8.907 -16.302 1.00 93.69 346 PRO A CA 1
ATOM 2752 C C . PRO A 1 346 ? 6.944 -7.804 -15.883 1.00 93.69 346 PRO A C 1
ATOM 2754 O O . PRO A 1 346 ? 7.981 -8.046 -15.252 1.00 93.69 346 PRO A O 1
ATOM 2757 N N . TYR A 1 347 ? 6.541 -6.573 -16.190 1.00 93.94 347 TYR A N 1
ATOM 2758 C CA . TYR A 1 347 ? 7.195 -5.326 -15.811 1.00 93.94 347 TYR A CA 1
ATOM 2759 C C . TYR A 1 347 ? 6.172 -4.380 -15.178 1.00 93.94 347 TYR A C 1
ATOM 2761 O O . TYR A 1 347 ? 4.988 -4.415 -15.521 1.00 93.94 347 TYR A O 1
ATOM 2769 N N . ASP A 1 348 ? 6.630 -3.519 -14.277 1.00 91.69 348 ASP A N 1
ATOM 2770 C CA . ASP A 1 348 ? 5.838 -2.412 -13.749 1.00 91.69 348 ASP A CA 1
ATOM 2771 C C . ASP A 1 348 ? 5.905 -1.179 -14.674 1.00 91.69 348 ASP A C 1
ATOM 2773 O O . ASP A 1 348 ? 6.660 -1.117 -15.648 1.00 91.69 348 ASP A O 1
ATOM 2777 N N . SER A 1 349 ? 5.102 -0.156 -14.376 1.00 91.25 349 SER A N 1
ATOM 2778 C CA . SER A 1 349 ? 5.075 1.078 -15.167 1.00 91.25 349 SER A CA 1
ATOM 2779 C C . SER A 1 349 ? 6.353 1.918 -15.057 1.00 91.25 349 SER A C 1
ATOM 2781 O O . SER A 1 349 ? 6.619 2.728 -15.950 1.00 91.25 349 SER A O 1
ATOM 2783 N N . LEU A 1 350 ? 7.157 1.751 -14.000 1.00 92.12 350 LEU A N 1
ATOM 2784 C CA . LEU A 1 350 ? 8.429 2.463 -13.852 1.00 92.12 350 LEU A CA 1
ATOM 2785 C C . LEU A 1 350 ? 9.458 1.976 -14.871 1.00 92.12 350 LEU A C 1
ATOM 2787 O O . LEU A 1 350 ? 10.394 2.717 -15.162 1.00 92.12 350 LEU A O 1
ATOM 2791 N N . SER A 1 351 ? 9.270 0.801 -15.476 1.00 94.38 351 SER A N 1
ATOM 2792 C CA . SER A 1 351 ? 10.091 0.300 -16.583 1.00 94.38 351 SER A CA 1
ATOM 2793 C C . SER A 1 351 ? 9.981 1.106 -17.879 1.00 94.38 351 SER A C 1
ATOM 2795 O O . SER A 1 351 ? 10.888 1.049 -18.713 1.00 94.38 351 SER A O 1
ATOM 2797 N N . PHE A 1 352 ? 8.912 1.887 -18.069 1.00 94.62 352 PHE A N 1
ATOM 2798 C CA . PHE A 1 352 ? 8.670 2.618 -19.316 1.00 94.62 352 PHE A CA 1
ATOM 2799 C C . PHE A 1 352 ? 9.778 3.637 -19.631 1.00 94.62 352 PHE A C 1
ATOM 2801 O O . PHE A 1 352 ? 10.459 3.537 -20.653 1.00 94.62 352 PHE A O 1
ATOM 2808 N N . VAL A 1 353 ? 9.981 4.611 -18.738 1.00 95.00 353 VAL A N 1
ATOM 2809 C CA . VAL A 1 353 ? 10.948 5.704 -18.930 1.00 95.00 353 VAL A CA 1
ATOM 2810 C C . VAL A 1 353 ? 12.384 5.197 -19.131 1.00 95.00 353 VAL A C 1
ATOM 2812 O O . VAL A 1 353 ? 12.995 5.590 -20.128 1.00 95.00 353 VAL A O 1
ATOM 2815 N N . PRO A 1 354 ? 12.950 4.333 -18.265 1.00 95.31 354 PRO A N 1
ATOM 2816 C CA . PRO A 1 354 ? 14.307 3.843 -18.456 1.00 95.31 354 PRO A CA 1
ATOM 2817 C C . PRO A 1 354 ? 14.451 3.040 -19.752 1.00 95.31 354 PRO A C 1
ATOM 2819 O O . PRO A 1 354 ? 15.447 3.209 -20.448 1.00 95.31 354 PRO A O 1
ATOM 2822 N N . THR A 1 355 ? 13.449 2.255 -20.161 1.00 94.56 355 THR A N 1
ATOM 2823 C CA . THR A 1 355 ? 13.493 1.538 -21.448 1.00 94.56 355 THR A CA 1
ATOM 2824 C C . THR A 1 355 ? 13.586 2.501 -22.634 1.00 94.56 355 THR A C 1
ATOM 2826 O O . THR A 1 355 ? 14.456 2.344 -23.492 1.00 94.56 355 THR A O 1
ATOM 2829 N N . VAL A 1 356 ? 12.747 3.542 -22.667 1.00 93.06 356 VAL A N 1
ATOM 2830 C CA . VAL A 1 356 ? 12.780 4.558 -23.733 1.00 93.06 356 VAL A CA 1
ATOM 2831 C C . VAL A 1 356 ? 14.118 5.303 -23.742 1.00 93.06 356 VAL A C 1
ATOM 2833 O O . VAL A 1 356 ? 14.738 5.455 -24.795 1.00 93.06 356 VAL A O 1
ATOM 2836 N N . LEU A 1 357 ? 14.613 5.727 -22.578 1.00 93.88 357 LEU A N 1
ATOM 2837 C CA . LEU A 1 357 ? 15.893 6.430 -22.489 1.00 93.88 357 LEU A CA 1
ATOM 2838 C C . LEU A 1 357 ? 17.081 5.536 -22.862 1.00 93.88 357 LEU A C 1
ATOM 2840 O O . LEU A 1 357 ? 18.050 6.031 -23.443 1.00 93.88 357 LEU A O 1
ATOM 2844 N N . ARG A 1 358 ? 17.010 4.231 -22.575 1.00 92.81 358 ARG A N 1
ATOM 2845 C CA . ARG A 1 358 ? 18.030 3.258 -22.975 1.00 92.81 358 ARG A CA 1
ATOM 2846 C C . ARG A 1 358 ? 18.074 3.105 -24.493 1.00 92.81 358 ARG A C 1
ATOM 2848 O O . ARG A 1 358 ? 19.163 3.167 -25.058 1.00 92.81 358 ARG A O 1
ATOM 2855 N N . LEU A 1 359 ? 16.917 3.009 -25.156 1.00 90.19 359 LEU A N 1
ATOM 2856 C CA . LEU A 1 359 ? 16.819 2.999 -26.626 1.00 90.19 359 LEU A CA 1
ATOM 2857 C C . LEU A 1 359 ? 17.407 4.268 -27.263 1.00 90.19 359 LEU A C 1
ATOM 2859 O O . LEU A 1 359 ? 17.994 4.207 -28.339 1.00 90.19 359 LEU A O 1
ATOM 2863 N N . MET A 1 360 ? 17.293 5.414 -26.587 1.00 90.25 360 MET A N 1
ATOM 2864 C CA . MET A 1 360 ? 17.856 6.693 -27.039 1.00 90.25 360 MET A CA 1
ATOM 2865 C C . MET A 1 360 ? 19.346 6.880 -26.696 1.00 90.25 360 MET A C 1
ATOM 2867 O O . MET A 1 360 ? 19.908 7.933 -27.002 1.00 90.25 360 MET A O 1
ATOM 2871 N N . GLY A 1 361 ? 19.980 5.923 -26.008 1.00 90.62 361 GLY A N 1
ATOM 2872 C CA . GLY A 1 361 ? 21.357 6.059 -25.520 1.00 90.62 361 GLY A CA 1
ATOM 2873 C C . GLY A 1 361 ? 21.534 7.156 -24.460 1.00 90.62 361 GLY A C 1
ATOM 2874 O O . GLY A 1 361 ? 22.621 7.710 -24.314 1.00 90.62 361 GLY A O 1
ATOM 2875 N N . LYS A 1 362 ? 20.464 7.516 -23.742 1.00 94.06 362 LYS A N 1
ATOM 2876 C CA . LYS A 1 362 ? 20.457 8.581 -22.724 1.00 94.06 362 LYS A CA 1
ATOM 2877 C C . LYS A 1 362 ? 20.707 8.075 -21.304 1.00 94.06 362 LYS A C 1
ATOM 2879 O O . LYS A 1 362 ? 20.943 8.901 -20.419 1.00 94.06 362 LYS A O 1
ATOM 2884 N N . ILE A 1 363 ? 20.680 6.758 -21.101 1.00 95.00 363 ILE A N 1
ATOM 2885 C CA . ILE A 1 363 ? 21.098 6.096 -19.861 1.00 95.00 363 ILE A CA 1
ATOM 2886 C C . ILE A 1 363 ? 21.994 4.882 -20.151 1.00 95.00 363 ILE A C 1
ATOM 2888 O O . ILE A 1 363 ? 21.907 4.264 -21.221 1.00 95.00 363 ILE A O 1
ATOM 2892 N N . ASP A 1 364 ? 22.852 4.537 -19.194 1.00 92.44 364 ASP A N 1
ATOM 2893 C CA . ASP A 1 364 ? 23.712 3.350 -19.253 1.00 92.44 364 ASP A CA 1
ATOM 2894 C C . ASP A 1 364 ? 22.982 2.056 -18.822 1.00 92.44 364 ASP A C 1
ATOM 2896 O O . ASP A 1 364 ? 21.773 2.047 -18.592 1.00 92.44 364 ASP A O 1
ATOM 2900 N N . GLU A 1 365 ? 23.712 0.939 -18.744 1.00 90.50 365 GLU A N 1
ATOM 2901 C CA . GLU A 1 365 ? 23.188 -0.375 -18.317 1.00 90.50 365 GLU A CA 1
ATOM 2902 C C . GLU A 1 365 ? 22.766 -0.417 -16.846 1.00 90.50 365 GLU A C 1
ATOM 2904 O O . GLU A 1 365 ? 21.979 -1.269 -16.450 1.00 90.50 365 GLU A O 1
ATOM 2909 N N . ASN A 1 366 ? 23.252 0.529 -16.045 1.00 90.44 366 ASN A N 1
ATOM 2910 C CA . ASN A 1 366 ? 22.946 0.657 -14.627 1.00 90.44 366 ASN A CA 1
ATOM 2911 C C . ASN A 1 366 ? 21.855 1.709 -14.369 1.00 90.44 366 ASN A C 1
ATOM 2913 O O . ASN A 1 366 ? 21.674 2.139 -13.223 1.00 90.44 366 ASN A O 1
ATOM 2917 N N . ASN A 1 367 ? 21.140 2.136 -15.417 1.00 92.88 367 ASN A N 1
ATOM 2918 C CA . ASN A 1 367 ? 20.146 3.208 -15.411 1.00 92.88 367 ASN A CA 1
ATOM 2919 C C . ASN A 1 367 ? 20.684 4.584 -14.994 1.00 92.88 367 ASN A C 1
ATOM 2921 O O . ASN A 1 367 ? 19.919 5.434 -14.523 1.00 92.88 367 ASN A O 1
ATOM 2925 N N . ARG A 1 368 ? 21.987 4.836 -15.134 1.00 94.44 368 ARG A N 1
ATOM 2926 C CA . ARG A 1 368 ? 22.574 6.142 -14.822 1.00 94.44 368 ARG A CA 1
ATOM 2927 C C . ARG A 1 368 ? 22.377 7.101 -15.997 1.00 94.44 368 ARG A C 1
ATOM 2929 O O . ARG A 1 368 ? 22.602 6.706 -17.143 1.00 94.44 368 ARG A O 1
ATOM 2936 N N . PRO A 1 369 ? 21.961 8.351 -15.739 1.00 94.94 369 PRO A N 1
ATOM 2937 C CA . PRO A 1 369 ? 21.750 9.345 -16.782 1.00 94.94 369 PRO A CA 1
ATOM 2938 C C . PRO A 1 369 ? 23.055 9.756 -17.465 1.00 94.94 369 PRO A C 1
ATOM 2940 O O . PRO A 1 369 ? 24.096 9.869 -16.824 1.00 94.94 369 PRO A O 1
ATOM 2943 N N . SER A 1 370 ? 22.970 10.047 -18.765 1.00 92.81 370 SER A N 1
ATOM 2944 C CA . SER A 1 370 ? 24.002 10.792 -19.501 1.00 92.81 370 SER A CA 1
ATOM 2945 C C . SER A 1 370 ? 24.286 12.152 -18.851 1.00 92.81 370 SER A C 1
ATOM 2947 O O . SER A 1 370 ? 23.425 12.695 -18.158 1.00 92.81 370 SER A O 1
ATOM 2949 N N . GLU A 1 371 ? 25.452 12.740 -19.127 1.00 89.56 371 GLU A N 1
ATOM 2950 C CA . GLU A 1 371 ? 25.885 14.021 -18.543 1.00 89.56 371 GLU A CA 1
ATOM 2951 C C . GLU A 1 371 ? 24.835 15.135 -18.691 1.00 89.56 371 GLU A C 1
ATOM 2953 O O . GLU A 1 371 ? 24.488 15.785 -17.708 1.00 89.56 371 GLU A O 1
ATOM 2958 N N . GLY A 1 372 ? 24.231 15.283 -19.876 1.00 86.69 372 GLY A N 1
ATOM 2959 C CA . GLY A 1 372 ? 23.182 16.283 -20.103 1.00 86.69 372 GLY A CA 1
ATOM 2960 C C . GLY A 1 372 ? 21.926 16.070 -19.246 1.00 86.69 372 GLY A C 1
ATOM 2961 O O . GLY A 1 372 ? 21.345 17.032 -18.752 1.00 86.69 372 GLY A O 1
ATOM 2962 N N . LEU A 1 373 ? 21.510 14.819 -19.009 1.00 87.94 373 LEU A N 1
ATOM 2963 C CA . LEU A 1 373 ? 20.390 14.527 -18.103 1.00 87.94 373 LEU A CA 1
ATOM 2964 C C . LEU A 1 373 ? 20.793 14.693 -16.632 1.00 87.94 373 LEU A C 1
ATOM 2966 O O . LEU A 1 373 ? 20.009 15.206 -15.833 1.00 87.94 373 LEU A O 1
ATOM 2970 N N . ALA A 1 374 ? 22.012 14.296 -16.269 1.00 87.62 374 ALA A N 1
ATOM 2971 C CA . ALA A 1 374 ? 22.538 14.477 -14.921 1.00 87.62 374 ALA A CA 1
ATOM 2972 C C . ALA A 1 374 ? 22.619 15.968 -14.547 1.00 87.62 374 ALA A C 1
ATOM 2974 O O . ALA A 1 374 ? 22.208 16.340 -13.445 1.00 87.62 374 ALA A O 1
ATOM 2975 N N . GLY A 1 375 ? 23.050 16.821 -15.486 1.00 79.56 375 GLY A N 1
ATOM 2976 C CA . GLY A 1 375 ? 23.074 18.281 -15.349 1.00 79.56 375 GLY A CA 1
ATOM 2977 C C . GLY A 1 375 ? 21.687 18.897 -15.140 1.00 79.56 375 GLY A C 1
ATOM 2978 O O . GLY A 1 375 ? 21.547 19.870 -14.409 1.00 79.56 375 GLY A O 1
ATOM 2979 N N . GLN A 1 376 ? 20.632 18.270 -15.672 1.00 80.19 376 GLN A N 1
ATOM 2980 C CA . GLN A 1 376 ? 19.237 18.665 -15.420 1.00 80.19 376 GLN A CA 1
ATOM 2981 C C . GLN A 1 376 ? 18.683 18.170 -14.069 1.00 80.19 376 GLN A C 1
ATOM 2983 O O . GLN A 1 376 ? 17.524 18.434 -13.740 1.00 80.19 376 GLN A O 1
ATOM 2988 N N . GLY A 1 377 ? 19.490 17.457 -13.279 1.00 80.44 377 GLY A N 1
ATOM 2989 C CA . GLY A 1 377 ? 19.120 16.960 -11.955 1.00 80.44 377 GLY A CA 1
ATOM 2990 C C . GLY A 1 377 ? 18.558 15.539 -11.937 1.00 80.44 377 GLY A C 1
ATOM 2991 O O . GLY A 1 377 ? 18.217 15.051 -10.861 1.00 80.44 377 GLY A O 1
ATOM 2992 N N . PHE A 1 378 ? 18.492 14.842 -13.079 1.00 87.00 378 PHE A N 1
ATOM 2993 C CA . PHE A 1 378 ? 18.122 13.428 -13.075 1.00 87.00 378 PHE A CA 1
ATOM 2994 C C . PHE A 1 378 ? 19.179 12.596 -12.337 1.00 87.00 378 PHE A C 1
ATOM 2996 O O . PHE A 1 378 ? 20.368 12.931 -12.280 1.00 87.00 378 PHE A O 1
ATOM 3003 N N . ARG A 1 379 ? 18.722 11.501 -11.737 1.00 88.25 379 ARG A N 1
ATOM 3004 C CA . ARG A 1 379 ? 19.539 10.506 -11.034 1.00 88.25 379 ARG A CA 1
ATOM 3005 C C . ARG A 1 379 ? 19.274 9.133 -11.647 1.00 88.25 379 ARG A C 1
ATOM 3007 O O . ARG A 1 379 ? 18.659 9.045 -12.709 1.00 88.25 379 ARG A O 1
ATOM 3014 N N . ARG A 1 380 ? 19.770 8.072 -11.007 1.00 90.44 380 ARG A N 1
ATOM 3015 C CA . ARG A 1 380 ? 19.500 6.695 -11.428 1.00 90.44 380 ARG A CA 1
ATOM 3016 C C . ARG A 1 380 ? 17.987 6.466 -11.510 1.00 90.44 380 ARG A C 1
ATOM 3018 O O . ARG A 1 380 ? 17.275 6.771 -10.558 1.00 90.44 380 ARG A O 1
ATOM 3025 N N . PHE A 1 381 ? 17.513 5.942 -12.636 1.00 91.44 381 PHE A N 1
ATOM 3026 C CA . PHE A 1 381 ? 16.097 5.613 -12.800 1.00 91.44 381 PHE A CA 1
ATOM 3027 C C . PHE A 1 381 ? 15.776 4.286 -12.089 1.00 91.44 381 PHE A C 1
ATOM 3029 O O . PHE A 1 381 ? 16.529 3.324 -12.269 1.00 91.44 381 PHE A O 1
ATOM 3036 N N . PRO A 1 382 ? 14.685 4.221 -11.301 1.00 87.12 382 PRO A N 1
ATOM 3037 C CA . PRO A 1 382 ? 14.401 3.072 -10.439 1.00 87.12 382 PRO A CA 1
ATOM 3038 C C . PRO A 1 382 ? 13.872 1.851 -11.203 1.00 87.12 382 PRO A C 1
ATOM 3040 O O . PRO A 1 382 ? 14.180 0.724 -10.838 1.00 87.12 382 PRO A O 1
ATOM 3043 N N . GLY A 1 383 ? 13.110 2.059 -12.282 1.00 90.56 383 GLY A N 1
ATOM 3044 C CA . GLY A 1 383 ? 12.470 0.965 -13.012 1.00 90.56 383 GLY A CA 1
ATOM 3045 C C . GLY A 1 383 ? 13.435 0.108 -13.830 1.00 90.56 383 GLY A C 1
ATOM 3046 O O . GLY A 1 383 ? 14.446 0.583 -14.354 1.00 90.56 383 GLY A O 1
ATOM 3047 N N . ARG A 1 384 ? 13.095 -1.171 -13.993 1.00 92.25 384 ARG A N 1
ATOM 3048 C CA . ARG A 1 384 ? 13.892 -2.120 -14.785 1.00 92.25 384 ARG A CA 1
ATOM 3049 C C . ARG A 1 384 ? 13.755 -1.823 -16.275 1.00 92.25 384 ARG A C 1
ATOM 3051 O O . ARG A 1 384 ? 12.661 -1.542 -16.748 1.00 92.25 384 ARG A O 1
ATOM 3058 N N . VAL A 1 385 ? 14.841 -1.915 -17.031 1.00 94.31 385 VAL A N 1
ATOM 3059 C CA . VAL A 1 385 ? 14.767 -1.850 -18.497 1.00 94.31 385 VAL A CA 1
ATOM 3060 C C . VAL A 1 385 ? 14.165 -3.153 -19.029 1.00 94.31 385 VAL A C 1
ATOM 3062 O O . VAL A 1 385 ? 14.535 -4.231 -18.568 1.00 94.31 385 VAL A O 1
ATOM 3065 N N . ILE A 1 386 ? 13.272 -3.054 -20.016 1.00 94.50 386 ILE A N 1
ATOM 3066 C CA . ILE A 1 386 ? 12.753 -4.208 -20.765 1.00 94.50 386 ILE A CA 1
ATOM 3067 C C . ILE A 1 386 ? 13.833 -4.639 -21.755 1.00 94.50 386 ILE A C 1
ATOM 3069 O O . ILE A 1 386 ? 13.949 -4.099 -22.860 1.00 94.50 386 ILE A O 1
ATOM 3073 N N . THR A 1 387 ? 14.698 -5.545 -21.315 1.00 91.81 387 THR A N 1
ATOM 3074 C CA . THR A 1 387 ? 15.934 -5.904 -22.015 1.00 91.81 387 THR A CA 1
ATOM 3075 C C . THR A 1 387 ? 15.674 -6.638 -23.322 1.00 91.81 387 THR A C 1
ATOM 3077 O O . THR A 1 387 ? 16.465 -6.504 -24.248 1.00 91.81 387 THR A O 1
ATOM 3080 N N . GLU A 1 388 ? 14.542 -7.324 -23.460 1.00 92.31 388 GLU A N 1
ATOM 3081 C CA . GLU A 1 388 ? 14.140 -8.040 -24.673 1.00 92.31 388 GLU A CA 1
ATOM 3082 C C . GLU A 1 388 ? 13.952 -7.097 -25.868 1.00 92.31 388 GLU A C 1
ATOM 3084 O O . GLU A 1 388 ? 14.147 -7.495 -27.017 1.00 92.31 388 GLU A O 1
ATOM 3089 N N . VAL A 1 389 ? 13.610 -5.830 -25.608 1.00 89.50 389 VAL A N 1
ATOM 3090 C CA . VAL A 1 389 ? 13.500 -4.793 -26.644 1.00 89.50 389 VAL A CA 1
ATOM 3091 C C . VAL A 1 389 ? 14.873 -4.191 -26.978 1.00 89.50 389 VAL A C 1
ATOM 3093 O O . VAL A 1 389 ? 15.083 -3.683 -28.081 1.00 89.50 389 VAL A O 1
ATOM 3096 N N . ILE A 1 390 ? 15.836 -4.267 -26.055 1.00 84.38 390 ILE A N 1
ATOM 3097 C CA . ILE A 1 390 ? 17.187 -3.724 -26.211 1.00 84.38 390 ILE A CA 1
ATOM 3098 C C . ILE A 1 390 ? 18.105 -4.803 -26.809 1.00 84.38 390 ILE A C 1
ATOM 3100 O O . ILE A 1 390 ? 18.816 -5.489 -26.083 1.00 84.38 390 ILE A O 1
ATOM 3104 N N . GLY A 1 391 ? 18.149 -4.943 -28.140 1.00 64.12 391 GLY A N 1
ATOM 3105 C CA . GLY A 1 391 ? 19.263 -5.668 -28.782 1.00 64.12 391 GLY A CA 1
ATOM 3106 C C . GLY A 1 391 ? 18.954 -6.703 -29.860 1.00 64.12 391 GLY A C 1
ATOM 3107 O O . GLY A 1 391 ? 19.880 -7.378 -30.297 1.00 64.12 391 GLY A O 1
ATOM 3108 N N . SER A 1 392 ? 17.735 -6.815 -30.390 1.00 52.19 392 SER A N 1
ATOM 3109 C CA . SER A 1 392 ? 17.492 -7.723 -31.535 1.00 52.19 392 SER A CA 1
ATOM 3110 C C . SER A 1 392 ? 17.864 -7.123 -32.908 1.00 52.19 392 SER A C 1
ATOM 3112 O O . SER A 1 392 ? 17.617 -7.745 -33.936 1.00 52.19 392 SER A O 1
ATOM 3114 N N . GLY A 1 393 ? 18.447 -5.916 -32.953 1.00 44.41 393 GLY A N 1
ATOM 3115 C CA . GLY A 1 393 ? 18.603 -5.104 -34.172 1.00 44.41 393 GLY A CA 1
ATOM 3116 C C . GLY A 1 393 ? 20.003 -5.004 -34.795 1.00 44.41 393 GLY A C 1
ATOM 3117 O O . GLY A 1 393 ? 20.200 -4.166 -35.670 1.00 44.41 393 GLY A O 1
ATOM 3118 N N . ARG A 1 394 ? 20.988 -5.808 -34.379 1.00 42.88 394 ARG A N 1
ATOM 3119 C CA . ARG A 1 394 ? 22.286 -5.918 -35.082 1.00 42.88 394 ARG A CA 1
ATOM 3120 C C . ARG A 1 394 ? 22.730 -7.374 -35.217 1.00 42.88 394 ARG A C 1
ATOM 3122 O O . ARG A 1 394 ? 23.827 -7.738 -34.812 1.00 42.88 394 ARG A O 1
ATOM 3129 N N . GLN A 1 395 ? 21.884 -8.222 -35.796 1.00 38.00 395 GLN A N 1
ATOM 3130 C CA . GLN A 1 395 ? 22.443 -9.330 -36.565 1.00 38.00 395 GLN A CA 1
ATOM 3131 C C . GLN A 1 395 ? 22.903 -8.737 -37.894 1.00 38.00 395 GLN A C 1
ATOM 3133 O O . GLN A 1 395 ? 22.086 -8.293 -38.696 1.00 38.00 395 GLN A O 1
ATOM 3138 N N . GLU A 1 396 ? 24.219 -8.649 -38.079 1.00 38.22 396 GLU A N 1
ATOM 3139 C CA . GLU A 1 396 ? 24.816 -8.418 -39.388 1.00 38.22 396 GLU A CA 1
ATOM 3140 C C . GLU A 1 396 ? 24.260 -9.475 -40.350 1.00 38.22 396 GLU A C 1
ATOM 3142 O O . GLU A 1 396 ? 24.639 -10.646 -40.288 1.00 38.22 396 GLU A O 1
ATOM 3147 N N . GLU A 1 397 ? 23.351 -9.076 -41.243 1.00 37.31 397 GLU A N 1
ATOM 3148 C CA . GLU A 1 397 ? 23.144 -9.809 -42.487 1.00 37.31 397 GLU A CA 1
ATOM 3149 C C . GLU A 1 397 ? 24.482 -9.776 -43.229 1.00 37.31 397 GLU A C 1
ATOM 3151 O O . GLU A 1 397 ? 24.818 -8.810 -43.919 1.00 37.31 397 GLU A O 1
ATOM 3156 N N . LYS A 1 398 ? 25.283 -10.829 -43.036 1.00 36.62 398 LYS A N 1
ATOM 3157 C CA . LYS A 1 398 ? 26.391 -11.155 -43.927 1.00 36.62 398 LYS A CA 1
ATOM 3158 C C . LYS A 1 398 ? 25.797 -11.338 -45.321 1.00 36.62 398 LYS A C 1
ATOM 3160 O O . LYS A 1 398 ? 25.153 -12.352 -45.587 1.00 36.62 398 LYS A O 1
ATOM 3165 N N . ARG A 1 399 ? 25.965 -10.312 -46.153 1.00 38.50 399 ARG A N 1
ATOM 3166 C CA . ARG A 1 399 ? 25.776 -10.387 -47.601 1.00 38.50 399 ARG A CA 1
ATOM 3167 C C . ARG A 1 399 ? 26.814 -11.293 -48.239 1.00 38.50 399 ARG A C 1
ATOM 3169 O O . ARG A 1 399 ? 27.975 -11.265 -47.767 1.00 38.50 399 ARG A O 1
#

Sequence (399 aa):
MAALPKKFTPEEMENGLDKEARRSAGHLDTAIGDEREYRKYVGMLNNLLSLRRENFDARKVKIEEVILPGSMGDPNTVYQLQNYIVGISQTGLILNTDKDLDLDRSFVRVNYFDLLRSQRVRNNVQAGVSNRPIDFVAVRLPGEPFRSSNTQPDENPIWVYGDNDKQVIIHSRTDDNGAISYRYQSVSGLRQNADGSVVFKEESVGPGFPLGYFEDPDFAIPADERAAWLSTWHTETEWMAAVHKTKYSNALIGLNEQLDRHPVFASGETDVSADEGLLRRFRQRQREVTEADLLILANDRWNFDVRGFNPGGNHGSFFRISTNSTFMIAGGRDTGIPRGLAVEQPYDSLSFVPTVLRLMGKIDENNRPSEGLAGQGFRRFPGRVITEVIGSGRQEEKR

Foldseek 3Di:
DPDDPPDDDPVCVLLPVSVVSVVVVVVVVVVVVVVVVVVLVVQLCVVQVPDDPVPDDPVPDDVCSNDPVPQLDAFDALQCLQFPFPAFAPVAFDADPVRHTPPVNGTDGHNNQCVLQVDFDPDDPDPPDGRGFFQWKKFWADQVLQPDDPVGAPWTWMKIDRDQQAIWTKGWHADPVRWIKIAIWTWHRWGADPVSHIDIGTDQDDADHPPRLLPWPQQQDPNVCSRVVRHDIDTLQVLQQRQCRTQQNNVSVVSCVLHTQDQPDDPPPPPADPVSVVVSVVVSVVVNSPRDRMDIATDPPHDDDPDDPPVDDDEDHSTSVRQDDDDDDDDDLVLLFDPPDDDPRDFHPLQPVLQVCVSVVQADQQQAGDPSVVSSVDGRRDTDHPCVRPDNRDPPPPD

pLDDT: mean 86.79, std 12.09, range [36.62, 98.5]

Secondary structure (DSSP, 8-state):
-PPPPS---HHHHHTTHHHHHHHHHHHHHHHHHHHHHHHHHHHHHHHHHH--GGG--GGG--GGGTS-TT---SPPPHHHHHSEEEEE-TT-S-B-TTSSB-HHHHEEEE-HHHHHHT---S--SSTTS-S--EEEEEEEPPSGGG-SSTT--SSPPEEEES-SS-EEEEEEEE-TTS-EEEEEEEEEEEEE-TTS-EEEEE----TTSTT-TTT-TT-SS-TTTHHHHHTS-EEHHHHHHHHTTSSSTTHHHHHHHHHS---SS-TT-S---HHHHHHHHHHHHHHHTTS-S-EEEEPTT-----SS---S----SSSHHHH---------GGGTPPTT----S---GGGHHHHHHHHTT-B-TT-PBPHHHHHTT-----SPP-GGGSSTT------

Radius of gyration: 26.76 Å; chains: 1; bounding box: 57×69×90 Å